Protein AF-A0A6G7XM22-F1 (afdb_monomer)

Foldseek 3Di:
DVVVVVVVVVVVVVPPPDPPPLQPQLLVLLLVLLQVLLVVQLVVQLVLLVVLCCVVPNVPDDDSLLSSLVSLVLSLLLLQWWKQFAQVSQAIARFHLVLSVVVSLVSSLQSLLVSLLVRAADDVVSLVSSLVSSLVSNLVNNLVSQVSNDDNGIHIDSVSSNVSSCVRNSVSNSNSNCNNNVVPVVVVLVDDLLVQLLQQLLVQLLVQLLVQLLVLLVVLCVVLVVVLVVLVVVVVADPSSVVVLVVSCSSLSSLSSLLSSLQLLFQHWDQFPPFGQHLAFGDDDDHPSRSSCSSGDDHTGHDPCSVVSNLVSLQSLLVSLLVSCVVAPDLDLVSLLCSLLSNQLSNLVVSLVSQVSNWAQRTPDRSRTTTGPSVSSSVSSNVRNNNSSNVSSNVNSVVCVVVVPDGRDSDPPPPCPDDPPPPPDDDPDDDDDDDDDDDDDDDDDDDDDDDDDDDDDD

Radius of gyration: 32.51 Å; Cα contacts (8 Å, |Δi|>4): 761; chains: 1; bounding box: 99×71×88 Å

Structure (mmCIF, N/CA/C/O backbone):
data_AF-A0A6G7XM22-F1
#
_entry.id   AF-A0A6G7XM22-F1
#
loop_
_atom_site.group_PDB
_atom_site.id
_atom_site.type_symbol
_atom_site.label_atom_id
_atom_site.label_alt_id
_atom_site.label_comp_id
_atom_site.label_asym_id
_atom_site.label_entity_id
_atom_site.label_seq_id
_atom_site.pdbx_PDB_ins_code
_atom_site.Cartn_x
_atom_site.Cartn_y
_atom_site.Cartn_z
_atom_site.occupancy
_atom_site.B_iso_or_equiv
_atom_site.auth_seq_id
_atom_site.auth_comp_id
_atom_site.auth_asym_id
_atom_site.auth_atom_id
_atom_site.pdbx_PDB_model_num
ATOM 1 N N . MET A 1 1 ? 64.920 -11.878 -32.692 1.00 52.38 1 MET A N 1
ATOM 2 C CA . MET A 1 1 ? 64.016 -10.834 -32.136 1.00 52.38 1 MET A CA 1
ATOM 3 C C . MET A 1 1 ? 62.537 -11.233 -32.187 1.00 52.38 1 MET A C 1
ATOM 5 O O . MET A 1 1 ? 61.751 -10.699 -31.420 1.00 52.38 1 MET A O 1
ATOM 9 N N . THR A 1 2 ? 62.161 -12.196 -33.032 1.00 56.53 2 THR A N 1
ATOM 10 C CA . THR A 1 2 ? 60.814 -12.783 -33.148 1.00 56.53 2 THR A CA 1
ATOM 11 C C . THR A 1 2 ? 60.444 -13.718 -31.989 1.00 56.53 2 THR A C 1
ATOM 13 O O . THR A 1 2 ? 59.321 -13.649 -31.500 1.00 56.53 2 THR A O 1
ATOM 16 N N . ASP A 1 3 ? 61.393 -14.498 -31.460 1.00 59.34 3 ASP A N 1
ATOM 17 C CA . ASP A 1 3 ? 61.111 -15.451 -30.366 1.00 59.34 3 ASP A CA 1
ATOM 18 C C . ASP A 1 3 ? 60.851 -14.783 -29.012 1.00 59.34 3 ASP A C 1
ATOM 20 O O . ASP A 1 3 ? 60.061 -15.269 -28.205 1.00 59.34 3 ASP A O 1
ATOM 24 N N . VAL A 1 4 ? 61.456 -13.616 -28.775 1.00 60.53 4 VAL A N 1
ATOM 25 C CA . VAL A 1 4 ? 61.242 -12.843 -27.542 1.00 60.53 4 VAL A CA 1
ATOM 26 C C . VAL A 1 4 ? 59.842 -12.226 -27.532 1.00 60.53 4 VAL A C 1
ATOM 28 O O . VAL A 1 4 ? 59.184 -12.223 -26.496 1.00 60.53 4 VAL A O 1
ATOM 31 N N . LEU A 1 5 ? 59.346 -11.775 -28.690 1.00 55.03 5 LEU A N 1
ATOM 32 C CA . LEU A 1 5 ? 57.994 -11.229 -28.826 1.00 55.03 5 LEU A CA 1
ATOM 33 C C . LEU A 1 5 ? 56.923 -12.323 -28.743 1.00 55.03 5 LEU A C 1
ATOM 35 O O . LEU A 1 5 ? 55.895 -12.107 -28.106 1.00 55.03 5 LEU A O 1
ATOM 39 N N . ALA A 1 6 ? 57.182 -13.513 -29.294 1.00 61.03 6 ALA A N 1
ATOM 40 C CA . ALA A 1 6 ? 56.291 -14.665 -29.155 1.00 61.03 6 ALA A CA 1
ATOM 41 C C . ALA A 1 6 ? 56.210 -15.156 -27.697 1.00 61.03 6 ALA A C 1
ATOM 43 O O . ALA A 1 6 ? 55.119 -15.400 -27.182 1.00 61.03 6 ALA A O 1
ATOM 44 N N . ALA A 1 7 ? 57.344 -15.212 -26.990 1.00 59.72 7 ALA A N 1
ATOM 45 C CA . ALA A 1 7 ? 57.385 -15.566 -25.572 1.00 59.72 7 ALA A CA 1
ATOM 46 C C . ALA A 1 7 ? 56.734 -14.498 -24.673 1.00 59.72 7 ALA A C 1
ATOM 48 O O . ALA A 1 7 ? 56.135 -14.839 -23.652 1.00 59.72 7 ALA A O 1
ATOM 49 N N . HIS A 1 8 ? 56.815 -13.216 -25.045 1.00 57.09 8 HIS A N 1
ATOM 50 C CA . HIS A 1 8 ? 56.148 -12.126 -24.329 1.00 57.09 8 HIS A CA 1
ATOM 51 C C . HIS A 1 8 ? 54.630 -12.129 -24.579 1.00 57.09 8 HIS A C 1
ATOM 53 O O . HIS A 1 8 ? 53.858 -11.984 -23.637 1.00 57.09 8 HIS A O 1
ATOM 59 N N . ALA A 1 9 ? 54.188 -12.406 -25.811 1.00 54.84 9 ALA A N 1
ATOM 60 C CA . ALA A 1 9 ? 52.774 -12.575 -26.151 1.00 54.84 9 ALA A CA 1
ATOM 61 C C . ALA A 1 9 ? 52.151 -13.810 -25.472 1.00 54.84 9 ALA A C 1
ATOM 63 O O . ALA A 1 9 ? 51.021 -13.742 -24.988 1.00 54.84 9 ALA A O 1
ATOM 64 N N . ALA A 1 10 ? 52.898 -14.913 -25.359 1.00 54.78 10 ALA A N 1
ATOM 65 C CA . ALA A 1 10 ? 52.464 -16.110 -24.637 1.00 54.78 10 ALA A CA 1
ATOM 66 C C . ALA A 1 10 ? 52.359 -15.870 -23.119 1.00 54.78 10 ALA A C 1
ATOM 68 O O . ALA A 1 10 ? 51.399 -16.316 -22.494 1.00 54.78 10 ALA A O 1
ATOM 69 N N . ARG A 1 11 ? 53.289 -15.105 -22.524 1.00 54.09 11 ARG A N 1
ATOM 70 C CA . ARG A 1 11 ? 53.216 -14.706 -21.105 1.00 54.09 11 ARG A CA 1
ATOM 71 C C . ARG A 1 11 ? 52.078 -13.724 -20.828 1.00 54.09 11 ARG A C 1
ATOM 73 O O . ARG A 1 11 ? 51.411 -13.882 -19.815 1.00 54.09 11 ARG A O 1
ATOM 80 N N . LEU A 1 12 ? 51.807 -12.783 -21.735 1.00 50.47 12 LEU A N 1
ATOM 81 C CA . LEU A 1 12 ? 50.663 -11.867 -21.629 1.00 50.47 12 LEU A CA 1
ATOM 82 C C . LEU A 1 12 ? 49.320 -12.595 -21.787 1.00 50.47 12 LEU A C 1
ATOM 84 O O . LEU A 1 12 ? 48.347 -12.238 -21.127 1.00 50.47 12 LEU A O 1
ATOM 88 N N . SER A 1 13 ? 49.284 -13.653 -22.603 1.00 48.41 13 SER A N 1
ATOM 89 C CA . SER A 1 13 ? 48.110 -14.524 -22.752 1.00 48.41 13 SER A CA 1
ATOM 90 C C . SER A 1 13 ? 47.877 -15.403 -21.517 1.00 48.41 13 SER A C 1
ATOM 92 O O . SER A 1 13 ? 46.732 -15.670 -21.170 1.00 48.41 13 SER A O 1
ATOM 94 N N . ALA A 1 14 ? 48.943 -15.807 -20.816 1.00 50.56 14 ALA A N 1
ATOM 95 C CA . ALA A 1 14 ? 48.865 -16.582 -19.574 1.00 50.56 14 ALA A CA 1
ATOM 96 C C . ALA A 1 14 ? 48.494 -15.740 -18.335 1.00 50.56 14 ALA A C 1
ATOM 98 O O . ALA A 1 14 ? 48.126 -16.299 -17.305 1.00 50.56 14 A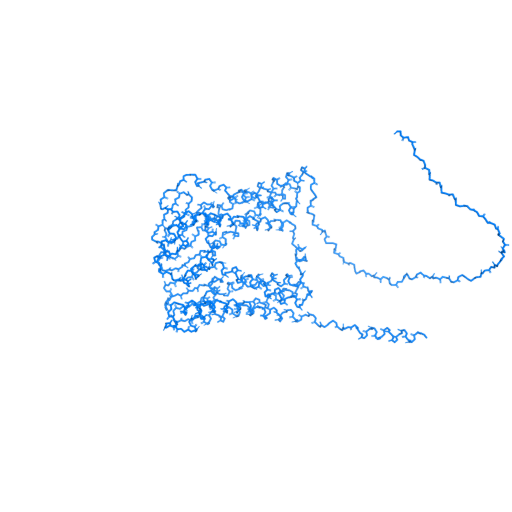LA A O 1
ATOM 99 N N . THR A 1 15 ? 48.573 -14.407 -18.422 1.00 46.31 15 THR A N 1
ATOM 100 C CA . THR A 1 15 ? 48.170 -13.474 -17.353 1.00 46.31 15 THR A CA 1
ATOM 101 C C . THR A 1 15 ? 46.772 -12.893 -17.530 1.00 46.31 15 THR A C 1
ATOM 103 O O . THR A 1 15 ? 46.369 -12.056 -16.726 1.00 46.31 15 THR A O 1
ATOM 106 N N . VAL A 1 16 ? 46.015 -13.309 -18.550 1.00 50.19 16 VAL A N 1
ATOM 107 C CA . VAL A 1 16 ? 44.572 -13.058 -18.559 1.00 50.19 16 VAL A CA 1
ATOM 108 C C . VAL A 1 16 ? 43.982 -14.046 -17.555 1.00 50.19 16 VAL A C 1
ATOM 110 O O . VAL A 1 16 ? 44.027 -15.247 -17.825 1.00 50.19 16 VAL A O 1
ATOM 113 N N . PRO A 1 17 ? 43.478 -13.599 -16.389 1.00 43.16 17 PRO A N 1
ATOM 114 C CA . PRO A 1 17 ? 42.762 -14.514 -15.521 1.00 43.16 17 PRO A CA 1
ATOM 115 C C . PRO A 1 17 ? 41.638 -15.122 -16.357 1.00 43.16 17 PRO A C 1
ATOM 117 O O . PRO A 1 17 ? 40.894 -14.382 -17.009 1.00 43.16 17 PRO A O 1
ATOM 120 N N . GLU A 1 18 ? 41.533 -16.456 -16.378 1.00 44.00 18 GLU A N 1
ATOM 121 C CA . GLU A 1 18 ? 40.308 -17.104 -16.848 1.00 44.00 18 GLU A CA 1
ATOM 122 C C . GLU A 1 18 ? 39.137 -16.338 -16.217 1.00 44.00 18 GLU A C 1
ATOM 124 O O . GLU A 1 18 ? 39.210 -16.048 -15.017 1.00 44.00 18 GLU A O 1
ATOM 129 N N . PRO A 1 19 ? 38.092 -15.951 -16.973 1.00 51.62 19 PRO A N 1
ATOM 130 C CA . PRO A 1 19 ? 36.918 -15.344 -16.376 1.00 51.62 19 PRO A CA 1
ATOM 131 C C . PRO A 1 19 ? 36.322 -16.356 -15.399 1.00 51.62 19 PRO A C 1
ATOM 133 O O . PRO A 1 19 ? 35.597 -17.279 -15.770 1.00 51.62 19 PRO A O 1
ATOM 136 N N . ASP A 1 20 ? 36.702 -16.174 -14.142 1.00 49.97 20 ASP A N 1
ATOM 137 C CA . ASP A 1 20 ? 36.324 -16.926 -12.965 1.00 49.97 20 ASP A CA 1
ATOM 138 C C . ASP A 1 20 ? 34.807 -17.123 -13.010 1.00 49.97 20 ASP A C 1
ATOM 140 O O . ASP A 1 20 ? 34.074 -16.137 -12.954 1.00 49.97 20 ASP A O 1
ATOM 144 N N . ARG A 1 21 ? 34.347 -18.367 -13.240 1.00 49.59 21 ARG A N 1
ATOM 145 C CA . ARG A 1 21 ? 32.964 -18.743 -13.618 1.00 49.59 21 ARG A CA 1
ATOM 146 C C . ARG A 1 21 ? 31.908 -17.781 -13.027 1.00 49.59 21 ARG A C 1
ATOM 148 O O . ARG A 1 21 ? 31.443 -18.011 -11.905 1.00 49.59 21 ARG A O 1
ATOM 155 N N . PRO A 1 22 ? 31.449 -16.756 -13.778 1.00 51.22 22 PRO A N 1
ATOM 156 C CA . PRO A 1 22 ? 30.624 -15.677 -13.219 1.00 51.22 22 PRO A CA 1
ATOM 157 C C . PRO A 1 22 ? 29.182 -16.084 -12.874 1.00 51.22 22 PRO A C 1
ATOM 159 O O . PRO A 1 22 ? 28.402 -15.267 -12.398 1.00 51.22 22 PRO A O 1
ATOM 162 N N . SER A 1 23 ? 28.781 -17.336 -13.116 1.00 59.69 23 SER A N 1
ATOM 163 C CA . SER A 1 23 ? 27.364 -17.719 -13.158 1.00 59.69 23 SER A CA 1
ATOM 164 C C . SER A 1 23 ? 26.773 -18.262 -11.852 1.00 59.69 23 SER A C 1
ATOM 166 O O . SER A 1 23 ? 25.552 -18.356 -11.748 1.00 59.69 23 SER A O 1
ATOM 168 N N . ARG A 1 24 ? 27.579 -18.620 -10.837 1.00 70.69 24 ARG A N 1
ATOM 169 C CA . ARG A 1 24 ? 27.055 -19.258 -9.601 1.00 70.69 24 ARG A CA 1
ATOM 170 C C . ARG A 1 24 ? 27.055 -18.387 -8.346 1.00 70.69 24 ARG A C 1
ATOM 172 O O . ARG A 1 24 ? 26.355 -18.726 -7.397 1.00 70.69 24 ARG A O 1
ATOM 179 N N . ARG A 1 25 ? 27.790 -17.271 -8.320 1.00 88.19 25 ARG A N 1
ATOM 180 C CA . ARG A 1 25 ? 27.926 -16.440 -7.107 1.00 88.19 25 ARG A CA 1
ATOM 181 C C . ARG A 1 25 ? 26.644 -15.673 -6.774 1.00 88.19 25 ARG A C 1
ATOM 183 O O . ARG A 1 25 ? 26.206 -15.688 -5.628 1.00 88.19 25 ARG A O 1
ATOM 190 N N . LEU A 1 26 ? 26.000 -15.071 -7.777 1.00 91.75 26 LEU A N 1
ATOM 191 C CA . LEU A 1 26 ? 24.810 -14.242 -7.569 1.00 91.75 26 LEU A CA 1
ATOM 192 C C . LEU A 1 26 ? 23.613 -15.021 -6.977 1.00 91.75 26 LEU A C 1
ATOM 194 O O . LEU A 1 26 ? 23.051 -14.537 -5.997 1.00 91.75 26 LEU A O 1
ATOM 198 N N . PRO A 1 27 ? 23.231 -16.222 -7.467 1.00 93.00 27 PRO A N 1
ATOM 199 C CA . PRO A 1 27 ? 22.148 -16.993 -6.849 1.00 93.00 27 PRO A CA 1
ATOM 200 C C . PRO A 1 27 ? 22.420 -17.396 -5.392 1.00 93.00 27 PRO A C 1
ATOM 202 O O . PRO A 1 27 ? 21.496 -17.391 -4.586 1.00 93.00 27 PRO A O 1
ATOM 205 N N . VAL A 1 28 ? 23.673 -17.700 -5.031 1.00 94.75 28 VAL A N 1
ATOM 206 C CA . VAL A 1 28 ? 24.050 -18.039 -3.645 1.00 94.75 28 VAL A CA 1
ATOM 207 C C . VAL A 1 28 ? 23.903 -16.826 -2.727 1.00 94.75 28 VAL A C 1
ATOM 209 O O . VAL A 1 28 ? 23.272 -16.917 -1.676 1.00 94.75 28 VAL A O 1
ATOM 212 N N . LEU A 1 29 ? 24.420 -15.668 -3.146 1.00 95.44 29 LEU A N 1
ATOM 213 C CA . LEU A 1 29 ? 24.258 -14.412 -2.408 1.00 95.44 29 LEU A CA 1
ATOM 214 C C . LEU A 1 29 ? 22.781 -14.016 -2.282 1.00 95.44 29 LEU A C 1
ATOM 216 O O . LEU A 1 29 ? 22.355 -13.528 -1.238 1.00 95.44 29 LEU A O 1
ATOM 220 N N . ALA A 1 30 ? 21.985 -14.272 -3.321 1.00 96.44 30 ALA A N 1
ATOM 221 C CA . ALA A 1 30 ? 20.552 -14.016 -3.320 1.00 96.44 30 ALA A CA 1
ATOM 222 C C . ALA A 1 30 ? 19.787 -14.957 -2.370 1.00 96.44 30 ALA A C 1
ATOM 224 O O . ALA A 1 30 ? 18.876 -14.498 -1.683 1.00 96.44 30 ALA A O 1
ATOM 225 N N . ALA A 1 31 ? 20.184 -16.232 -2.263 1.00 97.44 31 ALA A N 1
ATOM 226 C CA . ALA A 1 31 ? 19.649 -17.160 -1.264 1.00 97.44 31 ALA A CA 1
ATOM 227 C C . ALA A 1 31 ? 19.935 -16.668 0.162 1.00 97.44 31 ALA A C 1
ATOM 229 O O . ALA A 1 31 ? 19.018 -16.562 0.974 1.00 97.44 31 ALA A O 1
ATOM 230 N N . LEU A 1 32 ? 21.192 -16.299 0.446 1.00 97.75 32 LEU A N 1
ATOM 231 C CA . LEU A 1 32 ? 21.595 -15.753 1.745 1.00 97.75 32 LEU A CA 1
ATOM 232 C C . LEU A 1 32 ? 20.818 -14.479 2.078 1.00 97.75 32 LEU A C 1
ATOM 234 O O . LEU A 1 32 ? 20.299 -14.348 3.181 1.00 97.75 32 LEU A O 1
ATOM 238 N N . ALA A 1 33 ? 20.672 -13.565 1.119 1.00 97.62 33 ALA A N 1
ATOM 239 C CA . ALA A 1 33 ? 19.876 -12.358 1.300 1.00 97.62 33 ALA A CA 1
ATOM 240 C C . ALA A 1 33 ? 18.387 -12.667 1.544 1.00 97.62 33 ALA A C 1
ATOM 242 O O . ALA A 1 33 ? 17.760 -11.992 2.360 1.00 97.62 33 ALA A O 1
ATOM 243 N N . GLY A 1 34 ? 17.834 -13.692 0.884 1.00 97.75 34 GLY A N 1
ATOM 244 C CA . GLY A 1 34 ? 16.467 -14.172 1.101 1.00 97.75 34 GLY A CA 1
ATOM 245 C C . GLY A 1 34 ? 16.227 -14.688 2.522 1.00 97.75 34 GLY A C 1
ATOM 246 O O . GLY A 1 34 ? 15.159 -14.443 3.069 1.00 97.75 34 GLY A O 1
ATOM 247 N N . VAL A 1 35 ? 17.235 -15.310 3.144 1.00 98.50 35 VAL A N 1
ATOM 248 C CA . VAL A 1 35 ? 17.191 -15.750 4.551 1.00 98.50 35 VAL A CA 1
ATOM 249 C C . VAL A 1 35 ? 17.449 -14.590 5.518 1.00 98.50 35 VAL A C 1
ATOM 251 O O . VAL A 1 35 ? 16.733 -14.425 6.499 1.00 98.50 35 VAL A O 1
ATOM 254 N N . LEU A 1 36 ? 18.460 -13.759 5.256 1.00 98.25 36 LEU A N 1
ATOM 255 C CA . LEU A 1 36 ? 18.863 -12.685 6.170 1.00 98.25 36 LEU A CA 1
ATOM 256 C C . LEU A 1 36 ? 17.819 -11.568 6.270 1.00 98.25 36 LEU A C 1
ATOM 258 O O . LEU A 1 36 ? 17.612 -11.028 7.353 1.00 98.25 36 LEU A O 1
ATOM 262 N N . SER A 1 37 ? 17.146 -11.227 5.168 1.00 97.94 37 SER A N 1
ATOM 263 C CA . SER A 1 37 ? 16.162 -10.133 5.132 1.00 97.94 37 SER A CA 1
ATOM 264 C C . SER A 1 37 ? 15.037 -10.278 6.174 1.00 97.94 37 SER A C 1
ATOM 266 O O . SER A 1 37 ? 14.852 -9.343 6.955 1.00 97.94 37 SER A O 1
ATOM 268 N N . PRO A 1 38 ? 14.297 -11.404 6.243 1.00 98.31 38 PRO A N 1
ATOM 269 C CA . PRO A 1 38 ? 13.275 -11.603 7.270 1.00 98.31 38 PRO A CA 1
ATOM 270 C C . PRO A 1 38 ? 13.869 -11.711 8.680 1.00 98.31 38 PRO A C 1
ATOM 272 O O . PRO A 1 38 ? 13.337 -11.105 9.608 1.00 98.31 38 PRO A O 1
ATOM 275 N N . LEU A 1 39 ? 14.997 -12.415 8.847 1.00 98.38 39 LEU A N 1
ATOM 276 C CA . LEU A 1 39 ? 15.604 -12.637 10.164 1.00 98.38 39 LEU A CA 1
ATOM 277 C C . LEU A 1 39 ? 16.088 -11.343 10.822 1.00 98.38 39 LEU A C 1
ATOM 279 O O . LEU A 1 39 ? 15.933 -11.193 12.028 1.00 98.38 39 LEU A O 1
ATOM 283 N N . VAL A 1 40 ? 16.622 -10.391 10.050 1.00 98.44 40 VAL A N 1
ATOM 284 C CA . VAL A 1 40 ? 17.016 -9.075 10.578 1.00 98.44 40 VAL A CA 1
ATOM 285 C C . VAL A 1 40 ? 15.808 -8.327 11.139 1.00 98.44 40 VAL A C 1
ATOM 287 O O . VAL A 1 40 ? 15.894 -7.764 12.227 1.00 98.44 40 VAL A O 1
ATOM 290 N N . VAL A 1 41 ? 14.673 -8.335 10.434 1.00 98.31 41 VAL A N 1
ATOM 291 C CA . VAL A 1 41 ? 13.462 -7.647 10.910 1.00 98.31 41 VAL A CA 1
ATOM 292 C C . VAL A 1 41 ? 12.899 -8.338 12.148 1.00 98.31 41 VAL A C 1
ATOM 294 O O . VAL A 1 41 ? 12.613 -7.665 13.134 1.00 98.31 41 VAL A O 1
ATOM 297 N N . VAL A 1 42 ? 12.790 -9.670 12.133 1.00 98.50 42 VAL A N 1
ATOM 298 C CA . VAL A 1 42 ? 12.314 -10.440 13.294 1.00 98.50 42 VAL A CA 1
ATOM 299 C C . VAL A 1 42 ? 13.223 -10.237 14.502 1.00 98.50 42 VAL A C 1
ATOM 301 O O . VAL A 1 42 ? 12.717 -10.065 15.603 1.00 98.50 42 VAL A O 1
ATOM 304 N N . LEU A 1 43 ? 14.544 -10.189 14.314 1.00 98.38 43 LEU A N 1
ATOM 305 C CA . LEU A 1 43 ? 15.490 -9.914 15.395 1.00 98.38 43 LEU A CA 1
ATOM 306 C C . LEU A 1 43 ? 15.249 -8.534 16.019 1.00 98.38 43 LEU A C 1
ATOM 308 O O . LEU A 1 43 ? 15.205 -8.420 17.240 1.00 98.38 43 LEU A O 1
ATOM 312 N N . VAL A 1 44 ? 15.050 -7.495 15.202 1.00 98.00 44 VAL A N 1
ATOM 313 C CA . VAL A 1 44 ? 14.735 -6.145 15.700 1.00 98.00 44 VAL A CA 1
ATOM 314 C C . VAL A 1 44 ? 13.403 -6.134 16.450 1.00 98.00 44 VAL A C 1
ATOM 316 O O . VAL A 1 44 ? 13.339 -5.606 17.557 1.00 98.00 44 VAL A O 1
ATOM 319 N N . LEU A 1 45 ? 12.355 -6.750 15.893 1.00 97.69 45 LEU A N 1
ATOM 320 C CA . LEU A 1 45 ? 11.054 -6.868 16.560 1.00 97.69 45 LEU A CA 1
ATOM 321 C C . LEU A 1 45 ? 11.155 -7.642 17.877 1.00 97.69 45 LEU A C 1
ATOM 323 O O . LEU A 1 45 ? 10.514 -7.268 18.853 1.00 97.69 45 LEU A O 1
ATOM 327 N N . TRP A 1 46 ? 11.978 -8.689 17.921 1.00 97.75 46 TRP A N 1
ATOM 328 C CA . TRP A 1 46 ? 12.204 -9.473 19.127 1.00 97.75 46 TRP A CA 1
ATOM 329 C C . TRP A 1 46 ? 12.916 -8.650 20.204 1.00 97.75 46 TRP A C 1
ATOM 331 O O . TRP A 1 46 ? 12.463 -8.643 21.342 1.00 97.75 46 TRP A O 1
ATOM 341 N N . ILE A 1 47 ? 13.957 -7.887 19.849 1.00 97.06 47 ILE A N 1
ATOM 342 C CA . ILE A 1 47 ? 14.657 -6.984 20.780 1.00 97.06 47 ILE A CA 1
ATOM 343 C C . ILE A 1 47 ? 13.707 -5.909 21.324 1.00 97.06 47 ILE A C 1
ATOM 345 O O . ILE A 1 47 ? 13.663 -5.686 22.533 1.00 97.06 47 ILE A O 1
ATOM 349 N N . LEU A 1 48 ? 12.919 -5.270 20.452 1.00 95.19 48 LEU A N 1
ATOM 350 C CA . LEU A 1 48 ? 11.925 -4.276 20.867 1.00 95.19 48 LEU A CA 1
ATOM 351 C C . LEU A 1 48 ? 10.858 -4.895 21.776 1.00 95.19 48 LEU A C 1
ATOM 353 O O . LEU A 1 48 ? 10.524 -4.319 22.808 1.00 95.19 48 LEU A O 1
ATOM 357 N N . GLY A 1 49 ? 10.367 -6.083 21.423 1.00 94.19 49 GLY A N 1
ATOM 358 C CA . GLY A 1 49 ? 9.398 -6.825 22.219 1.00 94.19 49 GLY A CA 1
ATOM 359 C C . GLY A 1 49 ? 9.945 -7.237 23.584 1.00 94.19 49 GLY A C 1
ATOM 360 O O . GLY A 1 49 ? 9.208 -7.189 24.560 1.00 94.19 49 GLY A O 1
ATOM 361 N N . LEU A 1 50 ? 11.230 -7.599 23.681 1.00 94.94 50 LEU A N 1
ATOM 362 C CA . LEU A 1 50 ? 11.871 -7.923 24.959 1.00 94.94 50 LEU A CA 1
ATOM 363 C C . LEU A 1 50 ? 11.942 -6.683 25.853 1.00 94.94 50 LEU A C 1
ATOM 365 O O . LEU A 1 50 ? 11.651 -6.782 27.040 1.00 94.94 50 LEU A O 1
ATOM 369 N N . GLY A 1 51 ? 12.264 -5.521 25.275 1.00 92.56 51 GLY A N 1
ATOM 370 C CA . GLY A 1 51 ? 12.219 -4.241 25.980 1.00 92.56 51 GLY A CA 1
ATOM 371 C C . GLY A 1 51 ? 10.812 -3.895 26.473 1.00 92.56 51 GLY A C 1
ATOM 372 O O . GLY A 1 51 ? 10.655 -3.536 27.634 1.00 92.56 51 GLY A O 1
ATOM 373 N N . ALA A 1 52 ? 9.792 -4.060 25.622 1.00 90.38 52 ALA A N 1
ATOM 374 C CA . ALA A 1 52 ? 8.393 -3.809 25.978 1.00 90.38 52 ALA A CA 1
ATOM 375 C C . ALA A 1 52 ? 7.908 -4.727 27.099 1.00 90.38 52 ALA A C 1
ATOM 377 O O . ALA A 1 52 ? 7.333 -4.271 28.081 1.00 90.38 52 ALA A O 1
ATOM 378 N N . TRP A 1 53 ? 8.170 -6.023 26.952 1.00 92.12 53 TRP A N 1
ATOM 379 C CA . TRP A 1 53 ? 7.779 -7.041 27.914 1.00 92.12 53 TRP A CA 1
ATOM 380 C C . TRP A 1 53 ? 8.424 -6.801 29.280 1.00 92.12 53 TRP A C 1
ATOM 382 O O . TRP A 1 53 ? 7.737 -6.795 30.295 1.00 92.12 53 TRP A O 1
ATOM 392 N N . PHE A 1 54 ? 9.730 -6.525 29.303 1.00 91.56 54 PHE A N 1
ATOM 393 C CA . PHE A 1 54 ? 10.439 -6.259 30.549 1.00 91.56 54 PHE A CA 1
ATOM 394 C C . PHE A 1 54 ? 10.009 -4.939 31.201 1.00 91.56 54 PHE A C 1
ATOM 396 O O . PHE A 1 54 ? 9.913 -4.872 32.422 1.00 91.56 54 PHE A O 1
ATOM 403 N N . ALA A 1 55 ? 9.723 -3.901 30.409 1.00 89.38 55 ALA A N 1
ATOM 404 C CA . ALA A 1 55 ? 9.215 -2.633 30.928 1.00 89.38 55 ALA A CA 1
ATOM 405 C C . ALA A 1 55 ? 7.811 -2.769 31.540 1.00 89.38 55 ALA A C 1
ATOM 407 O O . ALA A 1 55 ? 7.532 -2.128 32.546 1.00 89.38 55 ALA A O 1
ATOM 408 N N . ALA A 1 56 ? 6.954 -3.618 30.964 1.00 86.94 56 ALA A N 1
ATOM 409 C CA . ALA A 1 56 ? 5.568 -3.765 31.400 1.00 86.94 56 ALA A CA 1
ATOM 410 C C . ALA A 1 56 ? 5.424 -4.418 32.786 1.00 86.94 56 ALA A C 1
ATOM 412 O O . ALA A 1 56 ? 4.610 -3.967 33.587 1.00 86.94 56 ALA A O 1
ATOM 413 N N . ASP A 1 57 ? 6.174 -5.488 33.078 1.00 86.88 57 ASP A N 1
ATOM 414 C CA . ASP A 1 57 ? 6.004 -6.236 34.336 1.00 86.88 57 ASP A CA 1
ATOM 415 C C . ASP A 1 57 ? 7.295 -6.864 34.895 1.00 86.88 57 ASP A C 1
ATOM 417 O O . ASP A 1 57 ? 7.241 -7.786 35.717 1.00 86.88 57 ASP A O 1
ATOM 421 N N . GLY A 1 58 ? 8.464 -6.409 34.432 1.00 86.62 58 GLY A N 1
ATOM 422 C CA . GLY A 1 58 ? 9.764 -6.973 34.811 1.00 86.62 58 GLY A CA 1
ATOM 423 C C . GLY A 1 58 ? 10.033 -8.368 34.238 1.00 86.62 58 GLY A C 1
ATOM 424 O O . GLY A 1 58 ? 10.962 -9.041 34.685 1.00 86.62 58 GLY A O 1
ATOM 425 N N . GLY A 1 59 ? 9.227 -8.826 33.275 1.00 87.06 59 GLY A N 1
ATOM 426 C CA . GLY A 1 59 ? 9.302 -10.176 32.725 1.00 87.06 59 GLY A CA 1
ATOM 427 C C . GLY A 1 59 ? 8.666 -11.233 33.628 1.00 87.06 59 GLY A C 1
ATOM 428 O O . GLY A 1 59 ? 9.048 -12.404 33.570 1.00 87.06 59 GLY A O 1
ATOM 429 N N . SER A 1 60 ? 7.725 -10.830 34.486 1.00 89.44 60 SER A N 1
ATOM 430 C CA . SER A 1 60 ? 7.077 -11.732 35.443 1.00 89.44 60 SER A CA 1
ATOM 431 C C . SER A 1 60 ? 6.073 -12.680 34.781 1.00 89.44 60 SER A C 1
ATOM 433 O O . SER A 1 60 ? 5.924 -13.814 35.244 1.00 89.44 60 SER A O 1
ATOM 435 N N . HIS A 1 61 ? 5.453 -12.285 33.661 1.00 87.94 61 HIS A N 1
ATOM 436 C CA . HIS A 1 61 ? 4.513 -13.133 32.924 1.00 87.94 61 HIS A CA 1
ATOM 437 C C . HIS A 1 61 ? 4.964 -13.396 31.489 1.00 87.94 61 HIS A C 1
ATOM 439 O O . HIS A 1 61 ? 4.938 -12.516 30.636 1.00 87.94 61 HIS A O 1
ATOM 445 N N . GLY A 1 62 ? 5.298 -14.649 31.183 1.00 88.62 62 GLY A N 1
ATOM 446 C CA . GLY A 1 62 ? 5.677 -15.081 29.837 1.00 88.62 62 GLY A CA 1
ATOM 447 C C . GLY A 1 62 ? 7.126 -15.549 29.754 1.00 88.62 62 GLY A C 1
ATOM 448 O O . GLY A 1 62 ? 7.768 -15.842 30.757 1.00 88.62 62 GLY A O 1
ATOM 449 N N . THR A 1 63 ? 7.633 -15.698 28.532 1.00 93.44 63 THR A N 1
ATOM 450 C CA . THR A 1 63 ? 8.995 -16.180 28.268 1.00 93.44 63 THR A CA 1
ATOM 451 C C . THR A 1 63 ? 9.623 -15.414 27.109 1.00 93.44 63 THR A C 1
ATOM 453 O O . THR A 1 63 ? 8.933 -14.878 26.244 1.00 93.44 63 THR A O 1
ATOM 456 N N . THR A 1 64 ? 10.948 -15.445 26.991 1.00 94.81 64 THR A N 1
ATOM 457 C CA . THR A 1 64 ? 11.640 -14.894 25.811 1.00 94.81 64 THR A CA 1
ATOM 458 C C . THR A 1 64 ? 11.157 -15.528 24.499 1.00 94.81 64 THR A C 1
ATOM 460 O O . THR A 1 64 ? 11.101 -14.853 23.468 1.00 94.81 64 THR A O 1
ATOM 463 N N . LEU A 1 65 ? 10.739 -16.801 24.542 1.00 95.19 65 LEU A N 1
ATOM 464 C CA . LEU A 1 65 ? 10.128 -17.506 23.418 1.00 95.19 65 LEU A CA 1
ATOM 465 C C . LEU A 1 65 ? 8.748 -16.943 23.053 1.00 95.19 65 LEU A C 1
ATOM 467 O O . LEU A 1 65 ? 8.455 -16.828 21.867 1.00 95.19 65 LEU A O 1
ATOM 471 N N . SER A 1 66 ? 7.899 -16.571 24.018 1.00 93.81 66 SER A N 1
ATOM 472 C CA . SER A 1 66 ? 6.609 -15.941 23.690 1.00 93.81 66 SER A CA 1
ATOM 473 C C . SER A 1 66 ? 6.801 -14.582 23.021 1.00 93.81 66 SER A C 1
ATOM 475 O O . SER A 1 66 ? 6.067 -14.259 22.092 1.00 93.81 66 SER A O 1
ATOM 477 N N . VAL A 1 67 ? 7.839 -13.835 23.406 1.00 95.50 67 VAL A N 1
ATOM 478 C CA . VAL A 1 67 ? 8.206 -12.583 22.727 1.00 95.50 67 VAL A CA 1
ATOM 479 C C . VAL A 1 67 ? 8.724 -12.846 21.307 1.00 95.50 67 VAL A C 1
ATOM 481 O O . VAL A 1 67 ? 8.367 -12.123 20.380 1.00 95.50 67 VAL A O 1
ATOM 484 N N . LEU A 1 68 ? 9.515 -13.906 21.097 1.00 97.19 68 LEU A N 1
ATOM 485 C CA . LEU A 1 68 ? 9.959 -14.302 19.752 1.00 97.19 68 LEU A CA 1
ATOM 486 C C . LEU A 1 68 ? 8.775 -14.696 18.861 1.00 97.19 68 LEU A C 1
ATOM 488 O O . LEU A 1 68 ? 8.740 -14.331 17.687 1.00 97.19 68 LEU A O 1
ATOM 492 N N . ARG A 1 69 ? 7.794 -15.417 19.418 1.00 96.56 69 ARG A N 1
ATOM 493 C CA . ARG A 1 69 ? 6.552 -15.762 18.716 1.00 96.56 69 ARG A CA 1
ATOM 494 C C . ARG A 1 69 ? 5.777 -14.520 18.312 1.00 96.56 69 ARG A C 1
ATOM 496 O O . ARG A 1 69 ? 5.432 -14.405 17.146 1.00 96.56 69 ARG A O 1
ATOM 503 N N . LEU A 1 70 ? 5.616 -13.561 19.222 1.00 95.00 70 LEU A N 1
ATOM 504 C CA . LEU A 1 70 ? 4.963 -12.288 18.923 1.00 95.00 70 LEU A CA 1
ATOM 505 C C . LEU A 1 70 ? 5.695 -11.502 17.820 1.00 95.00 70 LEU A C 1
ATOM 507 O O . LEU A 1 70 ? 5.057 -10.935 16.936 1.00 95.00 70 LEU A O 1
ATOM 511 N N . ALA A 1 71 ? 7.031 -11.500 17.828 1.00 97.38 71 ALA A N 1
ATOM 512 C CA . ALA A 1 71 ? 7.831 -10.886 16.769 1.00 97.38 71 ALA A CA 1
ATOM 513 C C . ALA A 1 71 ? 7.635 -11.585 15.410 1.00 97.38 71 ALA A C 1
ATOM 515 O O . ALA A 1 71 ? 7.509 -10.914 14.383 1.00 97.38 71 ALA A O 1
ATOM 516 N N . ALA A 1 72 ? 7.575 -12.922 15.400 1.00 98.06 72 ALA A N 1
ATOM 517 C CA . ALA A 1 72 ? 7.260 -13.699 14.205 1.00 98.06 72 ALA A CA 1
ATOM 518 C C . ALA A 1 72 ? 5.830 -13.417 13.715 1.00 98.06 72 ALA A C 1
ATOM 520 O O . ALA A 1 72 ? 5.646 -13.140 12.535 1.00 98.06 72 ALA A O 1
ATOM 521 N N . ASP A 1 73 ? 4.841 -13.400 14.608 1.00 96.81 73 ASP A N 1
ATOM 522 C CA . ASP A 1 73 ? 3.438 -13.098 14.310 1.00 96.81 73 ASP A CA 1
ATOM 523 C C . ASP A 1 73 ? 3.272 -11.689 13.724 1.00 96.81 73 ASP A C 1
ATOM 525 O O . ASP A 1 73 ? 2.615 -11.519 12.697 1.00 96.81 73 ASP A O 1
ATOM 529 N N . GLY A 1 74 ? 3.938 -10.684 14.300 1.00 96.44 74 GLY A N 1
ATOM 530 C CA . GLY A 1 74 ? 3.959 -9.320 13.765 1.00 96.44 74 GLY A CA 1
ATOM 531 C C . GLY A 1 74 ? 4.588 -9.242 12.371 1.00 96.44 74 GLY A C 1
ATOM 532 O O . GLY A 1 74 ? 4.054 -8.578 11.480 1.00 96.44 74 GLY A O 1
ATOM 533 N N . TRP A 1 75 ? 5.686 -9.968 12.141 1.00 98.19 75 TRP A N 1
ATOM 534 C CA . TRP A 1 75 ? 6.303 -10.069 10.816 1.00 98.19 75 TRP A CA 1
ATOM 535 C C . TRP A 1 75 ? 5.389 -10.780 9.805 1.00 98.19 75 TRP A C 1
ATOM 537 O O . TRP A 1 75 ? 5.283 -10.343 8.658 1.00 98.19 75 TRP A O 1
ATOM 547 N N . LEU A 1 76 ? 4.689 -11.838 10.218 1.00 98.00 76 LEU A N 1
ATOM 548 C CA . LEU A 1 76 ? 3.739 -12.576 9.383 1.00 98.00 76 LEU A CA 1
ATOM 549 C C . LEU A 1 76 ? 2.516 -11.719 9.031 1.00 98.00 76 LEU A C 1
ATOM 551 O O . LEU A 1 76 ? 2.121 -11.688 7.864 1.00 98.00 76 LEU A O 1
ATOM 555 N N . LEU A 1 77 ? 1.964 -10.969 9.990 1.00 96.56 77 LEU A N 1
ATOM 556 C CA . LEU A 1 77 ? 0.905 -9.983 9.744 1.00 96.56 77 LEU A CA 1
ATOM 557 C C . LEU A 1 77 ? 1.363 -8.897 8.777 1.00 96.56 77 LEU A C 1
ATOM 559 O O . LEU A 1 77 ? 0.615 -8.530 7.878 1.00 96.56 77 LEU A O 1
ATOM 563 N N . ALA A 1 78 ? 2.604 -8.418 8.891 1.00 97.12 78 ALA A N 1
ATOM 564 C CA . ALA A 1 78 ? 3.162 -7.463 7.934 1.00 97.12 78 ALA A CA 1
ATOM 565 C C . ALA A 1 78 ? 3.246 -8.025 6.503 1.00 97.12 78 ALA A C 1
ATOM 567 O O . ALA A 1 78 ? 3.345 -7.252 5.550 1.00 97.12 78 ALA A O 1
ATOM 568 N N . HIS A 1 79 ? 3.177 -9.349 6.338 1.00 96.94 79 HIS A N 1
ATOM 569 C CA . HIS A 1 79 ? 3.096 -10.015 5.042 1.00 96.94 79 HIS A CA 1
ATOM 570 C C . HIS A 1 79 ? 1.664 -10.357 4.609 1.00 96.94 79 HIS A C 1
ATOM 572 O O . HIS A 1 79 ? 1.487 -10.974 3.563 1.00 96.94 79 HIS A O 1
ATOM 578 N N . GLY A 1 80 ? 0.638 -9.960 5.367 1.00 95.88 80 GLY A N 1
ATOM 579 C CA . GLY A 1 80 ? -0.753 -10.330 5.092 1.00 95.88 80 GLY A CA 1
ATOM 580 C C . GLY A 1 80 ? -1.099 -11.761 5.497 1.00 95.88 80 GLY A C 1
ATOM 581 O O . GLY A 1 80 ? -2.060 -12.330 4.982 1.00 95.88 80 GLY A O 1
ATOM 582 N N . SER A 1 81 ? -0.323 -12.379 6.392 1.00 96.00 81 SER A N 1
ATOM 583 C CA . SER A 1 81 ? -0.703 -13.675 6.948 1.00 96.00 81 SER A CA 1
ATOM 584 C C . SER A 1 81 ? -1.916 -13.539 7.860 1.00 96.00 81 SER A C 1
ATOM 586 O O . SER A 1 81 ? -1.975 -12.633 8.684 1.00 96.00 81 SER A O 1
ATOM 588 N N . HIS A 1 82 ? -2.874 -14.454 7.738 1.00 94.62 82 HIS A N 1
ATOM 589 C CA . HIS A 1 82 ? -4.032 -14.489 8.619 1.00 94.62 82 HIS A CA 1
ATOM 590 C C . HIS A 1 82 ? -3.636 -15.175 9.925 1.00 94.62 82 HIS A C 1
ATOM 592 O O . HIS A 1 82 ? -3.183 -16.324 9.905 1.00 94.62 82 HIS A O 1
ATOM 598 N N . LEU A 1 83 ? -3.819 -14.496 11.054 1.00 94.56 83 LEU A N 1
ATOM 599 C CA . LEU 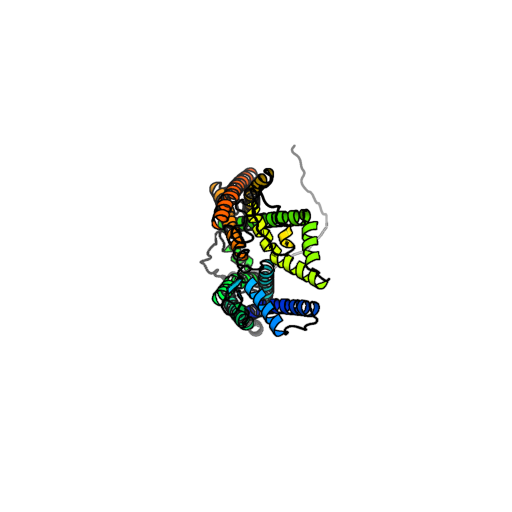A 1 83 ? -3.576 -15.074 12.372 1.00 94.56 83 LEU A CA 1
ATOM 600 C C . LEU A 1 83 ? -4.904 -15.451 13.016 1.00 94.56 83 LEU A C 1
ATOM 602 O O . LEU A 1 83 ? -5.711 -14.580 13.332 1.00 94.56 83 LEU A O 1
ATOM 606 N N . ALA A 1 84 ? -5.133 -16.746 13.218 1.00 93.12 84 ALA A N 1
ATOM 607 C CA . ALA A 1 84 ? -6.290 -17.229 13.958 1.00 93.12 84 ALA A CA 1
ATOM 608 C C . ALA A 1 84 ? -5.957 -17.317 15.456 1.00 93.12 84 ALA A C 1
ATOM 610 O O . ALA A 1 84 ? -4.987 -17.973 15.847 1.00 93.12 84 ALA A O 1
ATOM 611 N N . LEU A 1 85 ? -6.762 -16.641 16.275 1.00 90.25 85 LEU A N 1
ATOM 612 C CA . LEU A 1 85 ? -6.617 -16.501 17.721 1.00 90.25 85 LEU A CA 1
ATOM 613 C C . LEU A 1 85 ? -7.636 -17.378 18.469 1.00 90.25 85 LEU A C 1
ATOM 615 O O . LEU A 1 85 ? -8.802 -17.479 18.074 1.00 90.25 85 LEU A O 1
ATOM 619 N N . GLY A 1 86 ? -7.191 -17.962 19.586 1.00 79.44 86 GLY A N 1
ATOM 620 C CA . GLY A 1 86 ? -7.956 -18.900 20.415 1.00 79.44 86 GLY A CA 1
ATOM 621 C C . GLY A 1 86 ? -8.073 -20.270 19.742 1.00 79.44 86 GLY A C 1
ATOM 622 O O . GLY A 1 86 ? -8.344 -20.341 18.553 1.00 79.44 86 GLY A O 1
ATOM 623 N N . GLY A 1 87 ? -7.869 -21.374 20.471 1.00 63.66 87 GLY A N 1
ATOM 624 C CA . GLY A 1 87 ? -7.612 -22.721 19.917 1.00 63.66 87 GLY A CA 1
ATOM 625 C C . GLY A 1 87 ? -8.598 -23.310 18.883 1.00 63.66 87 GLY A C 1
ATOM 626 O O . GLY A 1 87 ? -8.272 -24.327 18.278 1.00 63.66 87 GLY A O 1
ATOM 627 N N . ALA A 1 88 ? -9.758 -22.684 18.643 1.00 58.81 88 ALA A N 1
ATOM 628 C CA . ALA A 1 88 ? -10.714 -23.027 17.580 1.00 58.81 88 ALA A CA 1
ATOM 629 C C . ALA A 1 88 ? -10.825 -21.977 16.442 1.00 58.81 88 ALA A C 1
ATOM 631 O O . ALA A 1 88 ? -11.686 -22.107 15.578 1.00 58.81 88 ALA A O 1
ATOM 632 N N . GLY A 1 89 ? -9.986 -20.934 16.424 1.00 60.44 89 GLY A N 1
ATOM 633 C CA . GLY A 1 89 ? -9.997 -19.875 15.407 1.00 60.44 89 GLY A CA 1
ATOM 634 C C . GLY A 1 89 ? -11.196 -18.929 15.491 1.00 60.44 89 GLY A C 1
ATOM 635 O O . GLY A 1 89 ? -11.658 -18.434 14.468 1.00 60.44 89 GLY A O 1
ATOM 636 N N . ALA A 1 90 ? -11.712 -18.681 16.699 1.00 71.38 90 ALA A N 1
ATOM 637 C CA . ALA A 1 90 ? -12.902 -17.853 16.920 1.00 71.38 90 ALA A CA 1
ATOM 638 C C . ALA A 1 90 ? -12.714 -16.382 16.498 1.00 71.38 90 ALA A C 1
ATOM 640 O O . ALA A 1 90 ? -13.691 -15.687 16.224 1.00 71.38 90 ALA A O 1
ATOM 641 N N . VAL A 1 91 ? -11.466 -15.907 16.441 1.00 86.38 91 VAL A N 1
ATOM 642 C CA . VAL A 1 91 ? -11.106 -14.562 15.979 1.00 86.38 91 VAL A CA 1
ATOM 643 C C . VAL A 1 91 ? -9.971 -14.680 14.976 1.00 86.38 91 VAL A C 1
ATOM 645 O O . VAL A 1 91 ? -9.001 -15.390 15.224 1.00 86.38 91 VAL A O 1
ATOM 648 N N . VAL A 1 92 ? -10.066 -13.972 13.854 1.00 90.50 92 VAL A N 1
ATOM 649 C CA . VAL A 1 92 ? -8.998 -13.915 12.851 1.00 90.50 92 VAL A CA 1
ATOM 650 C C . VAL A 1 92 ? -8.545 -12.471 12.710 1.00 90.50 92 VAL A C 1
ATOM 652 O O . VAL A 1 92 ? -9.375 -11.577 12.578 1.00 90.50 92 VAL A O 1
ATOM 655 N N . VAL A 1 93 ? -7.235 -12.251 12.727 1.00 93.25 93 VAL A N 1
ATOM 656 C CA . VAL A 1 93 ? -6.617 -10.960 12.423 1.00 93.25 93 VAL A CA 1
ATOM 657 C C . VAL A 1 93 ? -6.019 -11.037 11.024 1.00 93.25 93 VAL A C 1
ATOM 659 O O . VAL A 1 93 ? -5.196 -11.910 10.742 1.00 93.25 93 VAL A O 1
ATOM 662 N N . THR A 1 94 ? -6.458 -10.143 10.140 1.00 94.31 94 THR A N 1
ATOM 663 C CA . THR A 1 94 ? -6.009 -10.079 8.740 1.00 94.31 94 THR A CA 1
ATOM 664 C C . THR A 1 94 ? -5.476 -8.707 8.340 1.00 94.31 94 THR A C 1
ATOM 666 O O . THR A 1 94 ? -4.739 -8.614 7.358 1.00 94.31 94 THR A O 1
ATOM 669 N N . ALA A 1 95 ? -5.803 -7.648 9.087 1.00 92.00 95 ALA A N 1
ATOM 670 C CA . ALA A 1 95 ? -5.293 -6.314 8.794 1.00 92.00 95 ALA A CA 1
ATOM 671 C C . ALA A 1 95 ? -3.767 -6.271 8.977 1.00 92.00 95 ALA A C 1
ATOM 673 O O . ALA A 1 95 ? -3.239 -6.615 10.036 1.00 92.00 95 ALA A O 1
ATOM 674 N N . SER A 1 96 ? -3.050 -5.843 7.937 1.00 95.69 96 SER A N 1
ATOM 675 C CA . SER A 1 96 ? -1.585 -5.780 7.966 1.00 95.69 96 SER A CA 1
ATOM 676 C C . SER A 1 96 ? -1.107 -4.409 8.452 1.00 95.69 96 SER A C 1
ATOM 678 O O . SER A 1 96 ? -1.554 -3.402 7.900 1.00 95.69 96 SER A O 1
ATOM 680 N N . PRO A 1 97 ? -0.167 -4.316 9.409 1.00 96.12 97 PRO A N 1
ATOM 681 C CA . PRO A 1 97 ? 0.450 -3.045 9.785 1.00 96.12 97 PRO A CA 1
ATOM 682 C C . PRO A 1 97 ? 1.385 -2.573 8.664 1.00 96.12 97 PRO A C 1
ATOM 684 O O . PRO A 1 97 ? 2.549 -2.976 8.585 1.00 96.12 97 PRO A O 1
ATOM 687 N N . LEU A 1 98 ? 0.882 -1.723 7.768 1.00 97.25 98 LEU A N 1
ATOM 688 C CA . LEU A 1 98 ? 1.566 -1.391 6.519 1.00 97.25 98 LEU A CA 1
ATOM 689 C C . LEU A 1 98 ? 2.881 -0.635 6.737 1.00 97.25 98 LEU A C 1
ATOM 691 O O . LEU A 1 98 ? 3.783 -0.739 5.910 1.00 97.25 98 LEU A O 1
ATOM 695 N N . GLY A 1 99 ? 3.051 0.076 7.853 1.00 97.75 99 GLY A N 1
ATOM 696 C CA . GLY A 1 99 ? 4.343 0.653 8.231 1.00 97.75 99 GLY A CA 1
ATOM 697 C C . GLY A 1 99 ? 5.404 -0.421 8.457 1.00 97.75 99 GLY A C 1
ATOM 698 O O . GLY A 1 99 ? 6.522 -0.300 7.952 1.00 97.75 99 GLY A O 1
ATOM 699 N N . LEU A 1 100 ? 5.040 -1.525 9.113 1.00 97.75 100 LEU A N 1
ATOM 700 C CA . LEU A 1 100 ? 5.934 -2.671 9.269 1.00 97.75 100 LEU A CA 1
ATOM 701 C C . LEU A 1 100 ? 6.157 -3.397 7.932 1.00 97.75 100 LEU A C 1
ATOM 703 O O . LEU A 1 100 ? 7.287 -3.798 7.641 1.00 97.75 100 LEU A O 1
ATOM 707 N N . THR A 1 101 ? 5.136 -3.495 7.073 1.00 98.19 101 THR A N 1
ATOM 708 C CA . THR A 1 101 ? 5.284 -4.008 5.698 1.00 98.19 101 THR A CA 1
ATOM 709 C C . THR A 1 101 ? 6.310 -3.193 4.906 1.00 98.19 101 THR A C 1
ATOM 711 O O . THR A 1 101 ? 7.206 -3.760 4.277 1.00 98.19 101 THR A O 1
ATOM 714 N N . LEU A 1 102 ? 6.244 -1.859 4.978 1.00 98.00 102 LEU A N 1
ATOM 715 C CA . LEU A 1 102 ? 7.198 -0.962 4.320 1.00 98.00 102 LEU A CA 1
ATOM 716 C C . LEU A 1 102 ? 8.622 -1.144 4.859 1.00 98.00 102 LEU A C 1
ATOM 718 O O . LEU A 1 102 ? 9.569 -1.160 4.069 1.00 98.00 102 LEU A O 1
ATOM 722 N N . VAL A 1 103 ? 8.789 -1.340 6.172 1.00 98.38 103 VAL A N 1
ATOM 723 C CA . VAL A 1 103 ? 10.090 -1.680 6.773 1.00 98.38 103 VAL A CA 1
ATOM 724 C C . VAL A 1 103 ? 10.618 -3.005 6.215 1.00 98.38 103 VAL A C 1
ATOM 726 O O . VAL A 1 103 ? 11.768 -3.053 5.774 1.00 98.38 103 VAL A O 1
ATOM 729 N N . CYS A 1 104 ? 9.785 -4.049 6.144 1.00 98.38 104 CYS A N 1
ATOM 730 C CA . CYS A 1 104 ? 10.164 -5.350 5.583 1.00 98.38 104 CYS A CA 1
ATOM 731 C C . CYS A 1 104 ? 10.625 -5.233 4.123 1.00 98.38 104 CYS A C 1
ATOM 733 O O . CYS A 1 104 ? 11.686 -5.751 3.759 1.00 98.38 104 CYS A O 1
ATOM 735 N N . VAL A 1 105 ? 9.873 -4.501 3.296 1.00 98.44 105 VAL A N 1
ATOM 736 C CA . VAL A 1 105 ? 10.229 -4.232 1.894 1.00 98.44 105 VAL A CA 1
ATOM 737 C C . VAL A 1 105 ? 11.545 -3.460 1.810 1.00 98.44 105 VAL A C 1
ATOM 739 O O . VAL A 1 105 ? 12.436 -3.844 1.052 1.00 98.44 105 VAL A O 1
ATOM 742 N N . ALA A 1 106 ? 11.715 -2.404 2.608 1.00 98.50 106 ALA A N 1
ATOM 743 C CA . ALA A 1 106 ? 12.904 -1.563 2.559 1.00 98.50 106 ALA A CA 1
ATOM 744 C C . ALA A 1 106 ? 14.170 -2.309 3.010 1.00 98.50 106 ALA A C 1
ATOM 746 O O . ALA A 1 106 ? 15.224 -2.153 2.390 1.00 98.50 106 ALA A O 1
ATOM 747 N N . VAL A 1 107 ? 14.083 -3.129 4.061 1.00 98.62 107 VAL A N 1
ATOM 748 C CA . VAL A 1 107 ? 15.185 -4.002 4.497 1.00 98.62 107 VAL A CA 1
ATOM 749 C C . VAL A 1 107 ? 15.506 -5.019 3.408 1.00 98.62 107 VAL A C 1
ATOM 751 O O . VAL A 1 107 ? 16.665 -5.119 3.012 1.00 98.62 107 VAL A O 1
ATOM 754 N N . THR A 1 108 ? 14.495 -5.684 2.844 1.00 98.62 108 THR A N 1
ATOM 755 C CA . THR A 1 108 ? 14.690 -6.669 1.769 1.00 98.62 108 THR A CA 1
ATOM 756 C C . THR A 1 108 ? 15.383 -6.040 0.559 1.00 98.62 108 THR A C 1
ATOM 758 O O . THR A 1 108 ? 16.395 -6.561 0.096 1.00 98.62 108 THR A O 1
ATOM 761 N N . VAL A 1 109 ? 14.933 -4.872 0.085 1.00 98.69 109 VAL A N 1
ATOM 762 C CA . VAL A 1 109 ? 15.593 -4.142 -1.015 1.00 98.69 109 VAL A CA 1
ATOM 763 C C . VAL A 1 109 ? 17.045 -3.806 -0.662 1.00 98.69 109 VAL A C 1
ATOM 765 O O . VAL A 1 109 ? 17.929 -3.981 -1.498 1.00 98.69 109 VAL A O 1
ATOM 768 N N . ARG A 1 110 ? 17.327 -3.338 0.561 1.00 98.44 110 ARG A N 1
ATOM 769 C CA . ARG A 1 110 ? 18.687 -2.949 0.974 1.00 98.44 110 ARG A CA 1
ATOM 770 C C . ARG A 1 110 ? 19.636 -4.140 1.077 1.00 98.44 110 ARG A C 1
ATOM 772 O O . ARG A 1 110 ? 20.724 -4.073 0.507 1.00 98.44 110 ARG A O 1
ATOM 779 N N . VAL A 1 111 ? 19.229 -5.210 1.759 1.00 98.25 111 VAL A N 1
ATOM 780 C CA . VAL A 1 111 ? 20.042 -6.424 1.953 1.00 98.25 111 VAL A CA 1
ATOM 781 C C . VAL A 1 111 ? 20.339 -7.081 0.607 1.00 98.25 111 VAL A C 1
ATOM 783 O O . VAL A 1 111 ? 21.477 -7.441 0.320 1.00 98.25 111 VAL A O 1
ATOM 786 N N . THR A 1 112 ? 19.338 -7.175 -0.263 1.00 97.56 112 THR A N 1
ATOM 787 C CA . THR A 1 112 ? 19.480 -7.830 -1.571 1.00 97.56 112 THR A CA 1
ATOM 788 C C . THR A 1 112 ? 20.258 -6.970 -2.563 1.00 97.56 112 THR A C 1
ATOM 790 O O . THR A 1 112 ? 21.058 -7.502 -3.330 1.00 97.56 112 THR A O 1
ATOM 793 N N . ARG A 1 113 ? 20.125 -5.636 -2.494 1.00 97.62 113 ARG A N 1
ATOM 794 C CA . ARG A 1 113 ? 20.985 -4.696 -3.229 1.00 97.62 113 ARG A CA 1
ATOM 795 C C . ARG A 1 113 ? 22.440 -4.802 -2.797 1.00 97.62 113 ARG A C 1
ATOM 797 O O . ARG A 1 113 ? 23.316 -4.833 -3.655 1.00 97.62 113 ARG A O 1
ATOM 804 N N . TRP A 1 114 ? 22.695 -4.861 -1.491 1.00 96.81 114 TRP A N 1
ATOM 805 C CA . TRP A 1 114 ? 24.040 -5.064 -0.955 1.00 96.81 114 TRP A CA 1
ATOM 806 C C . TRP A 1 114 ? 24.627 -6.396 -1.436 1.00 96.81 114 TRP A C 1
ATOM 808 O O . TRP A 1 114 ? 25.700 -6.401 -2.033 1.00 96.81 114 TRP A O 1
ATOM 818 N N . ALA A 1 115 ? 23.887 -7.498 -1.302 1.00 95.44 115 ALA A N 1
ATOM 819 C CA . ALA A 1 115 ? 24.326 -8.811 -1.767 1.00 95.44 115 ALA A CA 1
ATOM 820 C C . ALA A 1 115 ? 24.627 -8.827 -3.280 1.00 95.44 115 ALA A C 1
ATOM 822 O O . ALA A 1 115 ? 25.668 -9.323 -3.700 1.00 95.44 115 ALA A O 1
ATOM 823 N N . ALA A 1 116 ? 23.764 -8.223 -4.104 1.00 94.94 116 ALA A N 1
ATOM 824 C CA . ALA A 1 116 ? 23.986 -8.100 -5.546 1.00 94.94 116 ALA A CA 1
ATOM 825 C C . ALA A 1 116 ? 25.187 -7.215 -5.911 1.00 94.94 116 ALA A C 1
ATOM 827 O O . ALA A 1 116 ? 25.844 -7.478 -6.915 1.00 94.94 116 ALA A O 1
ATOM 828 N N . SER A 1 117 ? 25.502 -6.197 -5.105 1.00 94.19 117 SER A N 1
ATOM 829 C CA . SER A 1 117 ? 26.643 -5.305 -5.359 1.00 94.19 117 SER A CA 1
ATOM 830 C C . SER A 1 117 ? 28.006 -5.997 -5.240 1.00 94.19 117 SER A C 1
ATOM 832 O O . SER A 1 117 ? 28.979 -5.517 -5.811 1.00 94.19 117 SER A O 1
ATOM 834 N N . LEU A 1 118 ? 28.067 -7.153 -4.565 1.00 91.62 118 LEU A N 1
ATOM 835 C CA . LEU A 1 118 ? 29.264 -8.002 -4.476 1.00 91.62 118 LEU A CA 1
ATOM 836 C C . LEU A 1 118 ? 29.517 -8.814 -5.758 1.00 91.62 118 LEU A C 1
ATOM 838 O O . LEU A 1 118 ? 30.573 -9.421 -5.913 1.00 91.62 118 LEU A O 1
ATOM 842 N N . SER A 1 119 ? 28.545 -8.845 -6.671 1.00 88.81 119 SER A N 1
ATOM 843 C CA . SER A 1 119 ? 28.643 -9.495 -7.976 1.00 88.81 119 SER A CA 1
ATOM 844 C C . SER A 1 119 ? 28.111 -8.545 -9.058 1.00 88.81 119 SER A C 1
ATOM 846 O O . SER A 1 119 ? 27.062 -8.824 -9.646 1.00 88.81 119 SER A O 1
ATOM 848 N N . PRO A 1 120 ? 28.788 -7.403 -9.296 1.00 82.56 120 PRO A N 1
ATOM 849 C CA . PRO A 1 120 ? 28.342 -6.413 -10.265 1.00 82.56 120 PRO A CA 1
ATOM 850 C C . PRO A 1 120 ? 28.441 -6.958 -11.693 1.00 82.56 120 PRO A C 1
ATOM 852 O O . PRO A 1 120 ? 29.319 -7.758 -12.018 1.00 82.56 120 PRO A O 1
ATOM 855 N N . GLY A 1 121 ? 27.542 -6.500 -12.564 1.00 72.06 121 GLY A N 1
ATOM 856 C CA . GLY A 1 121 ? 27.391 -7.082 -13.894 1.00 72.06 121 GLY A CA 1
ATOM 857 C C . GLY A 1 121 ? 26.650 -8.425 -13.866 1.00 72.06 121 GLY A C 1
ATOM 858 O O . GLY A 1 121 ? 26.201 -8.899 -12.827 1.00 72.06 121 GLY A O 1
ATOM 859 N N . GLY A 1 122 ? 26.445 -9.014 -15.041 1.00 78.25 122 GLY A N 1
ATOM 860 C CA . GLY A 1 122 ? 25.619 -10.212 -15.211 1.00 78.25 1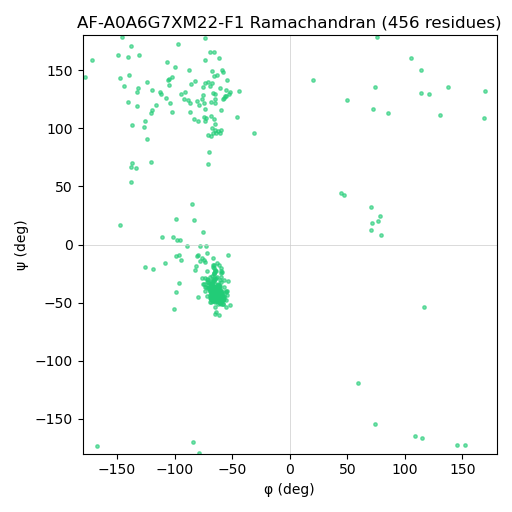22 GLY A CA 1
ATOM 861 C C . GLY A 1 122 ? 24.360 -9.935 -16.024 1.00 78.25 122 GLY A C 1
ATOM 862 O O . GLY A 1 122 ? 23.833 -8.818 -16.059 1.00 78.25 122 GLY A O 1
ATOM 863 N N . SER A 1 123 ? 23.899 -10.963 -16.729 1.00 88.56 123 SER A N 1
ATOM 864 C CA . SER A 1 123 ? 22.757 -10.852 -17.629 1.00 88.56 123 SER A CA 1
ATOM 865 C C . SER A 1 123 ? 21.442 -10.744 -16.849 1.00 88.56 123 SER A C 1
ATOM 867 O O . SER A 1 123 ? 21.326 -11.210 -15.715 1.00 88.56 123 SER A O 1
ATOM 869 N N . LEU A 1 124 ? 20.382 -10.220 -17.477 1.00 89.94 124 LEU A N 1
ATOM 870 C CA . LEU A 1 124 ? 19.039 -10.252 -16.873 1.00 89.94 124 LEU A CA 1
ATOM 871 C C . LEU A 1 124 ? 18.547 -11.674 -16.574 1.00 89.94 124 LEU A C 1
ATOM 873 O O . LEU A 1 124 ? 17.691 -11.865 -15.710 1.00 89.94 124 LEU A O 1
ATOM 877 N N . ARG A 1 125 ? 19.076 -12.681 -17.279 1.00 91.50 125 ARG A N 1
ATOM 878 C CA . ARG A 1 125 ? 18.777 -14.087 -17.001 1.00 91.50 125 ARG A CA 1
ATOM 879 C C . ARG A 1 125 ? 19.336 -14.504 -15.642 1.00 91.50 125 ARG A C 1
ATOM 881 O O . ARG A 1 125 ? 18.629 -15.191 -14.906 1.00 91.50 125 ARG A O 1
ATOM 888 N N . ASP A 1 126 ? 20.538 -14.044 -15.304 1.00 91.50 126 ASP A N 1
ATOM 889 C CA . ASP A 1 126 ? 21.182 -14.315 -14.018 1.00 91.50 126 ASP A CA 1
ATOM 890 C C . ASP A 1 126 ? 20.419 -13.618 -12.891 1.00 91.50 126 ASP A C 1
ATOM 892 O O . ASP A 1 126 ? 20.042 -14.273 -11.920 1.00 91.50 126 ASP A O 1
ATOM 896 N N . VAL A 1 127 ? 20.057 -12.341 -13.077 1.00 93.44 127 VAL A N 1
ATOM 897 C CA . VAL A 1 127 ? 19.214 -11.585 -12.130 1.00 93.44 127 VAL A CA 1
ATOM 898 C C . VAL A 1 127 ? 17.869 -12.278 -11.905 1.00 93.44 127 VAL A C 1
ATOM 900 O O . VAL A 1 127 ? 17.441 -12.434 -10.764 1.00 93.44 127 VAL A O 1
ATOM 903 N N . ARG A 1 128 ? 17.214 -12.755 -12.973 1.00 94.75 128 ARG A N 1
ATOM 904 C CA . ARG A 1 128 ? 15.956 -13.509 -12.866 1.00 94.75 128 ARG A CA 1
ATOM 905 C C . ARG A 1 128 ? 16.142 -14.807 -12.083 1.00 94.75 128 ARG A C 1
ATOM 907 O O . ARG A 1 128 ? 15.313 -15.123 -11.237 1.00 94.75 128 ARG A O 1
ATOM 914 N N . SER A 1 129 ? 17.206 -15.561 -12.358 1.00 94.25 129 SER A N 1
ATOM 915 C CA . SER A 1 129 ? 17.487 -16.810 -11.639 1.00 94.25 129 SER A CA 1
ATOM 916 C C . SER A 1 129 ? 17.756 -16.562 -10.152 1.00 94.25 129 SER A C 1
ATOM 918 O O . SER A 1 129 ? 17.207 -17.256 -9.301 1.00 94.25 129 SER A O 1
ATOM 920 N N . ALA A 1 130 ? 18.509 -15.507 -9.836 1.00 95.75 130 ALA A N 1
ATOM 921 C CA . ALA A 1 130 ? 18.800 -15.089 -8.476 1.00 95.75 130 ALA A CA 1
ATOM 922 C C . ALA A 1 130 ? 17.538 -14.613 -7.742 1.00 95.75 130 ALA A C 1
ATOM 924 O O . ALA A 1 130 ? 17.347 -14.961 -6.582 1.00 95.75 130 ALA A O 1
ATOM 925 N N . ALA A 1 131 ? 16.638 -13.897 -8.424 1.00 96.75 131 ALA A N 1
ATOM 926 C CA . ALA A 1 131 ? 15.353 -13.485 -7.863 1.00 96.75 131 ALA A CA 1
ATOM 927 C C . ALA A 1 131 ? 14.458 -14.686 -7.514 1.00 96.75 131 ALA A C 1
ATOM 929 O O . ALA A 1 131 ? 13.823 -14.681 -6.461 1.00 96.75 131 ALA A O 1
ATOM 930 N N . LEU A 1 132 ? 14.436 -15.735 -8.347 1.00 97.50 132 LEU A N 1
ATOM 931 C CA . LEU A 1 132 ? 13.694 -16.967 -8.048 1.00 97.50 132 LEU A CA 1
ATOM 932 C C . LEU A 1 132 ? 14.272 -17.699 -6.830 1.00 97.50 132 LEU A C 1
ATOM 934 O O . LEU A 1 132 ? 13.519 -18.089 -5.942 1.00 97.50 132 LEU A O 1
ATOM 938 N N . VAL A 1 133 ? 15.600 -17.838 -6.762 1.00 97.88 133 VAL A N 1
ATOM 939 C CA . VAL A 1 133 ? 16.287 -18.472 -5.624 1.00 97.88 133 VAL A CA 1
ATOM 940 C C . VAL A 1 133 ? 16.049 -17.696 -4.329 1.00 97.88 133 VAL A C 1
ATOM 942 O O . VAL A 1 133 ? 15.695 -18.288 -3.312 1.00 97.88 133 VAL A O 1
ATOM 945 N N . LEU A 1 134 ? 16.174 -16.370 -4.378 1.00 98.25 134 LEU A N 1
ATOM 946 C CA . LEU A 1 134 ? 15.867 -15.480 -3.263 1.00 98.25 134 LEU A CA 1
ATOM 947 C C . LEU A 1 134 ? 14.426 -15.634 -2.798 1.00 98.25 134 LEU A C 1
ATOM 949 O O . LEU A 1 134 ? 14.196 -15.773 -1.603 1.00 98.25 134 LEU A O 1
ATOM 953 N N . THR A 1 135 ? 13.466 -15.625 -3.727 1.00 98.50 135 THR A N 1
ATOM 954 C CA . THR A 1 135 ? 12.040 -15.757 -3.393 1.00 98.50 135 THR A CA 1
ATOM 955 C C . THR A 1 135 ? 11.779 -17.098 -2.713 1.00 98.50 135 THR A C 1
ATOM 957 O O . THR A 1 135 ? 11.099 -17.139 -1.694 1.00 98.50 135 THR A O 1
ATOM 960 N N . GLY A 1 136 ? 12.368 -18.187 -3.221 1.00 98.44 136 GLY A N 1
ATOM 961 C CA . GLY A 1 136 ? 12.276 -19.506 -2.596 1.00 98.44 136 GLY A CA 1
ATOM 962 C C . GLY A 1 136 ? 12.848 -19.525 -1.177 1.00 98.44 136 GLY A C 1
ATOM 963 O O . GLY A 1 136 ? 12.174 -19.979 -0.257 1.00 98.44 136 GLY A O 1
ATOM 964 N N . ALA A 1 137 ? 14.051 -18.977 -0.980 1.00 98.62 137 ALA A N 1
ATOM 965 C CA . ALA A 1 137 ? 14.673 -18.879 0.341 1.00 98.62 137 ALA A CA 1
ATOM 966 C C . ALA A 1 137 ? 13.834 -18.034 1.317 1.00 98.62 137 ALA A C 1
ATOM 968 O O . ALA A 1 137 ? 13.601 -18.455 2.446 1.00 98.62 137 ALA A O 1
ATOM 969 N N . TYR A 1 138 ? 13.311 -16.894 0.856 1.00 98.62 138 TYR A N 1
ATOM 970 C CA . TYR A 1 138 ? 12.447 -16.005 1.634 1.00 98.62 138 TYR A CA 1
ATOM 971 C C . TYR A 1 138 ? 11.151 -16.697 2.070 1.00 98.62 138 TYR A C 1
ATOM 973 O O . TYR A 1 138 ? 10.767 -16.616 3.234 1.00 98.62 138 TYR A O 1
ATOM 981 N N . VAL A 1 139 ? 10.493 -17.419 1.153 1.00 98.62 139 VAL A N 1
ATOM 982 C CA . VAL A 1 139 ? 9.281 -18.200 1.446 1.00 98.62 139 VAL A CA 1
ATOM 983 C C . VAL A 1 139 ? 9.576 -19.293 2.466 1.00 98.62 139 VAL A C 1
ATOM 985 O O . VAL A 1 139 ? 8.819 -19.440 3.421 1.00 98.62 139 VAL A O 1
ATOM 988 N N . VAL A 1 140 ? 10.678 -20.034 2.310 1.00 98.69 140 VAL A N 1
ATOM 989 C CA . VAL A 1 140 ? 11.075 -21.063 3.283 1.00 98.69 140 VAL A CA 1
ATOM 990 C C . VAL A 1 140 ? 11.275 -20.442 4.664 1.00 98.69 140 VAL A C 1
ATOM 992 O O . VAL A 1 140 ? 10.719 -20.948 5.635 1.00 98.69 140 VAL A O 1
ATOM 995 N N . THR A 1 141 ? 11.991 -19.320 4.768 1.00 98.56 141 THR A N 1
ATOM 996 C CA . THR A 1 141 ? 12.166 -18.630 6.052 1.00 98.56 141 THR A CA 1
ATOM 997 C C . THR A 1 141 ? 10.839 -18.136 6.628 1.00 98.56 141 THR A C 1
ATOM 999 O O . THR A 1 141 ? 10.596 -18.334 7.815 1.00 98.56 141 THR A O 1
ATOM 1002 N N . GLY A 1 142 ? 9.945 -17.574 5.811 1.00 98.31 142 GLY A N 1
ATOM 1003 C CA . GLY A 1 142 ? 8.611 -17.154 6.251 1.00 98.31 142 GLY A CA 1
ATOM 1004 C C . GLY A 1 142 ? 7.751 -18.312 6.769 1.00 98.31 142 GLY A C 1
ATOM 1005 O O . GLY A 1 142 ? 7.105 -18.187 7.806 1.00 98.31 142 GLY A O 1
ATOM 1006 N N . LEU A 1 143 ? 7.789 -19.472 6.109 1.00 98.44 143 LEU A N 1
ATOM 1007 C CA . LEU A 1 143 ? 7.088 -20.674 6.571 1.00 98.44 143 LEU A CA 1
ATOM 1008 C C . LEU A 1 143 ? 7.686 -21.226 7.873 1.00 98.44 143 LEU A C 1
ATOM 1010 O O . LEU A 1 143 ? 6.937 -21.641 8.753 1.00 98.44 143 LEU A O 1
ATOM 1014 N N . LEU A 1 144 ? 9.011 -21.186 8.036 1.00 98.44 144 LEU A N 1
ATOM 1015 C CA . LEU A 1 144 ? 9.656 -21.536 9.306 1.00 98.44 144 LEU A CA 1
ATOM 1016 C C . LEU A 1 144 ? 9.247 -20.572 10.428 1.00 98.44 144 LEU A C 1
ATOM 1018 O O . LEU A 1 144 ? 8.955 -21.022 11.532 1.00 98.44 144 LEU A O 1
ATOM 1022 N N . LEU A 1 145 ? 9.151 -19.268 10.150 1.00 98.19 145 LEU A N 1
ATOM 1023 C CA . LEU A 1 145 ? 8.640 -18.284 11.110 1.00 98.19 145 LEU A CA 1
ATOM 1024 C C . LEU A 1 145 ? 7.174 -18.550 11.479 1.00 98.19 145 LEU A C 1
ATOM 1026 O O . LEU A 1 145 ? 6.828 -18.458 12.653 1.00 98.19 145 LEU A O 1
ATOM 1030 N N . ALA A 1 146 ? 6.335 -18.962 10.524 1.00 97.38 146 ALA A N 1
ATOM 1031 C CA . ALA A 1 146 ? 4.963 -19.395 10.804 1.00 97.38 146 ALA A CA 1
ATOM 1032 C C . ALA A 1 146 ? 4.904 -20.629 11.719 1.00 97.38 146 ALA A C 1
ATOM 1034 O O . ALA A 1 146 ? 4.021 -20.723 12.572 1.00 97.38 146 ALA A O 1
ATOM 1035 N N . LEU A 1 147 ? 5.857 -21.559 11.593 1.00 96.31 147 LEU A N 1
ATOM 1036 C CA . LEU A 1 147 ? 5.979 -22.690 12.516 1.00 96.31 147 LEU A CA 1
ATOM 1037 C C . LEU A 1 147 ? 6.444 -22.253 13.910 1.00 96.31 147 LEU A C 1
ATOM 1039 O O . LEU A 1 147 ? 5.937 -22.778 14.898 1.00 96.31 147 LEU A O 1
ATOM 1043 N N . VAL A 1 148 ? 7.367 -21.290 14.000 1.00 95.88 148 VAL A N 1
ATOM 1044 C CA . VAL A 1 148 ? 7.823 -20.730 15.283 1.00 95.88 148 VAL A CA 1
ATOM 1045 C C . VAL A 1 148 ? 6.676 -20.018 16.004 1.00 95.88 148 VAL A C 1
ATOM 1047 O O . VAL A 1 148 ? 6.455 -20.297 17.184 1.00 95.88 148 VAL A O 1
ATOM 1050 N N . GLY A 1 149 ? 5.945 -19.142 15.300 1.00 93.00 149 GLY A N 1
ATOM 1051 C CA . GLY A 1 149 ? 4.823 -18.356 15.836 1.00 93.00 149 GLY A CA 1
ATOM 1052 C C . GLY A 1 149 ? 3.647 -19.210 16.314 1.00 93.00 149 GLY A C 1
ATOM 1053 O O . GLY A 1 149 ? 2.957 -18.860 17.271 1.00 93.00 149 GLY A O 1
ATOM 1054 N N . ARG A 1 150 ? 3.466 -20.399 15.723 1.00 94.19 150 ARG A N 1
ATOM 1055 C CA . ARG A 1 150 ? 2.388 -21.317 16.098 1.00 94.19 150 ARG A CA 1
ATOM 1056 C C . ARG A 1 150 ? 2.438 -21.682 17.586 1.00 94.19 150 ARG A C 1
ATOM 1058 O O . ARG A 1 150 ? 3.430 -22.191 18.113 1.00 94.19 150 ARG A O 1
ATOM 1065 N N . SER A 1 151 ? 1.312 -21.476 18.256 1.00 91.81 151 SER A N 1
ATOM 1066 C CA . SER A 1 151 ? 1.103 -21.775 19.671 1.00 91.81 151 SER A CA 1
ATOM 1067 C C . SER A 1 151 ? -0.337 -22.238 19.920 1.00 91.81 151 SER A C 1
ATOM 1069 O O . SER A 1 151 ? -1.147 -22.292 18.998 1.00 91.81 151 SER A O 1
ATOM 1071 N N . GLY A 1 152 ? -0.677 -22.583 21.167 1.00 86.94 152 GLY A N 1
ATOM 1072 C CA . GLY A 1 152 ? -2.070 -22.882 21.531 1.00 86.94 152 GLY A CA 1
ATOM 1073 C C . GLY A 1 152 ? -3.004 -21.667 21.429 1.00 86.94 152 GLY A C 1
ATOM 1074 O O . GLY A 1 152 ? -4.215 -21.836 21.315 1.00 86.94 152 GLY A O 1
ATOM 1075 N N . ALA A 1 153 ? -2.447 -20.451 21.449 1.00 87.88 153 ALA A N 1
ATOM 1076 C CA . ALA A 1 153 ? -3.202 -19.203 21.391 1.00 87.88 153 ALA A CA 1
ATOM 1077 C C . ALA A 1 153 ? -3.302 -18.622 19.973 1.00 87.88 153 ALA A C 1
ATOM 1079 O O . ALA A 1 153 ? -4.316 -18.007 19.653 1.00 87.88 153 ALA A O 1
ATOM 1080 N N . VAL A 1 154 ? -2.273 -18.812 19.139 1.00 92.62 154 VAL A N 1
ATOM 1081 C CA . VAL A 1 154 ? -2.158 -18.201 17.806 1.00 92.62 154 VAL A CA 1
ATOM 1082 C C . VAL A 1 154 ? -1.766 -19.251 16.775 1.00 92.62 154 VAL A C 1
ATOM 1084 O O . VAL A 1 154 ? -0.808 -20.007 16.958 1.00 92.62 154 VAL A O 1
ATOM 1087 N N . THR A 1 155 ? -2.490 -19.281 15.660 1.00 94.75 155 THR A N 1
ATOM 1088 C CA . THR A 1 155 ? -2.225 -20.177 14.533 1.00 94.75 155 THR A CA 1
ATOM 1089 C C . THR A 1 155 ? -2.090 -19.378 13.232 1.00 94.75 155 THR A C 1
ATOM 1091 O O . THR A 1 155 ? -3.088 -18.891 12.699 1.00 94.75 155 THR A O 1
ATOM 1094 N N . PRO A 1 156 ? -0.860 -19.226 12.705 1.00 95.19 156 PRO A N 1
ATOM 1095 C CA . PRO A 1 156 ? -0.643 -18.543 11.434 1.00 95.19 156 PRO A CA 1
ATOM 1096 C C . PRO A 1 156 ? -1.136 -19.355 10.227 1.00 95.19 156 PRO A C 1
ATOM 1098 O O . PRO A 1 156 ? -0.910 -20.566 10.130 1.00 95.19 156 PRO A O 1
ATOM 1101 N N . GLY A 1 157 ? -1.756 -18.678 9.261 1.00 94.88 157 GLY A N 1
ATOM 1102 C CA . GLY A 1 157 ? -2.178 -19.261 7.990 1.00 94.88 157 GLY A CA 1
ATOM 1103 C C . GLY A 1 157 ? -0.995 -19.517 7.052 1.00 94.88 157 GLY A C 1
ATOM 1104 O O . GLY A 1 157 ? -0.329 -18.587 6.593 1.00 94.88 157 GLY A O 1
ATOM 1105 N N . LEU A 1 158 ? -0.735 -20.781 6.710 1.00 95.94 158 LEU A N 1
ATOM 1106 C CA . LEU A 1 158 ? 0.404 -21.144 5.852 1.00 95.94 158 LEU A CA 1
ATOM 1107 C C . LEU A 1 158 ? 0.247 -20.636 4.412 1.00 95.94 158 LEU A C 1
ATOM 1109 O O . LEU A 1 158 ? 1.207 -20.133 3.831 1.00 95.94 158 LEU A O 1
ATOM 1113 N N . LEU A 1 159 ? -0.962 -20.724 3.845 1.00 96.81 159 LEU A N 1
ATOM 1114 C CA . LEU A 1 159 ? -1.225 -20.269 2.477 1.00 96.81 159 LEU A CA 1
ATOM 1115 C C . LEU A 1 159 ? -1.097 -18.745 2.355 1.00 96.81 159 LEU A C 1
ATOM 1117 O O . LEU A 1 159 ? -0.413 -18.266 1.456 1.00 96.81 159 LEU A O 1
ATOM 1121 N N . SER A 1 160 ? -1.693 -17.990 3.283 1.00 95.88 160 SER A N 1
ATOM 1122 C CA . SER A 1 160 ? -1.561 -16.528 3.329 1.00 95.88 160 SER A CA 1
ATOM 1123 C C . SER A 1 160 ? -0.107 -16.102 3.544 1.00 95.88 160 SER A C 1
ATOM 1125 O O . SER A 1 160 ? 0.362 -15.188 2.874 1.00 95.88 160 SER A O 1
ATOM 1127 N N . THR A 1 161 ? 0.643 -16.822 4.390 1.00 97.31 161 THR A N 1
ATOM 1128 C CA . THR A 1 161 ? 2.086 -16.592 4.580 1.00 97.31 161 THR A CA 1
ATOM 1129 C C . THR A 1 161 ? 2.858 -16.782 3.277 1.00 97.31 161 THR A C 1
ATOM 1131 O O . THR A 1 161 ? 3.651 -15.920 2.899 1.00 97.31 161 THR A O 1
ATOM 1134 N N . LEU A 1 162 ? 2.621 -17.891 2.569 1.00 98.12 162 LEU A N 1
ATOM 1135 C CA . LEU A 1 162 ? 3.277 -18.185 1.296 1.00 98.12 162 LEU A CA 1
ATOM 1136 C C . LEU A 1 162 ? 2.980 -17.097 0.262 1.00 98.12 162 LEU A C 1
ATOM 1138 O O . LEU A 1 162 ? 3.906 -16.570 -0.353 1.00 98.12 162 LEU A O 1
ATOM 1142 N N . VAL A 1 163 ? 1.703 -16.741 0.094 1.00 97.62 163 VAL A N 1
ATOM 1143 C CA . VAL A 1 163 ? 1.270 -15.712 -0.859 1.00 97.62 163 VAL A CA 1
ATOM 1144 C C . VAL A 1 163 ? 1.903 -14.364 -0.513 1.00 97.62 163 VAL A C 1
ATOM 1146 O O . VAL A 1 163 ? 2.511 -13.742 -1.381 1.00 97.62 163 VAL A O 1
ATOM 1149 N N . GLY A 1 164 ? 1.854 -13.955 0.755 1.00 96.50 164 GLY A N 1
ATOM 1150 C CA . GLY A 1 164 ? 2.473 -12.728 1.251 1.00 96.50 164 GLY A CA 1
ATOM 1151 C C . GLY A 1 164 ? 3.976 -12.650 0.989 1.00 96.50 164 GLY A C 1
ATOM 1152 O O . GLY A 1 164 ? 4.478 -11.660 0.455 1.00 96.50 164 GLY A O 1
ATOM 1153 N N . CYS A 1 165 ? 4.700 -13.731 1.288 1.00 98.00 165 CYS A N 1
ATOM 1154 C CA . CYS A 1 165 ? 6.140 -13.833 1.049 1.00 98.00 165 CYS A CA 1
ATOM 1155 C C . CYS A 1 165 ? 6.494 -13.738 -0.442 1.00 98.00 165 CYS A C 1
ATOM 1157 O O . CYS A 1 165 ? 7.473 -13.083 -0.801 1.00 98.00 165 CYS A O 1
ATOM 1159 N N . VAL A 1 166 ? 5.698 -14.354 -1.323 1.00 98.12 166 VAL A N 1
ATOM 11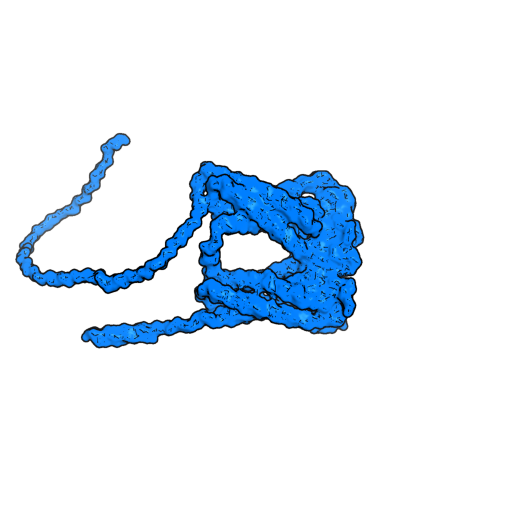60 C CA . VAL A 1 166 ? 5.902 -14.264 -2.777 1.00 98.12 166 VAL A CA 1
ATOM 1161 C C . VAL A 1 166 ? 5.604 -12.853 -3.284 1.00 98.12 166 VAL A C 1
ATOM 1163 O O . VAL A 1 166 ? 6.405 -12.303 -4.040 1.00 98.12 166 VAL A O 1
ATOM 1166 N N . LEU A 1 167 ? 4.482 -12.259 -2.867 1.00 96.62 167 LEU A N 1
ATOM 1167 C CA . LEU A 1 167 ? 4.024 -10.954 -3.350 1.00 96.62 167 LEU A CA 1
ATOM 1168 C C . LEU A 1 167 ? 4.876 -9.785 -2.844 1.00 96.62 167 LEU A C 1
ATOM 1170 O O . LEU A 1 167 ? 5.014 -8.796 -3.559 1.00 96.62 167 LEU A O 1
ATOM 1174 N N . LEU A 1 168 ? 5.468 -9.889 -1.652 1.00 96.50 168 LEU A N 1
ATOM 1175 C CA . LEU A 1 168 ? 6.313 -8.834 -1.086 1.00 96.50 168 LEU A CA 1
ATOM 1176 C C . LEU A 1 168 ? 7.801 -9.133 -1.261 1.00 96.50 168 LEU A C 1
ATOM 1178 O O . LEU A 1 168 ? 8.528 -8.328 -1.848 1.00 96.50 168 LEU A O 1
ATOM 1182 N N . GLY A 1 169 ? 8.256 -10.296 -0.790 1.00 96.88 169 GLY A N 1
ATOM 1183 C CA . GLY A 1 169 ? 9.669 -10.677 -0.790 1.00 96.88 169 GLY A CA 1
ATOM 1184 C C . GLY A 1 169 ? 10.242 -10.811 -2.199 1.00 96.88 169 GLY A C 1
ATOM 1185 O O . GLY A 1 169 ? 11.338 -10.316 -2.467 1.00 96.88 169 GLY A O 1
ATOM 1186 N N . GLY A 1 170 ? 9.480 -11.402 -3.126 1.00 96.94 170 GLY A N 1
ATOM 1187 C CA . GLY A 1 170 ? 9.896 -11.580 -4.518 1.00 96.94 170 GLY A CA 1
ATOM 1188 C C . GLY A 1 170 ? 10.153 -10.253 -5.243 1.00 96.94 170 GLY A C 1
ATOM 1189 O O . GLY A 1 170 ? 11.288 -10.006 -5.660 1.00 96.94 170 GLY A O 1
ATOM 1190 N N . PRO A 1 171 ? 9.153 -9.360 -5.379 1.00 97.88 171 PRO A N 1
ATOM 1191 C CA . PRO A 1 171 ? 9.335 -8.054 -6.011 1.00 97.88 171 PRO A CA 1
ATOM 1192 C C . PRO A 1 171 ? 10.344 -7.150 -5.295 1.00 97.88 171 PRO A C 1
ATOM 1194 O O . PRO A 1 171 ? 11.164 -6.520 -5.968 1.00 97.88 171 PRO A O 1
ATOM 1197 N N . ALA A 1 172 ? 10.339 -7.103 -3.956 1.00 98.25 172 ALA A N 1
ATOM 1198 C CA . ALA A 1 172 ? 11.300 -6.309 -3.187 1.00 98.25 172 ALA A CA 1
ATOM 1199 C C . ALA A 1 172 ? 12.740 -6.801 -3.403 1.00 98.25 172 ALA A C 1
ATOM 1201 O O . ALA A 1 172 ? 13.643 -6.008 -3.682 1.00 98.25 172 ALA A O 1
ATOM 1202 N N . GLY A 1 173 ? 12.951 -8.117 -3.342 1.00 97.69 173 GLY A N 1
ATOM 1203 C CA . GLY A 1 173 ? 14.247 -8.730 -3.603 1.00 97.69 173 GLY A CA 1
ATOM 1204 C C . GLY A 1 17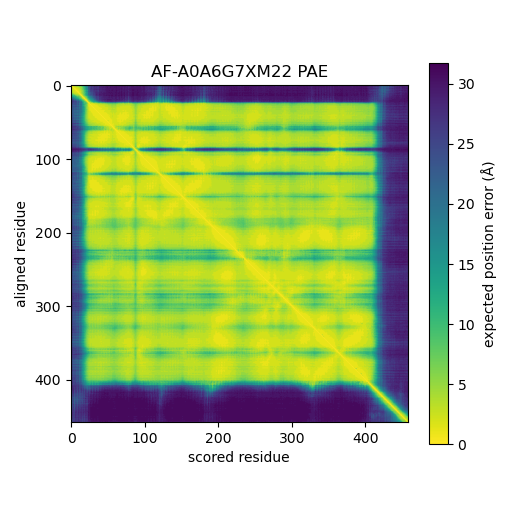3 ? 14.702 -8.551 -5.048 1.00 97.69 173 GLY A C 1
ATOM 1205 O O . GLY A 1 173 ? 15.839 -8.157 -5.288 1.00 97.69 173 GLY A O 1
ATOM 1206 N N . ALA A 1 174 ? 13.813 -8.753 -6.025 1.00 97.31 174 ALA A N 1
ATOM 1207 C CA . ALA A 1 174 ? 14.115 -8.528 -7.438 1.00 97.31 174 ALA A CA 1
ATOM 1208 C C . ALA A 1 174 ? 14.513 -7.070 -7.715 1.00 97.31 174 ALA A C 1
ATOM 1210 O O . ALA A 1 174 ? 15.475 -6.826 -8.445 1.00 97.31 174 ALA A O 1
ATOM 1211 N N . LEU A 1 175 ? 13.822 -6.103 -7.101 1.00 97.56 175 LEU A N 1
ATOM 1212 C CA . LEU A 1 175 ? 14.182 -4.690 -7.186 1.00 97.56 175 LEU A CA 1
ATOM 1213 C C . LEU A 1 175 ? 15.587 -4.443 -6.625 1.00 97.56 175 LEU A C 1
ATOM 1215 O O . LEU A 1 175 ? 16.407 -3.820 -7.300 1.00 97.56 175 LEU A O 1
ATOM 1219 N N . GLY A 1 176 ? 15.890 -4.956 -5.430 1.00 97.50 176 GLY A N 1
ATOM 1220 C CA . GLY A 1 176 ? 17.222 -4.828 -4.841 1.00 97.50 176 GLY A CA 1
ATOM 1221 C C . GLY A 1 176 ? 18.312 -5.464 -5.707 1.00 97.50 176 GLY A C 1
ATOM 1222 O O . GLY A 1 176 ? 19.324 -4.818 -5.974 1.00 97.50 176 GLY A O 1
ATOM 1223 N N . LEU A 1 177 ? 18.077 -6.660 -6.255 1.00 97.06 177 LEU A N 1
ATOM 1224 C CA . LEU A 1 177 ? 19.004 -7.339 -7.169 1.00 97.06 177 LEU A CA 1
ATOM 1225 C C . LEU A 1 177 ? 19.262 -6.535 -8.458 1.00 97.06 177 LEU A C 1
ATOM 1227 O O . LEU A 1 177 ? 20.411 -6.381 -8.879 1.00 97.06 177 LEU A O 1
ATOM 1231 N N . VAL A 1 178 ? 18.216 -5.988 -9.087 1.00 96.69 178 VAL A N 1
ATOM 1232 C CA . VAL A 1 178 ? 18.348 -5.154 -10.299 1.00 96.69 178 VAL A CA 1
ATOM 1233 C C . VAL A 1 178 ? 19.148 -3.882 -10.008 1.00 96.69 178 VAL A C 1
ATOM 1235 O O . VAL A 1 178 ? 19.986 -3.484 -10.820 1.00 96.69 178 VAL A O 1
ATOM 1238 N N . LEU A 1 179 ? 18.907 -3.252 -8.855 1.00 96.06 179 LEU A N 1
ATOM 1239 C CA . LEU A 1 179 ? 19.639 -2.061 -8.428 1.00 96.06 179 LEU A CA 1
ATOM 1240 C C . LEU A 1 179 ? 21.102 -2.380 -8.092 1.00 96.06 179 LEU A C 1
ATOM 1242 O O . LEU A 1 179 ? 21.983 -1.615 -8.468 1.00 96.06 179 LEU A O 1
ATOM 1246 N N . GLY A 1 180 ? 21.365 -3.497 -7.410 1.00 95.19 180 GLY A N 1
ATOM 1247 C CA . GLY A 1 180 ? 22.706 -3.873 -6.953 1.00 95.19 180 GLY A CA 1
ATOM 1248 C C . GLY A 1 180 ? 23.615 -4.368 -8.075 1.00 95.19 180 GLY A C 1
ATOM 1249 O O . GLY A 1 180 ? 24.802 -4.070 -8.069 1.00 95.19 180 GLY A O 1
ATOM 1250 N N . THR A 1 181 ? 23.055 -5.049 -9.081 1.00 94.62 181 THR A N 1
ATOM 1251 C CA . THR A 1 181 ? 23.813 -5.500 -10.265 1.00 94.62 181 THR A CA 1
ATOM 1252 C C . THR A 1 181 ? 24.049 -4.399 -11.304 1.00 94.62 181 THR A C 1
ATOM 1254 O O . THR A 1 181 ? 24.784 -4.620 -12.264 1.00 94.62 181 THR A O 1
ATOM 1257 N N . GLY A 1 182 ? 23.417 -3.226 -11.159 1.00 93.19 182 GLY A N 1
ATOM 1258 C CA . GLY A 1 182 ? 23.491 -2.130 -12.135 1.00 93.19 182 GLY A CA 1
ATOM 1259 C C . GLY A 1 182 ? 22.586 -2.301 -13.366 1.00 93.19 182 GLY A C 1
ATOM 1260 O O . GLY A 1 182 ? 22.631 -1.494 -14.293 1.00 93.19 182 GLY A O 1
ATOM 1261 N N . ASN A 1 183 ? 21.709 -3.309 -13.382 1.00 91.88 183 ASN A N 1
ATOM 1262 C CA . ASN A 1 183 ? 20.852 -3.639 -14.527 1.00 91.88 183 ASN A CA 1
ATOM 1263 C C . ASN A 1 183 ? 19.616 -2.731 -14.689 1.00 91.88 183 ASN A C 1
ATOM 1265 O O . ASN A 1 183 ? 18.847 -2.893 -15.639 1.00 91.88 183 ASN A O 1
ATOM 1269 N N . ALA A 1 184 ? 19.406 -1.757 -13.797 1.00 92.31 184 ALA A N 1
ATOM 1270 C CA . ALA A 1 184 ? 18.226 -0.888 -13.810 1.00 92.31 184 ALA A CA 1
ATOM 1271 C C . ALA A 1 184 ? 18.057 -0.107 -15.127 1.00 92.31 184 ALA A C 1
ATOM 1273 O O . ALA A 1 184 ? 16.945 -0.004 -15.647 1.00 92.31 184 ALA A O 1
ATOM 1274 N N . GLY A 1 185 ? 19.153 0.409 -15.696 1.00 89.44 185 GLY A N 1
ATOM 1275 C CA . GLY A 1 185 ? 19.125 1.133 -16.972 1.00 89.44 185 GLY A CA 1
ATOM 1276 C C . GLY A 1 185 ? 18.731 0.235 -18.148 1.00 89.44 185 GLY A C 1
ATOM 1277 O O . GLY A 1 185 ? 17.892 0.616 -18.966 1.00 89.44 185 GLY A O 1
ATOM 1278 N N . HIS A 1 186 ? 19.274 -0.985 -18.186 1.00 90.00 186 HIS A N 1
ATOM 1279 C CA . HIS A 1 186 ? 18.950 -1.972 -19.211 1.00 90.00 186 HIS A CA 1
ATOM 1280 C C . HIS A 1 186 ? 17.500 -2.459 -19.090 1.00 90.00 186 HIS A C 1
ATOM 1282 O O . HIS A 1 186 ? 16.774 -2.466 -20.076 1.00 90.00 186 HIS A O 1
ATOM 1288 N N . LEU A 1 187 ? 17.015 -2.764 -17.881 1.00 89.50 187 LEU A N 1
ATOM 1289 C CA . LEU A 1 187 ? 15.608 -3.125 -17.672 1.00 89.50 187 LEU A CA 1
ATOM 1290 C C . LEU A 1 187 ? 14.666 -1.991 -18.106 1.00 89.50 187 LEU A C 1
ATOM 1292 O O . LEU A 1 187 ? 13.662 -2.227 -18.778 1.00 89.50 187 LEU A O 1
ATOM 1296 N N . ARG A 1 188 ? 15.021 -0.743 -17.783 1.00 90.00 188 ARG A N 1
ATOM 1297 C CA . ARG A 1 188 ? 14.260 0.451 -18.173 1.00 90.00 188 ARG A CA 1
ATOM 1298 C C . ARG A 1 188 ? 14.214 0.658 -19.689 1.00 90.00 188 ARG A C 1
ATOM 1300 O O . ARG A 1 188 ? 13.224 1.208 -20.161 1.00 90.00 188 ARG A O 1
ATOM 1307 N N . SER A 1 189 ? 15.226 0.220 -20.443 1.00 89.50 189 SER A N 1
ATOM 1308 C CA . SER A 1 189 ? 15.221 0.264 -21.915 1.00 89.50 189 SER A CA 1
ATOM 1309 C C . SER A 1 189 ? 14.444 -0.892 -22.563 1.00 89.50 189 SER A C 1
ATOM 1311 O O . SER A 1 189 ? 14.177 -0.863 -23.766 1.00 89.50 189 SER A O 1
ATOM 1313 N N . LEU A 1 190 ? 14.035 -1.904 -21.785 1.00 90.31 190 LEU A N 1
ATOM 1314 C CA . LEU A 1 190 ? 13.101 -2.936 -22.242 1.00 90.31 190 LEU A CA 1
ATOM 1315 C C . LEU A 1 190 ? 11.634 -2.501 -22.161 1.00 90.31 190 LEU A C 1
ATOM 1317 O O . LEU A 1 190 ? 10.797 -3.083 -22.847 1.00 90.31 190 LEU A O 1
ATOM 1321 N N . VAL A 1 191 ? 11.312 -1.513 -21.324 1.00 90.69 191 VAL A N 1
ATOM 1322 C CA . VAL A 1 191 ? 9.932 -1.076 -21.097 1.00 90.69 191 VAL A CA 1
ATOM 1323 C C . VAL A 1 191 ? 9.536 -0.027 -22.142 1.00 90.69 191 VAL A C 1
ATOM 1325 O O . VAL A 1 191 ? 10.155 1.040 -22.175 1.00 90.69 191 VAL A O 1
ATOM 1328 N N . PRO A 1 192 ? 8.473 -0.266 -22.937 1.00 93.56 192 PRO A N 1
ATOM 1329 C CA . PRO A 1 192 ? 7.985 0.707 -23.904 1.00 93.56 192 PRO A CA 1
ATOM 1330 C C . PRO A 1 192 ? 7.690 2.066 -23.273 1.00 93.56 192 PRO A C 1
ATOM 1332 O O . PRO A 1 192 ? 7.123 2.154 -22.174 1.00 93.56 192 PRO A O 1
ATOM 1335 N N . VAL A 1 193 ? 8.006 3.137 -24.002 1.00 91.75 193 VAL A N 1
ATOM 1336 C CA . VAL A 1 193 ? 7.909 4.528 -23.518 1.00 91.75 193 VAL A CA 1
ATOM 1337 C C . VAL A 1 193 ? 6.506 4.854 -22.990 1.00 91.75 193 VAL A C 1
ATOM 1339 O O . VAL A 1 193 ? 6.360 5.489 -21.944 1.00 91.75 193 VAL A O 1
ATOM 1342 N N . ALA A 1 194 ? 5.463 4.371 -23.674 1.00 91.06 194 ALA A N 1
ATOM 1343 C CA . ALA A 1 194 ? 4.075 4.569 -23.261 1.00 91.06 194 ALA A CA 1
ATOM 1344 C C . ALA A 1 194 ? 3.763 3.918 -21.901 1.00 91.06 194 ALA A C 1
ATOM 1346 O O . ALA A 1 194 ? 3.175 4.569 -21.040 1.00 91.06 194 ALA A O 1
ATOM 1347 N N . ARG A 1 195 ? 4.212 2.675 -21.675 1.00 95.06 195 ARG A N 1
ATOM 1348 C CA . ARG A 1 195 ? 3.998 1.955 -20.405 1.00 95.06 195 ARG A CA 1
ATOM 1349 C C . ARG A 1 195 ? 4.746 2.617 -19.259 1.00 95.06 195 ARG A C 1
ATOM 1351 O O . ARG A 1 195 ? 4.204 2.756 -18.170 1.00 95.06 195 ARG A O 1
ATOM 1358 N N . ARG A 1 196 ? 5.969 3.084 -19.516 1.00 93.75 196 ARG A N 1
ATOM 1359 C CA . ARG A 1 196 ? 6.747 3.840 -18.533 1.00 93.75 196 ARG A CA 1
ATOM 1360 C C . ARG A 1 196 ? 6.062 5.153 -18.153 1.00 93.75 196 ARG A C 1
ATOM 1362 O O . ARG A 1 196 ? 6.049 5.491 -16.978 1.00 93.75 196 ARG A O 1
ATOM 1369 N N . SER A 1 197 ? 5.489 5.875 -19.115 1.00 94.75 197 SER A N 1
ATOM 1370 C CA . SER A 1 197 ? 4.724 7.095 -18.831 1.00 94.75 197 SER A CA 1
ATOM 1371 C C . SER A 1 197 ? 3.483 6.806 -17.982 1.00 94.75 197 SER A C 1
ATOM 1373 O O . SER A 1 197 ? 3.268 7.512 -17.003 1.00 94.75 197 SER A O 1
ATOM 1375 N N . VAL A 1 198 ? 2.726 5.752 -18.310 1.00 97.88 198 VAL A N 1
ATOM 1376 C CA . VAL A 1 198 ? 1.571 5.298 -17.514 1.00 97.88 198 VAL A CA 1
ATOM 1377 C C . VAL A 1 198 ? 1.993 4.934 -16.090 1.00 97.88 198 VAL A C 1
ATOM 1379 O O . VAL A 1 198 ? 1.390 5.420 -15.142 1.00 97.88 198 VAL A O 1
ATOM 1382 N N . LEU A 1 199 ? 3.061 4.148 -15.927 1.00 97.12 199 LEU A N 1
ATOM 1383 C CA . LEU A 1 199 ? 3.562 3.746 -14.612 1.00 97.12 199 LEU A CA 1
ATOM 1384 C C . LEU A 1 199 ? 4.042 4.946 -13.785 1.00 97.12 199 LEU A C 1
ATOM 1386 O O . LEU A 1 199 ? 3.737 5.030 -12.603 1.00 97.12 199 LEU A O 1
ATOM 1390 N N . LEU A 1 200 ? 4.768 5.887 -14.398 1.00 96.94 200 LEU A N 1
ATOM 1391 C CA . LEU A 1 200 ? 5.199 7.111 -13.716 1.00 96.94 200 LEU A CA 1
ATOM 1392 C C . LEU A 1 200 ? 4.004 7.960 -13.276 1.00 96.94 200 LEU A C 1
ATOM 1394 O O . LEU A 1 200 ? 4.013 8.457 -12.155 1.00 96.94 200 LEU A O 1
ATOM 1398 N N . GLY A 1 201 ? 2.986 8.102 -14.132 1.00 97.88 201 GLY A N 1
ATOM 1399 C CA . GLY A 1 201 ? 1.755 8.820 -13.795 1.00 97.88 201 GLY A CA 1
ATOM 1400 C C . GLY A 1 201 ? 1.014 8.150 -12.649 1.00 97.88 201 GLY A C 1
ATOM 1401 O O . GLY A 1 201 ? 0.662 8.817 -11.684 1.00 97.88 201 GLY A O 1
ATOM 1402 N N . ALA A 1 202 ? 0.879 6.825 -12.710 1.00 98.62 202 ALA A N 1
ATOM 1403 C CA . ALA A 1 202 ? 0.224 6.049 -11.672 1.00 98.62 202 ALA A CA 1
ATOM 1404 C C . ALA A 1 202 ? 0.923 6.193 -10.316 1.00 98.62 202 ALA A C 1
ATOM 1406 O O . ALA A 1 202 ? 0.286 6.551 -9.334 1.00 98.62 202 ALA A O 1
ATOM 1407 N N . LEU A 1 203 ? 2.246 5.995 -10.274 1.00 98.25 203 LEU A N 1
ATOM 1408 C CA . LEU A 1 203 ? 3.032 6.126 -9.045 1.00 98.25 203 LEU A CA 1
ATOM 1409 C C . LEU A 1 203 ? 2.993 7.553 -8.487 1.00 98.25 203 LEU A C 1
ATOM 1411 O O . LEU A 1 203 ? 2.822 7.726 -7.284 1.00 98.25 203 LEU A O 1
ATOM 1415 N N . ALA A 1 204 ? 3.120 8.572 -9.345 1.00 98.38 204 ALA A N 1
ATOM 1416 C CA . ALA A 1 204 ? 3.040 9.968 -8.923 1.00 98.38 204 ALA A CA 1
ATOM 1417 C C . ALA A 1 204 ? 1.667 10.298 -8.320 1.00 98.38 204 ALA A C 1
ATOM 1419 O O . ALA A 1 204 ? 1.601 10.851 -7.225 1.00 98.38 204 ALA A O 1
ATOM 1420 N N . THR A 1 205 ? 0.578 9.921 -8.996 1.00 98.69 205 THR A N 1
ATOM 1421 C CA . THR A 1 205 ? -0.786 10.129 -8.497 1.00 98.69 205 THR A CA 1
ATOM 1422 C C . THR A 1 205 ? -1.035 9.355 -7.204 1.00 98.69 205 THR A C 1
ATOM 1424 O O . THR A 1 205 ? -1.544 9.941 -6.255 1.00 98.69 205 THR A O 1
ATOM 1427 N N . SER A 1 206 ? -0.635 8.082 -7.112 1.00 98.62 206 SER A N 1
ATOM 1428 C CA . SER A 1 206 ? -0.794 7.294 -5.883 1.00 98.62 206 SER A CA 1
ATOM 1429 C C . SER A 1 206 ? -0.051 7.918 -4.699 1.00 98.62 206 SER A C 1
ATOM 1431 O O . SER A 1 206 ? -0.638 8.059 -3.632 1.00 98.62 206 SER A O 1
ATOM 1433 N N . VAL A 1 207 ? 1.202 8.354 -4.884 1.00 98.44 207 VAL A N 1
ATOM 1434 C CA . VAL A 1 207 ? 1.974 9.032 -3.826 1.00 98.44 207 VAL A CA 1
ATOM 1435 C C . VAL A 1 207 ? 1.302 10.335 -3.398 1.00 98.44 207 VAL A C 1
ATOM 1437 O O . VAL A 1 207 ? 1.184 10.586 -2.203 1.00 98.44 207 VAL A O 1
ATOM 1440 N N . LEU A 1 208 ? 0.830 11.144 -4.350 1.00 98.62 208 LEU A N 1
ATOM 1441 C CA . LEU A 1 208 ? 0.129 12.395 -4.056 1.00 98.62 208 LEU A CA 1
ATOM 1442 C C . LEU A 1 208 ? -1.162 12.168 -3.261 1.00 98.62 208 LEU A C 1
ATOM 1444 O O . LEU A 1 208 ? -1.422 12.889 -2.302 1.00 98.62 208 LEU A O 1
ATOM 1448 N N . VAL A 1 209 ? -1.958 11.168 -3.641 1.00 98.62 209 VAL A N 1
ATOM 1449 C CA . VAL A 1 209 ? -3.224 10.841 -2.969 1.00 98.62 209 VAL A CA 1
ATOM 1450 C C . VAL A 1 209 ? -2.980 10.293 -1.563 1.00 98.62 209 VAL A C 1
ATOM 1452 O O . VAL A 1 209 ? -3.642 10.728 -0.623 1.00 98.62 209 VAL A O 1
ATOM 1455 N N . VAL A 1 210 ? -1.999 9.402 -1.388 1.00 98.50 210 VAL A N 1
ATOM 1456 C CA . VAL A 1 210 ? -1.607 8.917 -0.054 1.00 98.50 210 VAL A CA 1
ATOM 1457 C C . VAL A 1 210 ? -1.087 10.069 0.802 1.00 98.50 210 VAL A C 1
ATOM 1459 O O . VAL A 1 210 ? -1.487 10.177 1.954 1.00 98.50 210 VAL A O 1
ATOM 1462 N N . ALA A 1 211 ? -0.270 10.969 0.246 1.00 98.44 211 ALA A N 1
ATOM 1463 C CA . ALA A 1 211 ? 0.215 12.145 0.965 1.00 98.44 211 ALA A CA 1
ATOM 1464 C C . ALA A 1 211 ? -0.933 13.072 1.395 1.00 98.44 211 ALA A C 1
ATOM 1466 O O . ALA A 1 211 ? -0.936 13.545 2.528 1.00 98.44 211 ALA A O 1
ATOM 1467 N N . ALA A 1 212 ? -1.933 13.291 0.537 1.00 98.50 212 ALA A N 1
ATOM 1468 C CA . ALA A 1 212 ? -3.131 14.043 0.899 1.00 98.50 212 ALA A CA 1
ATOM 1469 C C . ALA A 1 212 ? -3.928 13.359 2.022 1.00 98.50 212 ALA A C 1
ATOM 1471 O O . ALA A 1 212 ? -4.338 14.027 2.969 1.00 98.50 212 ALA A O 1
ATOM 1472 N N . GLY A 1 213 ? -4.083 12.032 1.964 1.00 98.00 213 GLY A N 1
ATOM 1473 C CA . GLY A 1 213 ? -4.678 11.244 3.046 1.00 98.00 213 GLY A CA 1
ATOM 1474 C C . GLY A 1 213 ? -3.887 11.353 4.354 1.00 98.00 213 GLY A C 1
ATOM 1475 O O . GLY A 1 213 ? -4.477 11.558 5.411 1.00 98.00 213 GLY A O 1
ATOM 1476 N N . SER A 1 214 ? -2.553 11.306 4.294 1.00 97.56 214 SER A N 1
ATOM 1477 C CA . SER A 1 214 ? -1.678 11.524 5.453 1.00 97.56 214 SER A CA 1
ATOM 1478 C C . SER A 1 214 ? -1.845 12.920 6.051 1.00 97.56 214 SER A C 1
ATOM 1480 O O . SER A 1 214 ? -1.951 13.041 7.268 1.00 97.56 214 SER A O 1
ATOM 1482 N N . VAL A 1 215 ? -1.890 13.967 5.219 1.00 98.06 215 VAL A N 1
ATOM 1483 C CA . VAL A 1 215 ? -2.106 15.352 5.669 1.00 98.06 215 VAL A CA 1
ATOM 1484 C C . VAL A 1 215 ? -3.477 15.502 6.322 1.00 98.06 215 VAL A C 1
ATOM 1486 O O . VAL A 1 215 ? -3.574 16.139 7.367 1.00 98.06 215 VAL A O 1
ATOM 1489 N N . LEU A 1 216 ? -4.517 14.882 5.756 1.00 96.56 216 LEU A N 1
ATOM 1490 C CA . LEU A 1 216 ? -5.858 14.893 6.338 1.00 96.56 216 LEU A CA 1
ATOM 1491 C C . LEU A 1 216 ? -5.871 14.240 7.726 1.00 96.56 216 LEU A C 1
ATOM 1493 O O . LEU A 1 216 ? -6.370 14.838 8.675 1.00 96.56 216 LEU A O 1
ATOM 1497 N N . VAL A 1 217 ? -5.295 13.042 7.857 1.00 96.00 217 VAL A N 1
ATOM 1498 C CA . VAL A 1 217 ? -5.230 12.322 9.139 1.00 96.00 217 VAL A CA 1
ATOM 1499 C C . VAL A 1 217 ? -4.410 13.097 10.164 1.00 96.00 217 VAL A C 1
ATOM 1501 O O . VAL A 1 217 ? -4.855 13.254 11.295 1.00 96.00 217 VAL A O 1
ATOM 1504 N N . ALA A 1 218 ? -3.244 13.619 9.778 1.00 94.88 218 ALA A N 1
ATOM 1505 C CA . ALA A 1 218 ? -2.402 14.410 10.670 1.00 94.88 218 ALA A CA 1
ATOM 1506 C C . ALA A 1 218 ? -3.098 15.704 11.118 1.00 94.88 218 ALA A C 1
ATOM 1508 O O . ALA A 1 218 ? -3.056 16.042 12.297 1.00 94.88 218 ALA A O 1
ATOM 1509 N N . GLY A 1 219 ? -3.776 16.399 10.198 1.00 95.31 219 GLY A N 1
ATOM 1510 C CA . GLY A 1 219 ? -4.569 17.587 10.508 1.00 95.31 219 GLY A CA 1
ATOM 1511 C C . GLY A 1 219 ? -5.733 17.276 11.448 1.00 95.31 219 GLY A C 1
ATOM 1512 O O . GLY A 1 219 ? -5.948 18.009 12.409 1.00 95.31 219 GLY A O 1
ATOM 1513 N N . SER A 1 220 ? -6.431 16.158 11.226 1.00 93.69 220 SER A N 1
ATOM 1514 C CA . SER A 1 220 ? -7.504 15.715 12.118 1.00 93.69 220 SER A CA 1
ATOM 1515 C C . SER A 1 220 ? -6.976 15.334 13.499 1.00 93.69 220 SER A C 1
ATOM 1517 O O . SER A 1 220 ? -7.542 15.749 14.503 1.00 93.69 220 SER A O 1
ATOM 1519 N N . LEU A 1 221 ? -5.859 14.608 13.579 1.00 91.19 221 LEU A N 1
ATOM 1520 C CA . LEU A 1 221 ? -5.256 14.236 14.858 1.00 91.19 221 LEU A CA 1
ATOM 1521 C C . LEU A 1 221 ? -4.760 15.466 15.631 1.00 91.19 221 LEU A C 1
ATOM 1523 O O . LEU A 1 221 ? -4.923 15.525 16.842 1.00 91.19 221 LEU A O 1
ATOM 1527 N N . ALA A 1 222 ? -4.206 16.466 14.938 1.00 92.50 222 ALA A N 1
ATOM 1528 C CA . ALA A 1 222 ? -3.826 17.736 15.550 1.00 92.50 222 ALA A CA 1
ATOM 1529 C C . ALA A 1 222 ? -5.048 18.502 16.081 1.00 92.50 222 ALA A C 1
ATOM 1531 O O . ALA A 1 222 ? -4.992 19.070 17.169 1.00 92.50 222 ALA A O 1
ATOM 1532 N N . TRP A 1 223 ? -6.161 18.482 15.341 1.00 92.75 223 TRP A N 1
ATOM 1533 C CA . TRP A 1 223 ? -7.418 19.102 15.762 1.00 92.75 223 TRP A CA 1
ATOM 1534 C C . TRP A 1 223 ? -8.036 18.407 16.984 1.00 92.75 223 TRP A C 1
ATOM 1536 O O . TRP A 1 223 ? -8.522 19.071 17.895 1.00 92.75 223 TRP A O 1
ATOM 1546 N N . HIS A 1 224 ? -7.967 17.075 17.034 1.00 87.75 224 HIS A N 1
ATOM 1547 C CA . HIS A 1 224 ? -8.511 16.240 18.110 1.00 87.75 224 HIS A CA 1
ATOM 1548 C C . HIS A 1 224 ? -7.443 15.815 19.135 1.00 87.75 224 HIS A C 1
ATOM 1550 O O . HIS A 1 224 ? -7.618 14.830 19.853 1.00 87.75 224 HIS A O 1
ATOM 1556 N N . GLY A 1 225 ? -6.332 16.553 19.224 1.00 82.44 225 GLY A N 1
ATOM 1557 C CA . GLY A 1 225 ? -5.181 16.175 20.048 1.00 82.44 225 GLY A CA 1
ATOM 1558 C C . GLY A 1 225 ? -5.508 16.026 21.536 1.00 82.44 225 GLY A C 1
ATOM 1559 O O . GLY A 1 225 ? -4.946 15.154 22.189 1.00 82.44 225 GLY A O 1
ATOM 1560 N N . GLY A 1 226 ? -6.460 16.813 22.054 1.00 84.56 226 GLY A N 1
ATOM 1561 C CA . GLY A 1 226 ? -6.947 16.685 23.433 1.00 84.56 226 GLY A CA 1
ATOM 1562 C C . GLY A 1 226 ? -7.608 15.331 23.702 1.00 84.56 226 GLY A C 1
ATOM 1563 O O . GLY A 1 226 ? -7.221 14.643 24.636 1.00 84.56 226 GLY A O 1
ATOM 1564 N N . ALA A 1 227 ? -8.510 14.887 22.822 1.00 83.38 227 ALA A N 1
ATOM 1565 C CA . ALA A 1 227 ? -9.144 13.572 22.937 1.00 83.38 227 ALA A CA 1
ATOM 1566 C C . ALA A 1 227 ? -8.127 12.426 22.785 1.00 83.38 227 ALA A C 1
ATOM 1568 O O . ALA A 1 227 ? -8.216 11.410 23.469 1.00 83.38 227 ALA A O 1
ATOM 1569 N N . ALA A 1 228 ? -7.126 12.590 21.912 1.00 80.75 228 ALA A N 1
ATOM 1570 C CA . ALA A 1 228 ? -6.041 11.620 21.782 1.00 80.75 228 ALA A CA 1
ATOM 1571 C C . ALA A 1 228 ? -5.201 11.515 23.069 1.00 80.75 228 ALA A C 1
ATOM 1573 O O . ALA A 1 228 ? -4.806 10.410 23.444 1.00 80.75 228 ALA A O 1
ATOM 1574 N N . ALA A 1 229 ? -4.949 12.647 23.737 1.00 82.25 229 ALA A N 1
ATOM 1575 C CA . ALA A 1 229 ? -4.254 12.699 25.019 1.00 82.25 229 ALA A CA 1
ATOM 1576 C C . ALA A 1 229 ? -5.091 12.071 26.141 1.00 82.25 229 ALA A C 1
ATOM 1578 O O . ALA A 1 229 ? -4.571 11.232 26.858 1.00 82.25 229 ALA A O 1
ATOM 1579 N N . GLU A 1 230 ? -6.392 12.359 26.222 1.00 85.94 230 GLU A N 1
ATOM 1580 C CA . GLU A 1 230 ? -7.298 11.739 27.204 1.00 85.94 230 GLU A CA 1
ATOM 1581 C C . GLU A 1 230 ? -7.353 10.209 27.066 1.00 85.94 230 GLU A C 1
ATOM 1583 O O . GLU A 1 230 ? -7.339 9.489 28.062 1.00 85.94 230 GLU A O 1
ATOM 1588 N N . VAL A 1 231 ? -7.368 9.691 25.830 1.00 84.75 231 VAL A N 1
ATOM 1589 C CA . VAL A 1 231 ? -7.288 8.242 25.580 1.00 84.75 231 VAL A CA 1
ATOM 1590 C C . VAL A 1 231 ? -5.939 7.677 26.027 1.00 84.75 231 VAL A C 1
ATOM 1592 O O . VAL A 1 231 ? -5.900 6.570 26.557 1.00 84.75 231 VAL A O 1
ATOM 1595 N N . ALA A 1 232 ? -4.840 8.401 25.804 1.00 82.44 232 ALA A N 1
ATOM 1596 C CA . ALA A 1 232 ? -3.511 7.973 26.234 1.00 82.44 232 ALA A CA 1
ATOM 1597 C C . ALA A 1 232 ? -3.353 8.009 27.764 1.00 82.44 232 ALA A C 1
ATOM 1599 O O . ALA A 1 232 ? -2.796 7.070 28.329 1.00 82.44 232 ALA A O 1
ATOM 1600 N N . ASP A 1 233 ? -3.891 9.036 28.423 1.00 84.88 233 ASP A N 1
ATOM 1601 C CA . ASP A 1 233 ? -3.906 9.175 29.880 1.00 84.88 233 ASP A CA 1
ATOM 1602 C C . ASP A 1 233 ? -4.764 8.079 30.520 1.00 84.88 233 ASP A C 1
ATOM 1604 O O . ASP A 1 233 ? -4.347 7.457 31.489 1.00 84.88 233 ASP A O 1
ATOM 1608 N N . GLY A 1 234 ? -5.919 7.748 29.931 1.00 85.38 234 GLY A N 1
ATOM 1609 C CA . GLY A 1 234 ? -6.775 6.656 30.406 1.00 85.38 234 GLY A CA 1
ATOM 1610 C C . GLY A 1 234 ? -6.175 5.251 30.253 1.00 85.38 234 GLY A C 1
ATOM 1611 O O . GLY A 1 234 ? -6.730 4.293 30.790 1.00 85.38 234 GLY A O 1
ATOM 1612 N N . LEU A 1 235 ? -5.069 5.108 29.516 1.00 83.25 235 LEU A N 1
ATOM 1613 C CA . LEU A 1 235 ? -4.293 3.868 29.428 1.00 83.25 235 LEU A CA 1
ATOM 1614 C C . LEU A 1 235 ? -3.196 3.779 30.505 1.00 83.25 235 LEU A C 1
ATOM 1616 O O . LEU A 1 235 ? -2.480 2.778 30.520 1.00 83.25 235 LEU A O 1
ATOM 1620 N N . ASP A 1 236 ? -3.050 4.801 31.361 1.00 83.31 236 ASP A N 1
ATOM 1621 C CA . ASP A 1 236 ? -2.011 4.913 32.395 1.00 83.31 236 ASP A CA 1
ATOM 1622 C C . ASP A 1 236 ? -0.607 4.578 31.849 1.00 83.31 236 ASP A C 1
ATOM 1624 O O . ASP A 1 236 ? 0.180 3.854 32.466 1.00 83.31 236 ASP A O 1
ATOM 1628 N N . LEU A 1 237 ? -0.296 5.069 30.640 1.00 83.06 237 LEU A N 1
ATOM 1629 C CA . LEU A 1 237 ? 0.965 4.757 29.967 1.00 83.06 237 LEU A CA 1
ATOM 1630 C C . LEU A 1 237 ? 2.147 5.389 30.706 1.00 83.06 237 LEU A C 1
ATOM 1632 O O . LEU A 1 237 ? 2.253 6.609 30.833 1.00 83.06 237 LEU A O 1
ATOM 1636 N N . ASP A 1 238 ? 3.099 4.554 31.106 1.00 85.75 238 ASP A N 1
ATOM 1637 C CA . ASP A 1 238 ? 4.414 5.001 31.537 1.00 85.75 238 ASP A CA 1
ATOM 1638 C C . ASP A 1 238 ? 5.266 5.463 30.334 1.00 85.75 238 ASP A C 1
ATOM 1640 O O . ASP A 1 238 ? 4.864 5.383 29.168 1.00 85.75 238 ASP A O 1
ATOM 1644 N N . ALA A 1 239 ? 6.483 5.953 30.591 1.00 86.62 239 ALA A N 1
ATOM 1645 C CA . ALA A 1 239 ? 7.357 6.450 29.525 1.00 86.62 239 ALA A CA 1
ATOM 1646 C C . ALA A 1 239 ? 7.636 5.390 28.438 1.00 86.62 239 ALA A C 1
ATOM 1648 O O . ALA A 1 239 ? 7.712 5.724 27.252 1.00 86.62 239 ALA A O 1
ATOM 1649 N N . ALA A 1 240 ? 7.764 4.114 28.823 1.00 86.38 240 ALA A N 1
ATOM 1650 C CA . ALA A 1 240 ? 7.932 3.016 27.879 1.00 86.38 240 ALA A CA 1
ATOM 1651 C C . ALA A 1 240 ? 6.651 2.784 27.060 1.00 86.38 240 ALA A C 1
ATOM 1653 O O . ALA A 1 240 ? 6.716 2.711 25.829 1.00 86.38 240 ALA A O 1
ATOM 1654 N N . GLY A 1 241 ? 5.489 2.741 27.713 1.00 86.06 241 GLY A N 1
ATOM 1655 C CA . GLY A 1 241 ? 4.175 2.615 27.087 1.00 86.06 241 GLY A CA 1
ATOM 1656 C C . GLY A 1 241 ? 3.902 3.706 26.053 1.00 86.06 241 GLY A C 1
ATOM 1657 O O . GLY A 1 241 ? 3.441 3.401 24.950 1.00 86.06 241 GLY A O 1
ATOM 1658 N N . VAL A 1 242 ? 4.281 4.956 26.338 1.00 87.94 242 VAL A N 1
ATOM 1659 C CA . VAL A 1 242 ? 4.194 6.067 25.375 1.00 87.94 242 VAL A CA 1
ATOM 1660 C C . VAL A 1 242 ? 5.045 5.791 24.132 1.00 87.94 242 VAL A C 1
ATOM 1662 O O . VAL A 1 242 ? 4.556 5.926 23.009 1.00 87.94 242 VAL A O 1
ATOM 1665 N N . VAL A 1 243 ? 6.297 5.349 24.298 1.00 90.00 243 VAL A N 1
ATOM 1666 C CA . VAL A 1 243 ? 7.182 5.019 23.165 1.00 90.00 243 VAL A CA 1
ATOM 1667 C C . VAL A 1 243 ? 6.596 3.889 22.314 1.00 90.00 243 VAL A C 1
ATOM 1669 O O . VAL A 1 243 ? 6.559 4.008 21.087 1.00 90.00 243 VAL A O 1
ATOM 1672 N N . PHE A 1 244 ? 6.093 2.814 22.925 1.00 88.75 244 PHE A N 1
ATOM 1673 C CA . PHE A 1 244 ? 5.492 1.702 22.178 1.00 88.75 244 PHE A CA 1
ATOM 1674 C C . PHE A 1 244 ? 4.174 2.085 21.499 1.00 88.75 244 PHE A C 1
ATOM 1676 O O . PHE A 1 244 ? 3.930 1.654 20.370 1.00 88.75 244 PHE A O 1
ATOM 1683 N N . SER A 1 245 ? 3.369 2.949 22.121 1.00 88.06 245 SER A N 1
ATOM 1684 C CA . SER A 1 245 ? 2.162 3.518 21.512 1.00 88.06 245 SER A CA 1
ATOM 1685 C C . SER A 1 245 ? 2.498 4.350 20.269 1.00 88.06 245 SER A C 1
ATOM 1687 O O . SER A 1 245 ? 1.884 4.175 19.214 1.00 88.06 245 SER A O 1
ATOM 1689 N N . LEU A 1 246 ? 3.552 5.174 20.329 1.00 89.94 246 LEU A N 1
ATOM 1690 C CA . LEU A 1 246 ? 4.047 5.927 19.171 1.00 89.94 246 LEU A CA 1
ATOM 1691 C C . LEU A 1 246 ? 4.586 5.012 18.064 1.00 89.94 246 LEU A C 1
ATOM 1693 O O . LEU A 1 246 ? 4.324 5.260 16.886 1.00 89.94 246 LEU A O 1
ATOM 1697 N N . LEU A 1 247 ? 5.303 3.939 18.413 1.00 92.62 247 LEU A N 1
ATOM 1698 C CA . LEU A 1 247 ? 5.769 2.944 17.440 1.00 92.62 247 LEU A CA 1
ATOM 1699 C C . LEU A 1 247 ? 4.600 2.224 16.759 1.00 92.62 247 LEU A C 1
ATOM 1701 O O . LEU A 1 247 ? 4.633 2.023 15.543 1.00 92.62 247 LEU A O 1
ATOM 1705 N N . LEU A 1 248 ? 3.551 1.879 17.510 1.00 91.38 248 LEU A N 1
ATOM 1706 C CA . LEU A 1 248 ? 2.331 1.290 16.964 1.00 91.38 248 LEU A CA 1
ATOM 1707 C C . LEU A 1 248 ? 1.607 2.274 16.035 1.00 91.38 248 LEU A C 1
ATOM 1709 O O . LEU A 1 248 ? 1.240 1.907 14.918 1.00 91.38 248 LEU A O 1
ATOM 1713 N N . ALA A 1 249 ? 1.461 3.535 16.449 1.00 92.69 249 ALA A N 1
ATOM 1714 C CA . ALA A 1 249 ? 0.881 4.582 15.614 1.00 92.69 249 ALA A CA 1
ATOM 1715 C C . ALA A 1 249 ? 1.686 4.777 14.319 1.00 92.69 249 ALA A C 1
ATOM 1717 O O . ALA A 1 249 ? 1.101 4.856 13.241 1.00 92.69 249 ALA A O 1
ATOM 1718 N N . ALA A 1 250 ? 3.021 4.765 14.389 1.00 93.88 250 ALA A N 1
ATOM 1719 C CA . ALA A 1 250 ? 3.888 4.832 13.214 1.00 93.88 250 ALA A CA 1
ATOM 1720 C C . ALA A 1 250 ? 3.731 3.603 12.299 1.00 93.88 250 ALA A C 1
ATOM 1722 O O . ALA A 1 250 ? 3.715 3.742 11.073 1.00 93.88 250 ALA A O 1
ATOM 1723 N N . ALA A 1 251 ? 3.565 2.406 12.871 1.00 95.50 251 ALA A N 1
ATOM 1724 C CA . ALA A 1 251 ? 3.316 1.180 12.116 1.00 95.50 251 ALA A CA 1
ATOM 1725 C C . ALA A 1 251 ? 1.950 1.187 11.403 1.00 95.50 251 ALA A C 1
ATOM 1727 O O . ALA A 1 251 ? 1.826 0.597 10.328 1.00 95.50 251 ALA A O 1
ATOM 1728 N N . LEU A 1 252 ? 0.951 1.873 11.965 1.00 95.81 252 LEU A N 1
ATOM 1729 C CA . LEU A 1 252 ? -0.402 2.001 11.410 1.00 95.81 252 LEU A CA 1
ATOM 1730 C C . LEU A 1 252 ? -0.623 3.288 10.600 1.00 95.81 252 LEU A C 1
ATOM 1732 O O . LEU A 1 252 ? -1.638 3.413 9.915 1.00 95.81 252 LEU A O 1
ATOM 1736 N N . ALA A 1 253 ? 0.315 4.237 10.619 1.00 96.00 253 ALA A N 1
ATOM 1737 C CA . ALA A 1 253 ? 0.184 5.506 9.908 1.00 96.00 253 ALA A CA 1
ATOM 1738 C C . ALA A 1 253 ? -0.090 5.335 8.399 1.00 96.00 253 ALA A C 1
ATOM 1740 O O . ALA A 1 253 ? -0.950 6.050 7.877 1.00 96.00 253 ALA A O 1
ATOM 1741 N N . PRO A 1 254 ? 0.536 4.379 7.674 1.00 97.56 254 PRO A N 1
ATOM 1742 C CA . PRO A 1 254 ? 0.198 4.158 6.269 1.00 97.56 254 PRO A CA 1
ATOM 1743 C C . PRO A 1 254 ? -1.205 3.570 6.073 1.00 97.56 254 PRO A C 1
ATOM 1745 O O . PRO A 1 254 ? -1.858 3.900 5.085 1.00 97.56 254 PRO A O 1
ATOM 1748 N N . ASN A 1 255 ? -1.701 2.751 7.012 1.00 97.62 255 ASN A N 1
ATOM 1749 C CA . ASN A 1 255 ? -3.089 2.284 6.994 1.00 97.62 255 ASN A CA 1
ATOM 1750 C C . ASN A 1 255 ? -4.039 3.476 7.122 1.00 97.62 255 ASN A C 1
ATOM 1752 O O . ASN A 1 255 ? -4.910 3.660 6.275 1.00 97.62 255 ASN A O 1
ATOM 1756 N N . ALA A 1 256 ? -3.819 4.328 8.127 1.00 97.12 256 ALA A N 1
ATOM 1757 C CA . ALA A 1 256 ? -4.633 5.517 8.346 1.00 97.12 256 ALA A CA 1
ATOM 1758 C C . ALA A 1 256 ? -4.597 6.463 7.137 1.00 97.12 256 ALA A C 1
ATOM 1760 O O . ALA A 1 256 ? -5.640 6.955 6.723 1.00 97.12 256 ALA A O 1
ATOM 1761 N N . ALA A 1 257 ? -3.435 6.660 6.506 1.00 98.00 257 ALA A N 1
ATOM 1762 C CA . ALA A 1 257 ? -3.315 7.471 5.295 1.00 98.00 257 ALA A CA 1
ATOM 1763 C C . ALA A 1 257 ? -4.148 6.925 4.123 1.00 98.00 257 ALA A C 1
ATOM 1765 O O . ALA A 1 257 ? -4.780 7.698 3.403 1.00 98.00 257 ALA A O 1
ATOM 1766 N N . LEU A 1 258 ? -4.183 5.601 3.938 1.00 98.31 258 LEU A N 1
ATOM 1767 C CA . LEU A 1 258 ? -5.005 4.961 2.907 1.00 98.31 258 LEU A CA 1
ATOM 1768 C C . LEU A 1 258 ? -6.503 5.062 3.222 1.00 98.31 258 LEU A C 1
ATOM 1770 O O . LEU A 1 258 ? -7.284 5.367 2.320 1.00 98.31 258 LEU A O 1
ATOM 1774 N N . LEU A 1 259 ? -6.906 4.908 4.485 1.00 97.62 259 LEU A N 1
ATOM 1775 C CA . LEU A 1 259 ? -8.291 5.153 4.911 1.00 97.62 259 LEU A CA 1
ATOM 1776 C C . LEU A 1 259 ? -8.683 6.630 4.732 1.00 97.62 259 LEU A C 1
ATOM 1778 O O . LEU A 1 259 ? -9.741 6.928 4.182 1.00 97.62 259 LEU A O 1
ATOM 1782 N N . GLY A 1 260 ? -7.788 7.561 5.067 1.00 97.56 260 GLY A N 1
ATOM 1783 C CA . GLY A 1 260 ? -7.947 8.989 4.786 1.00 97.56 260 GLY A CA 1
ATOM 1784 C C . GLY A 1 260 ? -8.058 9.281 3.287 1.00 97.56 260 GLY A C 1
ATOM 1785 O O . GLY A 1 260 ? -8.850 10.122 2.872 1.00 97.56 260 GLY A O 1
ATOM 1786 N N . SER A 1 261 ? -7.340 8.542 2.439 1.00 98.06 261 SER A N 1
ATOM 1787 C CA . SER A 1 261 ? -7.507 8.656 0.987 1.00 98.06 261 SER A CA 1
ATOM 1788 C C . SER A 1 261 ? -8.868 8.140 0.502 1.00 98.06 261 SER A C 1
ATOM 1790 O O . SER A 1 261 ? -9.444 8.726 -0.410 1.00 98.06 261 SER A O 1
ATOM 1792 N N . ALA A 1 262 ? -9.424 7.105 1.142 1.00 98.00 262 ALA A N 1
ATOM 1793 C CA . ALA A 1 262 ? -10.770 6.612 0.852 1.00 98.00 262 ALA A CA 1
ATOM 1794 C C . ALA A 1 262 ? -11.859 7.608 1.296 1.00 98.00 262 ALA A C 1
ATOM 1796 O O . ALA A 1 262 ? -12.854 7.785 0.592 1.00 98.00 262 ALA A O 1
ATOM 1797 N N . TYR A 1 263 ? -11.628 8.329 2.399 1.00 97.69 263 TYR A N 1
ATOM 1798 C CA . TYR A 1 263 ? -12.438 9.481 2.809 1.00 97.69 263 TYR A CA 1
ATOM 1799 C C . TYR A 1 263 ? -12.430 10.589 1.747 1.00 97.69 263 TYR A C 1
ATOM 1801 O O . TYR A 1 263 ? -13.492 11.046 1.330 1.00 97.69 263 TYR A O 1
ATOM 1809 N N . LEU A 1 264 ? -11.251 10.965 1.236 1.00 97.56 264 LEU A N 1
ATOM 1810 C CA . LEU A 1 264 ? -11.114 11.959 0.160 1.00 97.56 264 LEU A CA 1
ATOM 1811 C C . LEU A 1 264 ? -11.721 11.499 -1.175 1.00 97.56 264 LEU A C 1
ATOM 1813 O O . LEU A 1 264 ? -12.149 12.335 -1.968 1.00 97.56 264 LEU A O 1
ATOM 1817 N N . ALA A 1 265 ? -11.750 10.191 -1.436 1.00 96.94 265 ALA A N 1
ATOM 1818 C CA . ALA A 1 265 ? -12.370 9.622 -2.629 1.00 96.94 265 ALA A CA 1
ATOM 1819 C C . ALA A 1 265 ? -13.907 9.677 -2.592 1.00 96.94 265 ALA A C 1
ATOM 1821 O O . ALA A 1 265 ? -14.530 9.648 -3.651 1.00 96.94 265 ALA A O 1
ATOM 1822 N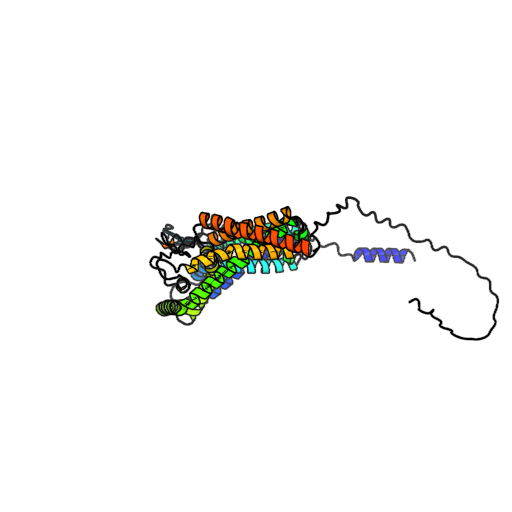 N . GLY A 1 266 ? -14.509 9.761 -1.399 1.00 95.06 266 GLY A N 1
ATOM 1823 C CA . GLY A 1 266 ? -15.957 9.842 -1.193 1.00 95.06 266 GLY A CA 1
ATOM 1824 C C . GLY A 1 266 ? -16.557 8.666 -0.427 1.00 95.06 266 GLY A C 1
ATOM 1825 O O . GLY A 1 266 ? -17.191 8.916 0.598 1.00 95.06 266 GLY A O 1
ATOM 1826 N N . PRO A 1 267 ? -16.336 7.404 -0.845 1.00 95.88 267 PRO A N 1
ATOM 1827 C CA . PRO A 1 267 ? -16.929 6.238 -0.183 1.00 95.88 267 PRO A CA 1
ATOM 1828 C C . PRO A 1 267 ? -16.550 6.082 1.291 1.00 95.88 267 PRO A C 1
ATOM 1830 O O . PRO A 1 267 ? -17.283 5.447 2.045 1.00 95.88 267 PRO A O 1
ATOM 1833 N N . GLY A 1 268 ? -15.425 6.664 1.715 1.00 96.69 268 GLY A N 1
ATOM 1834 C CA . GLY A 1 268 ? -15.010 6.614 3.108 1.00 96.69 268 GLY A CA 1
ATOM 1835 C C . GLY A 1 268 ? -14.476 5.251 3.524 1.00 96.69 268 GLY A C 1
ATOM 1836 O O . GLY A 1 268 ? -13.942 4.487 2.715 1.00 96.69 268 GLY A O 1
ATOM 1837 N N . PHE A 1 269 ? -14.582 4.970 4.816 1.00 97.38 269 PHE A N 1
ATOM 1838 C CA . PHE A 1 269 ? -14.166 3.707 5.412 1.00 97.38 269 PHE A CA 1
ATOM 1839 C C . PHE A 1 269 ? -15.018 3.348 6.631 1.00 97.38 269 PHE A C 1
ATOM 1841 O O . PHE A 1 269 ? -15.697 4.196 7.200 1.00 97.38 269 PHE A O 1
ATOM 1848 N N . ALA A 1 270 ? -14.964 2.085 7.032 1.00 96.12 270 ALA A N 1
ATOM 1849 C CA . ALA A 1 270 ? -15.594 1.530 8.215 1.00 96.12 270 ALA A CA 1
ATOM 1850 C C . ALA A 1 270 ? -14.545 1.251 9.301 1.00 96.12 270 ALA A C 1
ATOM 1852 O O . ALA A 1 270 ? -13.433 0.785 9.022 1.00 96.12 270 ALA A O 1
ATOM 1853 N N . VAL A 1 271 ? -14.932 1.514 10.548 1.00 94.50 271 VAL A N 1
ATOM 1854 C CA . VAL A 1 271 ? -14.217 1.131 11.771 1.00 94.50 271 VAL A CA 1
ATOM 1855 C C . VAL A 1 271 ? -15.145 0.248 12.599 1.00 94.50 271 VAL A C 1
ATOM 1857 O O . VAL A 1 271 ? -15.708 0.624 13.630 1.00 94.50 271 VAL A O 1
ATOM 1860 N N . GLY A 1 272 ? -15.335 -0.952 12.068 1.00 93.62 272 GLY A N 1
ATOM 1861 C CA . GLY A 1 272 ? -16.227 -1.979 12.562 1.00 93.62 272 GLY A CA 1
ATOM 1862 C C . GLY A 1 272 ? -17.497 -2.135 11.725 1.00 93.62 272 GLY A C 1
ATOM 1863 O O . GLY A 1 272 ? -17.913 -1.229 11.001 1.00 93.62 272 GLY A O 1
ATOM 1864 N N . THR A 1 273 ? -18.146 -3.289 11.862 1.00 92.25 273 THR A N 1
ATOM 1865 C CA . THR A 1 273 ? -19.349 -3.658 11.104 1.00 92.25 273 THR A CA 1
ATOM 1866 C C . THR A 1 273 ? -20.455 -2.616 11.263 1.00 92.25 273 THR A C 1
ATOM 1868 O O . THR A 1 273 ? -20.770 -2.213 12.393 1.00 92.25 273 THR A O 1
ATOM 1871 N N . GLY A 1 274 ? -21.070 -2.223 10.146 1.00 91.94 274 GLY A N 1
ATOM 1872 C CA . GLY A 1 274 ? -22.188 -1.275 10.119 1.00 91.94 274 GLY A CA 1
ATOM 1873 C C . GLY A 1 274 ? -21.807 0.175 10.436 1.00 91.94 274 GLY A C 1
ATOM 1874 O O . GLY A 1 274 ? -22.681 0.952 10.807 1.00 91.94 274 GLY A O 1
ATOM 1875 N N . THR A 1 275 ? -20.525 0.534 10.327 1.00 95.44 275 THR A N 1
ATOM 1876 C CA . THR A 1 275 ? -20.056 1.917 10.500 1.00 95.44 275 THR A CA 1
ATOM 1877 C C . THR A 1 275 ? -19.669 2.549 9.171 1.00 95.44 275 THR A C 1
ATOM 1879 O O . THR A 1 275 ? -19.336 1.856 8.209 1.00 95.44 275 THR A O 1
ATOM 1882 N N . VAL A 1 276 ? -19.687 3.878 9.124 1.00 96.19 276 VAL A N 1
ATOM 1883 C CA . VAL A 1 276 ? -19.209 4.653 7.979 1.00 96.19 276 VAL A CA 1
ATOM 1884 C C . VAL A 1 276 ? -18.532 5.930 8.460 1.00 96.19 276 VAL A C 1
ATOM 1886 O O . VAL A 1 276 ? -19.032 6.620 9.339 1.00 96.19 276 VAL A O 1
ATOM 1889 N N . VAL A 1 277 ? -17.391 6.256 7.868 1.00 97.19 277 VAL A N 1
ATOM 1890 C CA . VAL A 1 277 ? -16.661 7.508 8.065 1.00 97.19 277 VAL A CA 1
ATOM 1891 C C . VAL A 1 277 ? -16.418 8.104 6.684 1.00 97.19 277 VAL A C 1
ATOM 1893 O O . VAL A 1 277 ? -15.545 7.644 5.947 1.00 97.19 277 VAL A O 1
ATOM 1896 N N . SER A 1 278 ? -17.219 9.102 6.308 1.00 96.69 278 SER A N 1
ATOM 1897 C CA . SER A 1 278 ? -17.202 9.736 4.982 1.00 96.69 278 SER A CA 1
ATOM 1898 C C . SER A 1 278 ? -17.330 11.261 5.074 1.00 96.69 278 SER A C 1
ATOM 1900 O O . SER A 1 278 ? -17.618 11.812 6.137 1.00 96.69 278 SER A O 1
ATOM 1902 N N . THR A 1 279 ? -17.144 11.955 3.949 1.00 94.81 279 THR A N 1
ATOM 1903 C CA . THR A 1 279 ? -17.306 13.420 3.853 1.00 94.81 279 THR A CA 1
ATOM 1904 C C . THR A 1 279 ? -18.744 13.899 4.047 1.00 94.81 279 THR A C 1
ATOM 1906 O O . THR A 1 279 ? -18.947 15.080 4.314 1.00 94.81 279 THR A O 1
ATOM 1909 N N . ALA A 1 280 ? -19.735 13.011 3.916 1.00 93.94 280 ALA A N 1
ATOM 1910 C CA . ALA A 1 280 ? -21.153 13.339 4.063 1.00 93.94 280 ALA A CA 1
ATOM 1911 C C . ALA A 1 280 ? -21.702 12.972 5.451 1.00 93.94 280 ALA A C 1
ATOM 1913 O O . ALA A 1 280 ? -22.470 13.727 6.048 1.00 93.94 280 ALA A O 1
ATOM 1914 N N . GLN A 1 281 ? -21.301 11.814 5.971 1.00 94.75 281 GLN A N 1
ATOM 1915 C CA . GLN A 1 281 ? -21.795 11.275 7.233 1.00 94.75 281 GLN A CA 1
ATOM 1916 C C . GLN A 1 281 ? -20.705 10.476 7.945 1.00 94.75 281 GLN A C 1
ATOM 1918 O O . GLN A 1 281 ? -19.947 9.729 7.314 1.00 94.75 281 GLN A O 1
ATOM 1923 N N . VAL A 1 282 ? -20.696 10.596 9.269 1.00 96.88 282 VAL A N 1
ATOM 1924 C CA . VAL A 1 282 ? -20.025 9.671 10.177 1.00 96.88 282 VAL A CA 1
ATOM 1925 C C . VAL A 1 282 ? -21.103 8.939 10.979 1.00 96.88 282 VAL A C 1
ATOM 1927 O O . VAL A 1 282 ? -22.060 9.552 11.445 1.00 96.88 282 VAL A O 1
ATOM 1930 N N . SER A 1 283 ? -20.996 7.618 11.038 1.00 95.88 283 SER A N 1
ATOM 1931 C CA . SER A 1 283 ? -21.777 6.744 11.908 1.00 95.88 283 SER A CA 1
ATOM 1932 C C . SER A 1 283 ? -20.823 5.711 12.490 1.00 95.88 283 SER A C 1
ATOM 1934 O O . SER A 1 283 ? -20.411 4.782 11.791 1.00 95.88 283 SER A O 1
ATOM 1936 N N . VAL A 1 284 ? -20.423 5.890 13.745 1.00 92.75 284 VAL A N 1
ATOM 1937 C CA . VAL A 1 284 ? -19.499 4.989 14.445 1.00 92.75 284 VAL A CA 1
ATOM 1938 C C . VAL A 1 284 ? -20.111 4.472 15.742 1.00 92.75 284 VAL A C 1
ATOM 1940 O O . VAL A 1 284 ? -20.776 5.185 16.480 1.00 92.75 284 VAL A O 1
ATOM 1943 N N . GLY A 1 285 ? -19.885 3.190 16.028 1.00 87.25 285 GLY A N 1
ATOM 1944 C CA . GLY A 1 285 ? -20.163 2.633 17.354 1.00 87.25 285 GLY A CA 1
ATOM 1945 C C . GLY A 1 285 ? -19.003 2.884 18.326 1.00 87.25 285 GLY A C 1
ATOM 1946 O O . GLY A 1 285 ? -18.046 3.568 17.969 1.00 87.25 285 GLY A O 1
ATOM 1947 N N . PRO A 1 286 ? -19.018 2.256 19.518 1.00 86.56 286 PRO A N 1
ATOM 1948 C CA . PRO A 1 286 ? -17.897 2.322 20.453 1.00 86.56 286 PRO A CA 1
ATOM 1949 C C . PRO A 1 286 ? -16.581 1.940 19.771 1.00 86.56 286 PRO A C 1
ATOM 1951 O O . PRO A 1 286 ? -16.522 0.916 19.071 1.00 86.56 286 PRO A O 1
ATOM 1954 N N . LEU A 1 287 ? -15.563 2.777 19.968 1.00 87.62 287 LEU A N 1
ATOM 1955 C CA . LEU A 1 287 ? -14.228 2.625 19.399 1.00 87.62 287 LEU A CA 1
ATOM 1956 C C . LEU A 1 287 ? -13.256 2.086 20.461 1.00 87.62 287 LEU A C 1
ATOM 1958 O O . LEU A 1 287 ? -13.380 2.447 21.631 1.00 87.62 287 LEU A O 1
ATOM 1962 N N . PRO A 1 288 ? -12.287 1.235 20.078 1.00 86.00 288 PRO A N 1
ATOM 1963 C CA . PRO A 1 288 ? -11.197 0.846 20.966 1.00 86.00 288 PRO A CA 1
ATOM 1964 C C . PRO A 1 288 ? -10.387 2.057 21.444 1.00 86.00 288 PRO A C 1
ATOM 1966 O O . PRO A 1 288 ? -10.213 3.018 20.694 1.00 86.00 288 PRO A O 1
ATOM 1969 N N . SER A 1 289 ? -9.817 1.964 22.648 1.00 85.50 289 SER A N 1
ATOM 1970 C CA . SER A 1 289 ? -8.910 2.966 23.226 1.00 85.50 289 SER A CA 1
ATOM 1971 C C . SER A 1 289 ? -7.552 2.973 22.513 1.00 85.50 289 SER A C 1
ATOM 1973 O O . SER A 1 289 ? -6.539 2.533 23.048 1.00 85.50 289 SER A O 1
ATOM 1975 N N . VAL A 1 290 ? -7.537 3.426 21.261 1.00 85.38 290 VAL A N 1
ATOM 1976 C CA . VAL A 1 290 ? -6.339 3.578 20.431 1.00 85.38 290 VAL A CA 1
ATOM 1977 C C . VAL A 1 290 ? -6.231 5.055 20.056 1.00 85.38 290 VAL A C 1
ATOM 1979 O O . VAL A 1 290 ? -7.093 5.530 19.314 1.00 85.38 290 VAL A O 1
ATOM 1982 N N . PRO A 1 291 ? -5.183 5.785 20.488 1.00 85.69 291 PRO A N 1
ATOM 1983 C CA . PRO A 1 291 ? -5.078 7.231 20.260 1.00 85.69 291 PRO A CA 1
ATOM 1984 C C . PRO A 1 291 ? -5.221 7.653 18.791 1.00 85.69 291 PRO A C 1
ATOM 1986 O O . PRO A 1 291 ? -5.778 8.703 18.495 1.00 85.69 291 PRO A O 1
ATOM 1989 N N . LEU A 1 292 ? -4.789 6.809 17.847 1.00 88.44 292 LEU A N 1
ATOM 1990 C CA . LEU A 1 292 ? -4.931 7.065 16.409 1.00 88.44 292 LEU A CA 1
ATOM 1991 C C . LEU A 1 292 ? -6.398 7.214 15.958 1.00 88.44 292 LEU A C 1
ATOM 1993 O O . LEU A 1 292 ? -6.674 7.950 15.013 1.00 88.44 292 LEU A O 1
ATOM 1997 N N . LEU A 1 293 ? -7.340 6.540 16.627 1.00 90.19 293 LEU A N 1
ATOM 1998 C CA . LEU A 1 293 ? -8.768 6.610 16.304 1.00 90.19 293 LEU A CA 1
ATOM 1999 C C . LEU A 1 293 ? -9.418 7.924 16.755 1.00 90.19 293 LEU A C 1
ATOM 2001 O O . LEU A 1 293 ? -10.492 8.251 16.258 1.00 90.19 293 LEU A O 1
ATOM 2005 N N . ALA A 1 294 ? -8.755 8.719 17.601 1.00 89.31 294 ALA A N 1
ATOM 2006 C CA . ALA A 1 294 ? -9.217 10.063 17.953 1.00 89.31 294 ALA A CA 1
ATOM 2007 C C . ALA A 1 294 ? -9.248 11.016 16.743 1.00 89.31 294 ALA A C 1
ATOM 2009 O O . ALA A 1 294 ? -9.906 12.047 16.787 1.00 89.31 294 ALA A O 1
ATOM 2010 N N . ALA A 1 295 ? -8.574 10.668 15.639 1.00 91.44 295 ALA A N 1
ATOM 2011 C CA . ALA A 1 295 ? -8.651 11.413 14.386 1.00 91.44 295 ALA A CA 1
ATOM 2012 C C . ALA A 1 295 ? -9.998 11.254 13.646 1.00 91.44 295 ALA A C 1
ATOM 2014 O O . ALA A 1 295 ? -10.198 11.902 12.615 1.00 91.44 295 ALA A O 1
ATOM 2015 N N . ILE A 1 296 ? -10.898 10.376 14.099 1.00 92.44 296 ILE A N 1
ATOM 2016 C CA . ILE A 1 296 ? -12.217 10.196 13.484 1.00 92.44 296 ILE A CA 1
ATOM 2017 C C . ILE A 1 296 ? -13.115 11.383 13.876 1.00 92.44 296 ILE A C 1
ATOM 2019 O O . ILE A 1 296 ? -13.223 11.679 15.065 1.00 92.44 296 ILE A O 1
ATOM 2023 N N . PRO A 1 297 ? -13.765 12.064 12.910 1.00 91.25 297 PRO A N 1
ATOM 2024 C CA . PRO A 1 297 ? -14.668 13.170 13.216 1.00 91.25 297 PRO A CA 1
ATOM 2025 C C . PRO A 1 297 ? -15.859 12.740 14.081 1.00 91.25 297 PRO A C 1
ATOM 2027 O O . PRO A 1 297 ? -16.226 11.567 14.116 1.00 91.25 297 PRO A O 1
ATOM 2030 N N . GLY A 1 298 ? -16.498 13.714 14.732 1.00 88.75 298 GLY A N 1
ATOM 2031 C CA . GLY A 1 298 ? -17.700 13.480 15.532 1.00 88.75 298 GLY A CA 1
ATOM 2032 C C . GLY A 1 298 ? -18.848 12.848 14.735 1.00 88.75 298 GLY A C 1
ATOM 2033 O O . GLY A 1 298 ? -19.001 13.091 13.535 1.00 88.75 298 GLY A O 1
ATOM 2034 N N . ASP A 1 299 ? -19.650 12.044 15.432 1.00 92.19 299 ASP A N 1
ATOM 2035 C CA . ASP A 1 299 ? -20.741 11.262 14.852 1.00 92.19 299 ASP A CA 1
ATOM 2036 C C . ASP A 1 299 ? -21.873 12.147 14.297 1.00 92.19 299 ASP A C 1
ATOM 2038 O O . ASP A 1 299 ? -22.195 13.198 14.857 1.00 92.19 299 ASP A O 1
ATOM 2042 N N . GLY A 1 300 ? -22.497 11.715 13.199 1.00 93.94 300 GLY A N 1
ATOM 2043 C CA . GLY A 1 300 ? -23.605 12.410 12.543 1.00 93.94 300 GLY A CA 1
ATOM 2044 C C . GLY A 1 300 ? -23.265 13.064 11.197 1.00 93.94 300 GLY A C 1
ATOM 2045 O O . GLY A 1 300 ? -22.269 12.751 10.531 1.00 93.94 300 GLY A O 1
ATOM 2046 N N . ALA A 1 301 ? -24.160 13.955 10.759 1.00 93.62 301 ALA A N 1
ATOM 2047 C CA . ALA A 1 301 ? -24.040 14.663 9.486 1.00 93.62 301 ALA A CA 1
ATOM 2048 C C . ALA A 1 301 ? -22.837 15.612 9.499 1.00 93.62 301 ALA A C 1
ATOM 2050 O O . ALA A 1 301 ? -22.670 16.414 10.419 1.00 93.62 301 ALA A O 1
ATOM 2051 N N . GLN A 1 302 ? -22.012 15.529 8.459 1.00 94.25 302 GLN A N 1
ATOM 2052 C CA . GLN A 1 302 ? -20.788 16.313 8.377 1.00 94.25 302 GLN A CA 1
ATOM 2053 C C . GLN A 1 302 ? -21.046 17.691 7.742 1.00 94.25 302 GLN A C 1
ATOM 2055 O O . GLN A 1 302 ? -21.942 17.835 6.904 1.00 94.25 302 GLN A O 1
ATOM 2060 N N . PRO A 1 303 ? -20.265 18.726 8.107 1.00 92.50 303 PRO A N 1
ATOM 2061 C CA . PRO A 1 303 ? -20.362 20.042 7.484 1.00 92.50 303 PRO A CA 1
ATOM 2062 C C . PRO A 1 303 ? -20.261 19.985 5.953 1.00 92.50 303 PRO A C 1
ATOM 2064 O O . PRO A 1 303 ? -19.302 19.447 5.405 1.00 92.50 303 PRO A O 1
ATOM 2067 N N . GLY A 1 304 ? -21.205 20.615 5.245 1.00 91.12 304 GLY A N 1
ATOM 2068 C CA . GLY A 1 304 ? -21.306 20.511 3.780 1.00 91.12 30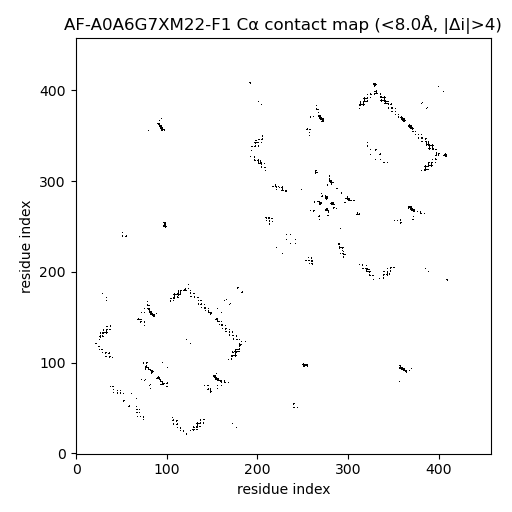4 GLY A CA 1
ATOM 2069 C C . GLY A 1 304 ? -20.075 20.987 2.995 1.00 91.12 304 GLY A C 1
ATOM 2070 O O . GLY A 1 304 ? -19.870 20.565 1.860 1.00 91.12 304 GLY A O 1
ATOM 2071 N N . TRP A 1 305 ? -19.210 21.816 3.591 1.00 91.56 305 TRP A N 1
ATOM 2072 C CA . TRP A 1 305 ? -17.957 22.241 2.959 1.00 91.56 305 TRP A CA 1
ATOM 2073 C C . TRP A 1 305 ? -16.959 21.085 2.766 1.00 91.56 305 TRP A C 1
ATOM 2075 O O . TRP A 1 305 ? -16.143 21.145 1.845 1.00 91.56 305 TRP A O 1
ATOM 2085 N N . LEU A 1 306 ? -17.051 20.011 3.563 1.00 92.31 306 LEU A N 1
ATOM 2086 C CA . LEU A 1 306 ? -16.201 18.821 3.431 1.00 92.31 306 LEU A CA 1
ATOM 2087 C C . LEU A 1 306 ? -16.440 18.073 2.114 1.00 92.31 306 LEU A C 1
ATOM 2089 O O . LEU A 1 306 ? -15.526 17.422 1.612 1.00 92.31 306 LEU A O 1
ATOM 2093 N N . VAL A 1 307 ? -17.610 18.241 1.487 1.00 91.56 307 VAL A N 1
ATOM 2094 C CA . VAL A 1 307 ? -17.888 17.727 0.134 1.00 91.56 307 VAL A CA 1
ATOM 2095 C C . VAL A 1 307 ? -16.920 18.323 -0.897 1.00 91.56 307 VAL A C 1
ATOM 2097 O O . VAL A 1 307 ? -16.563 17.661 -1.871 1.00 91.56 307 VAL A O 1
ATOM 2100 N N . GLY A 1 308 ? -16.408 19.539 -0.664 1.00 93.00 308 GLY A N 1
ATOM 2101 C CA . GLY A 1 308 ? -15.386 20.157 -1.512 1.00 93.00 308 GLY A CA 1
ATOM 2102 C C . GLY A 1 308 ? -14.083 19.351 -1.592 1.00 93.00 308 GLY A C 1
ATOM 2103 O O . GLY A 1 308 ? -13.382 19.424 -2.602 1.00 93.00 308 GLY A O 1
ATOM 2104 N N . LEU A 1 309 ? -13.781 18.519 -0.585 1.00 94.75 309 LEU A N 1
ATOM 2105 C CA . LEU A 1 309 ? -12.601 17.649 -0.584 1.00 94.75 309 LEU A CA 1
ATOM 2106 C C . LEU A 1 309 ? -12.649 16.577 -1.683 1.00 94.75 309 LEU A C 1
ATOM 2108 O O . LEU A 1 309 ? -11.594 16.120 -2.120 1.00 94.75 309 LEU A O 1
ATOM 2112 N N . LEU A 1 310 ? -13.835 16.237 -2.201 1.00 95.62 310 LEU A N 1
ATOM 2113 C CA . LEU A 1 310 ? -13.997 15.279 -3.304 1.00 95.62 310 LEU A CA 1
ATOM 2114 C C . LEU A 1 310 ? -13.388 15.775 -4.625 1.00 95.62 310 LEU A C 1
ATOM 2116 O O . LEU A 1 310 ? -13.124 14.982 -5.529 1.00 95.62 310 LEU A O 1
ATOM 2120 N N . ALA A 1 311 ? -13.119 17.079 -4.748 1.00 96.38 311 ALA A N 1
ATOM 2121 C CA . ALA A 1 311 ? -12.385 17.630 -5.883 1.00 96.38 311 ALA A CA 1
ATOM 2122 C C . ALA A 1 311 ? -10.877 17.316 -5.825 1.00 96.38 311 ALA A C 1
ATOM 2124 O O . ALA A 1 311 ? -10.179 17.451 -6.832 1.00 96.38 311 ALA A O 1
ATOM 2125 N N . LEU A 1 312 ? -10.347 16.890 -4.674 1.00 97.31 312 LEU A N 1
ATOM 2126 C CA . LEU A 1 312 ? -8.911 16.705 -4.491 1.00 97.31 312 LEU A CA 1
ATOM 2127 C C . LEU A 1 312 ? -8.352 15.517 -5.299 1.00 97.31 312 LEU A C 1
ATOM 2129 O O . LEU A 1 312 ? -7.394 15.741 -6.043 1.00 97.31 312 LEU A O 1
ATOM 2133 N N . PRO A 1 313 ? -8.926 14.294 -5.267 1.00 97.62 313 PRO A N 1
ATOM 2134 C CA . PRO A 1 313 ? -8.439 13.188 -6.094 1.00 97.62 313 PRO A CA 1
ATOM 2135 C C . PRO A 1 313 ? -8.303 13.519 -7.595 1.00 97.62 313 PRO A C 1
ATOM 2137 O O . PRO A 1 313 ? -7.204 13.329 -8.127 1.00 97.62 313 PRO A O 1
ATOM 2140 N N . PRO A 1 314 ? -9.317 14.062 -8.309 1.00 98.25 314 PRO A N 1
ATOM 2141 C CA . PRO A 1 314 ? -9.155 14.386 -9.727 1.00 98.25 314 PRO A CA 1
ATOM 2142 C C . PRO A 1 314 ? -8.072 15.445 -9.973 1.00 98.25 314 PRO A C 1
ATOM 2144 O O . PRO A 1 314 ? -7.303 15.312 -10.928 1.00 98.25 314 PRO A O 1
ATOM 2147 N N . VAL A 1 315 ? -7.932 16.447 -9.096 1.00 98.62 315 VAL A N 1
ATOM 2148 C CA . VAL A 1 315 ? -6.839 17.433 -9.182 1.00 98.62 315 VAL A CA 1
ATOM 2149 C C . VAL A 1 315 ? -5.475 16.751 -9.050 1.00 98.62 315 VAL A C 1
ATOM 2151 O O . VAL A 1 315 ? -4.584 16.995 -9.864 1.00 98.62 315 VAL A O 1
ATOM 2154 N N . LEU A 1 316 ? -5.300 15.840 -8.092 1.00 98.56 316 LEU A N 1
ATOM 2155 C CA . LEU A 1 316 ? -4.052 15.082 -7.937 1.00 98.56 316 LEU A CA 1
ATOM 2156 C C . LEU A 1 316 ? -3.794 14.132 -9.121 1.00 98.56 316 LEU A C 1
ATOM 2158 O O . LEU A 1 316 ? -2.639 13.925 -9.509 1.00 98.56 316 LEU A O 1
ATOM 2162 N N . GLY A 1 317 ? -4.852 13.618 -9.756 1.00 98.38 317 GLY A N 1
ATOM 2163 C CA . GLY A 1 317 ? -4.787 12.916 -11.041 1.00 98.38 317 GLY A CA 1
ATOM 2164 C C . GLY A 1 317 ? -4.205 13.791 -12.157 1.00 98.38 317 GLY A C 1
ATOM 2165 O O . GLY A 1 317 ? -3.287 13.361 -12.861 1.00 98.38 317 GLY A O 1
ATOM 2166 N N . VAL A 1 318 ? -4.664 15.045 -12.271 1.00 98.75 318 VAL A N 1
ATOM 2167 C CA . VAL A 1 318 ? -4.107 16.035 -13.212 1.00 98.75 318 VAL A CA 1
ATOM 2168 C C . VAL A 1 318 ? -2.625 16.274 -12.924 1.00 98.75 318 VAL A C 1
ATOM 2170 O O . VAL A 1 318 ? -1.803 16.175 -13.838 1.00 98.75 318 VAL A O 1
ATOM 2173 N N . VAL A 1 319 ? -2.262 16.555 -11.667 1.00 98.56 319 VAL A N 1
ATOM 2174 C CA . VAL A 1 319 ? -0.872 16.859 -11.281 1.00 98.56 319 VAL A CA 1
ATOM 2175 C C . VAL A 1 319 ? 0.058 15.682 -11.587 1.00 98.56 319 VAL A C 1
ATOM 2177 O O . VAL A 1 319 ? 1.095 15.877 -12.229 1.00 98.56 319 VAL A O 1
ATOM 2180 N N . GLY A 1 320 ? -0.323 14.459 -11.207 1.00 98.00 320 GLY A N 1
ATOM 2181 C CA . GLY A 1 320 ? 0.477 13.261 -11.468 1.00 98.00 320 GLY A CA 1
ATOM 2182 C C . GLY A 1 320 ? 0.659 12.977 -12.963 1.00 98.00 320 GLY A C 1
ATOM 2183 O O . GLY A 1 320 ? 1.778 12.698 -13.410 1.00 98.00 320 GLY A O 1
ATOM 2184 N N . ALA A 1 321 ? -0.395 13.143 -13.771 1.00 97.88 321 ALA A N 1
ATOM 2185 C CA . ALA A 1 321 ? -0.302 13.007 -15.224 1.00 97.88 321 ALA A CA 1
ATOM 2186 C C . ALA A 1 321 ? 0.606 14.077 -15.856 1.00 97.88 321 ALA A C 1
ATOM 2188 O O . ALA A 1 321 ? 1.419 13.754 -16.726 1.00 97.88 321 ALA A O 1
ATOM 2189 N N . VAL A 1 322 ? 0.532 15.330 -15.394 1.00 97.44 322 VAL A N 1
ATOM 2190 C CA . VAL A 1 322 ? 1.411 16.416 -15.859 1.00 97.44 322 VAL A CA 1
ATOM 2191 C C . VAL A 1 322 ? 2.872 16.131 -15.506 1.00 97.44 322 VAL A C 1
ATOM 2193 O O . VAL A 1 322 ? 3.746 16.299 -16.358 1.00 97.44 322 VAL A O 1
ATOM 2196 N N . TRP A 1 323 ? 3.166 15.664 -14.291 1.00 96.94 323 TRP A N 1
ATOM 2197 C CA . TRP A 1 323 ? 4.528 15.291 -13.891 1.00 96.94 323 TRP A CA 1
ATOM 2198 C C . TRP A 1 323 ? 5.093 14.156 -14.748 1.00 96.94 323 TRP A C 1
ATOM 2200 O O . TRP A 1 323 ? 6.214 14.259 -15.253 1.00 96.94 323 TRP A O 1
ATOM 2210 N N . ALA A 1 324 ? 4.302 13.111 -14.997 1.00 95.62 324 ALA A N 1
ATOM 2211 C CA . ALA A 1 324 ? 4.709 12.016 -15.872 1.00 95.62 324 ALA A CA 1
ATOM 2212 C C . ALA A 1 324 ? 4.926 12.472 -17.322 1.00 95.62 324 ALA A C 1
ATOM 2214 O O . ALA A 1 324 ? 5.890 12.051 -17.968 1.00 95.62 324 ALA A O 1
ATOM 2215 N N . ALA A 1 325 ? 4.074 13.367 -17.823 1.00 93.75 325 ALA A N 1
ATOM 2216 C CA . ALA A 1 325 ? 4.196 13.931 -19.161 1.00 93.75 325 ALA A CA 1
ATOM 2217 C C . ALA A 1 325 ? 5.408 14.867 -19.307 1.00 93.75 325 ALA A C 1
ATOM 2219 O O . ALA A 1 325 ? 5.978 14.938 -20.391 1.00 93.75 325 ALA A O 1
ATOM 2220 N N . ARG A 1 326 ? 5.866 15.531 -18.235 1.00 92.00 326 ARG A N 1
ATOM 2221 C CA . ARG A 1 326 ? 7.138 16.281 -18.247 1.00 92.00 326 ARG A CA 1
ATOM 2222 C C . ARG A 1 326 ? 8.349 15.359 -18.377 1.00 92.00 326 ARG A C 1
ATOM 2224 O O . ARG A 1 326 ? 9.295 15.699 -19.078 1.00 92.00 326 ARG A O 1
ATOM 2231 N N . ALA A 1 327 ? 8.314 14.192 -17.734 1.00 91.38 327 ALA A N 1
ATOM 2232 C CA . ALA A 1 327 ? 9.391 13.206 -17.823 1.00 91.38 327 ALA A CA 1
ATOM 2233 C C . ALA A 1 327 ? 9.391 12.429 -19.153 1.00 91.38 327 ALA A C 1
ATOM 2235 O O . ALA A 1 327 ? 10.436 11.942 -19.589 1.00 91.38 327 ALA A O 1
ATOM 2236 N N . VAL A 1 328 ? 8.218 12.261 -19.771 1.00 91.75 328 VAL A N 1
ATOM 2237 C CA . VAL A 1 328 ? 8.030 11.507 -21.019 1.00 91.75 328 VAL A CA 1
ATOM 2238 C C . VAL A 1 328 ? 7.082 12.268 -21.965 1.00 91.75 328 VAL A C 1
ATOM 2240 O O . VAL A 1 328 ? 5.944 11.833 -22.193 1.00 91.75 328 VAL A O 1
ATOM 2243 N N . PRO A 1 329 ? 7.529 13.406 -22.528 1.00 92.50 329 PRO A N 1
ATOM 2244 C CA . PRO A 1 329 ? 6.685 14.279 -23.339 1.00 92.50 329 PRO A CA 1
ATOM 2245 C C . PRO A 1 329 ? 6.184 13.600 -24.613 1.00 92.50 329 PRO A C 1
ATOM 2247 O O . PRO A 1 329 ? 6.859 12.781 -25.245 1.00 92.50 329 PRO A O 1
ATOM 2250 N N . THR A 1 330 ? 4.967 13.966 -25.011 1.00 93.25 330 THR A N 1
ATOM 2251 C CA . THR A 1 330 ? 4.368 13.590 -26.291 1.00 93.25 330 THR A CA 1
ATOM 2252 C C . THR A 1 330 ? 3.620 14.773 -26.879 1.00 93.25 330 THR A C 1
ATOM 2254 O O . THR A 1 330 ? 3.032 15.568 -26.155 1.00 93.25 330 THR A O 1
ATOM 2257 N N . ARG A 1 331 ? 3.637 14.878 -28.209 1.00 92.94 331 ARG A N 1
ATOM 2258 C CA . ARG A 1 331 ? 2.814 15.838 -28.951 1.00 92.94 331 ARG A CA 1
ATOM 2259 C C . ARG A 1 331 ? 1.546 15.189 -29.505 1.00 92.94 331 ARG A C 1
ATOM 2261 O O . ARG A 1 331 ? 0.672 15.889 -29.992 1.00 92.94 331 ARG A O 1
ATOM 2268 N N . SER A 1 332 ? 1.391 13.868 -29.460 1.00 94.94 332 SER A N 1
ATOM 2269 C CA . SER A 1 332 ? 0.170 13.223 -29.959 1.00 94.94 332 SER A CA 1
ATOM 2270 C C . SER A 1 332 ? -0.954 13.358 -28.934 1.00 94.94 332 SER A C 1
ATOM 2272 O O . SER A 1 332 ? -0.821 12.851 -27.823 1.00 94.94 332 SER A O 1
ATOM 2274 N N . TRP A 1 333 ? -2.068 13.993 -29.314 1.00 96.12 333 TRP A N 1
ATOM 2275 C CA . TRP A 1 333 ? -3.252 14.129 -28.457 1.00 96.12 333 TRP A CA 1
ATOM 2276 C C . TRP A 1 333 ? -3.782 12.775 -27.994 1.00 96.12 333 TRP A C 1
ATOM 2278 O O . TRP A 1 333 ? -4.008 12.578 -26.804 1.00 96.12 333 TRP A O 1
ATOM 2288 N N . ARG A 1 334 ? -3.881 11.806 -28.914 1.00 96.94 334 ARG A N 1
ATOM 2289 C CA . ARG A 1 334 ? -4.284 10.430 -28.597 1.00 96.94 334 ARG A CA 1
ATOM 2290 C C . ARG A 1 334 ? -3.331 9.783 -27.592 1.00 96.94 334 ARG A C 1
ATOM 2292 O O . ARG A 1 334 ? -3.781 9.174 -26.628 1.00 96.94 334 ARG A O 1
ATOM 2299 N N . SER A 1 335 ? -2.019 9.923 -27.791 1.00 95.44 335 SER A N 1
ATOM 2300 C CA . SER A 1 335 ? -1.030 9.337 -26.878 1.00 95.44 335 SER A CA 1
ATOM 2301 C C . SER A 1 335 ? -1.044 10.009 -25.507 1.00 95.44 335 SER A C 1
ATOM 2303 O O . SER A 1 335 ? -0.930 9.314 -24.504 1.00 95.44 335 SER A O 1
ATOM 2305 N N . GLY A 1 336 ? -1.191 11.335 -25.449 1.00 96.19 336 GLY A N 1
ATOM 2306 C CA . GLY A 1 336 ? -1.310 12.088 -24.202 1.00 96.19 336 GLY A CA 1
ATOM 2307 C C . GLY A 1 336 ? -2.548 11.694 -23.406 1.00 96.19 336 GLY A C 1
ATOM 2308 O O . GLY A 1 336 ? -2.433 11.370 -22.226 1.00 96.19 336 GLY A O 1
ATOM 2309 N N . ALA A 1 337 ? -3.700 11.623 -24.079 1.00 97.75 337 ALA A N 1
ATOM 2310 C CA . ALA A 1 337 ? -4.959 11.179 -23.492 1.00 97.75 337 ALA A CA 1
ATOM 2311 C C . ALA A 1 337 ? -4.859 9.757 -22.921 1.00 97.75 337 ALA A C 1
ATOM 2313 O O . ALA A 1 337 ? -5.165 9.544 -21.753 1.00 97.75 337 ALA A O 1
ATOM 2314 N N . LEU A 1 338 ? -4.366 8.794 -23.711 1.00 97.88 338 LEU A N 1
ATOM 2315 C CA . LEU A 1 338 ? -4.251 7.394 -23.284 1.00 97.88 338 LEU A CA 1
ATOM 2316 C C . LEU A 1 338 ? -3.228 7.194 -22.158 1.00 97.88 338 LEU A C 1
ATOM 2318 O O . LEU A 1 338 ? -3.464 6.388 -21.262 1.00 97.88 338 LEU A O 1
ATOM 2322 N N . ARG A 1 339 ? -2.099 7.916 -22.178 1.00 97.25 339 ARG A N 1
ATOM 2323 C CA . ARG A 1 339 ? -1.094 7.850 -21.101 1.00 97.25 339 ARG A CA 1
ATOM 2324 C C . ARG A 1 339 ? -1.633 8.438 -19.800 1.00 97.25 339 ARG A C 1
ATOM 2326 O O . ARG A 1 339 ? -1.423 7.843 -18.748 1.00 97.25 339 ARG A O 1
ATOM 2333 N N . GLY A 1 340 ? -2.325 9.574 -19.883 1.00 98.00 340 GLY A N 1
ATOM 2334 C CA . GLY A 1 340 ? -2.946 10.235 -18.740 1.00 98.00 340 GLY A CA 1
ATOM 2335 C C . GLY A 1 340 ? -4.068 9.400 -18.127 1.00 98.00 340 GLY A C 1
ATOM 2336 O O . GLY A 1 340 ? -4.006 9.071 -16.945 1.00 98.00 340 GLY A O 1
ATOM 2337 N N . LEU A 1 341 ? -5.036 8.977 -18.948 1.00 98.50 341 LEU A N 1
ATOM 2338 C CA . LEU A 1 341 ? -6.138 8.105 -18.529 1.00 98.50 341 LEU A CA 1
ATOM 2339 C C . LEU A 1 341 ? -5.616 6.781 -17.961 1.00 98.50 341 LEU A C 1
ATOM 2341 O O . LEU A 1 341 ? -6.042 6.361 -16.892 1.00 98.50 341 LEU A O 1
ATOM 2345 N N . GLY A 1 342 ? -4.661 6.143 -18.647 1.00 98.38 342 GLY A N 1
ATOM 2346 C CA . GLY A 1 342 ? -4.053 4.896 -18.190 1.00 98.38 342 GLY A CA 1
ATOM 2347 C C . GLY A 1 342 ? -3.291 5.054 -16.873 1.00 98.38 342 GLY A C 1
ATOM 2348 O O . GLY A 1 342 ? -3.364 4.170 -16.026 1.00 98.38 342 GLY A O 1
ATOM 2349 N N . GLY A 1 343 ? -2.587 6.176 -16.678 1.00 98.50 343 GLY A N 1
ATOM 2350 C CA . GLY A 1 343 ? -1.903 6.490 -15.421 1.00 98.50 343 GLY A CA 1
ATOM 2351 C C . GLY A 1 343 ? -2.882 6.678 -14.263 1.00 98.50 343 GLY A C 1
ATOM 2352 O O . GLY A 1 343 ? -2.706 6.062 -13.215 1.00 98.50 343 GLY A O 1
ATOM 2353 N N . GLY A 1 344 ? -3.948 7.454 -14.476 1.00 98.62 344 GLY A N 1
ATOM 2354 C CA . GLY A 1 344 ? -5.012 7.652 -13.490 1.00 98.62 344 GLY A CA 1
ATOM 2355 C C . GLY A 1 344 ? -5.764 6.363 -13.148 1.00 98.62 344 GLY A C 1
ATOM 2356 O O . GLY A 1 344 ? -5.951 6.048 -11.976 1.00 98.62 344 GLY A O 1
ATOM 2357 N N . ALA A 1 345 ? -6.124 5.566 -14.158 1.00 98.62 345 ALA A N 1
ATOM 2358 C CA . ALA A 1 345 ? -6.804 4.287 -13.959 1.00 98.62 345 ALA A CA 1
ATOM 2359 C C . ALA A 1 345 ? -5.922 3.266 -13.223 1.00 98.62 345 ALA A C 1
ATOM 2361 O O . ALA A 1 345 ? -6.391 2.570 -12.325 1.00 98.62 345 ALA A O 1
ATOM 2362 N N . LEU A 1 346 ? -4.628 3.200 -13.552 1.00 98.75 346 LEU A N 1
ATOM 2363 C CA . LEU A 1 346 ? -3.696 2.341 -12.829 1.00 98.75 346 LEU A CA 1
ATOM 2364 C C . LEU A 1 346 ? -3.493 2.826 -11.384 1.00 98.75 346 LEU A C 1
ATOM 2366 O O . LEU A 1 346 ? -3.461 1.992 -10.486 1.00 98.75 346 LEU A O 1
ATOM 2370 N N . ALA A 1 347 ? -3.423 4.141 -11.133 1.00 98.75 347 ALA A N 1
ATOM 2371 C CA . ALA A 1 347 ? -3.383 4.680 -9.769 1.00 98.75 347 ALA A CA 1
ATOM 2372 C C . ALA A 1 347 ? -4.619 4.274 -8.957 1.00 98.75 347 ALA A C 1
ATOM 2374 O O . ALA A 1 347 ? -4.475 3.873 -7.806 1.00 98.75 347 ALA A O 1
ATOM 2375 N N . ALA A 1 348 ? -5.812 4.330 -9.561 1.00 98.69 348 ALA A N 1
ATOM 2376 C CA . ALA A 1 348 ? -7.060 3.913 -8.925 1.00 98.69 348 ALA A CA 1
ATOM 2377 C C . ALA A 1 348 ? -7.021 2.445 -8.482 1.00 98.69 348 ALA A C 1
ATOM 2379 O O . ALA A 1 348 ? -7.366 2.131 -7.342 1.00 98.69 348 ALA A O 1
ATOM 2380 N N . VAL A 1 349 ? -6.536 1.555 -9.353 1.00 98.69 349 VAL A N 1
ATOM 2381 C CA . VAL A 1 349 ? -6.358 0.133 -9.025 1.00 98.69 349 VAL A CA 1
ATOM 2382 C C . VAL A 1 349 ? -5.321 -0.043 -7.915 1.00 98.69 349 VAL A C 1
ATOM 2384 O O . VAL A 1 349 ? -5.598 -0.728 -6.935 1.00 98.69 349 VAL A O 1
ATOM 2387 N N . LEU A 1 350 ? -4.152 0.596 -8.030 1.00 98.38 350 LEU A N 1
ATOM 2388 C CA . LEU A 1 350 ? -3.078 0.482 -7.037 1.00 98.38 350 LEU A CA 1
ATOM 2389 C C . LEU A 1 350 ? -3.520 0.957 -5.649 1.00 98.38 350 LEU A C 1
ATOM 2391 O O . LEU A 1 350 ? -3.255 0.274 -4.665 1.00 98.38 350 LEU A O 1
ATOM 2395 N N . LEU A 1 351 ? -4.211 2.097 -5.572 1.00 98.44 351 LEU A N 1
ATOM 2396 C CA . LEU A 1 351 ? -4.725 2.642 -4.316 1.00 98.44 351 LEU A CA 1
ATOM 2397 C C . LEU A 1 351 ? -5.806 1.746 -3.720 1.00 98.44 351 LEU A C 1
ATOM 2399 O O . LEU A 1 351 ? -5.751 1.458 -2.534 1.00 98.44 351 LEU A O 1
ATOM 2403 N N . THR A 1 352 ? -6.739 1.244 -4.531 1.00 98.44 352 THR A N 1
ATOM 2404 C CA . THR A 1 352 ? -7.788 0.334 -4.042 1.00 98.44 352 THR A CA 1
ATOM 2405 C C . THR A 1 352 ? -7.185 -0.957 -3.488 1.00 98.44 352 THR A C 1
ATOM 2407 O O . THR A 1 352 ? -7.564 -1.395 -2.406 1.00 98.44 352 THR A O 1
ATOM 2410 N N . VAL A 1 353 ? -6.208 -1.546 -4.187 1.00 96.88 353 VAL A N 1
ATOM 2411 C CA . VAL A 1 353 ? -5.496 -2.746 -3.718 1.00 96.88 353 VAL A CA 1
ATOM 2412 C C . VAL A 1 353 ? -4.707 -2.455 -2.438 1.00 96.88 353 VAL A C 1
ATOM 2414 O O . VAL A 1 353 ? -4.738 -3.259 -1.510 1.00 96.88 353 VAL A O 1
ATOM 2417 N N . ALA A 1 354 ? -4.037 -1.303 -2.351 1.00 96.62 354 ALA A N 1
ATOM 2418 C CA . ALA A 1 354 ? -3.331 -0.900 -1.139 1.00 96.62 354 ALA A CA 1
ATOM 2419 C C . ALA A 1 354 ? -4.295 -0.707 0.045 1.00 96.62 354 ALA A C 1
ATOM 2421 O O . ALA A 1 354 ? -4.015 -1.190 1.139 1.00 96.62 354 ALA A O 1
ATOM 2422 N N . THR A 1 355 ? -5.450 -0.072 -0.170 1.00 97.31 355 THR A N 1
ATOM 2423 C CA . THR A 1 355 ? -6.485 0.107 0.860 1.00 97.31 355 THR A CA 1
ATOM 2424 C C . THR A 1 355 ? -7.113 -1.222 1.280 1.00 97.31 355 THR A C 1
ATOM 2426 O O . THR A 1 355 ? -7.386 -1.409 2.462 1.00 97.31 355 THR A O 1
ATOM 2429 N N . ALA A 1 356 ? -7.285 -2.173 0.357 1.00 95.19 356 ALA A N 1
ATOM 2430 C CA . ALA A 1 356 ? -7.720 -3.530 0.689 1.00 95.19 356 ALA A CA 1
ATOM 2431 C C . ALA A 1 356 ? -6.732 -4.232 1.630 1.00 95.19 356 ALA A C 1
ATOM 2433 O O . ALA A 1 356 ? -7.151 -4.899 2.566 1.00 95.19 356 ALA A O 1
ATOM 2434 N N . TRP A 1 357 ? -5.429 -4.035 1.411 1.00 92.38 357 TRP A N 1
ATOM 2435 C CA . TRP A 1 357 ? -4.377 -4.552 2.291 1.00 92.38 357 TRP A CA 1
ATOM 2436 C C . TRP A 1 357 ? -4.331 -3.810 3.640 1.00 92.38 357 TRP A C 1
ATOM 2438 O O . TRP A 1 357 ? -4.011 -4.393 4.674 1.00 92.38 357 TRP A O 1
ATOM 2448 N N . ALA A 1 358 ? -4.662 -2.517 3.646 1.00 93.88 358 ALA A N 1
ATOM 2449 C CA . ALA A 1 358 ? -4.711 -1.713 4.864 1.00 93.88 358 ALA A CA 1
ATOM 2450 C C . ALA A 1 358 ? -5.842 -2.127 5.821 1.00 93.88 358 ALA A C 1
ATOM 2452 O O . ALA A 1 358 ? -5.735 -1.880 7.024 1.00 93.88 358 ALA A O 1
ATOM 2453 N N . GLY A 1 359 ? -6.922 -2.690 5.278 1.00 91.81 359 GLY A N 1
ATOM 2454 C CA . GLY A 1 359 ? -8.094 -3.151 6.013 1.00 91.81 359 GLY A CA 1
ATOM 2455 C C . GLY A 1 359 ? -8.076 -4.651 6.315 1.00 91.81 359 GLY A C 1
ATOM 2456 O O . GLY A 1 359 ? -7.219 -5.400 5.854 1.00 91.81 359 GLY A O 1
ATOM 2457 N N . GLY A 1 360 ? -9.042 -5.096 7.107 1.00 93.06 360 GLY A N 1
ATOM 2458 C CA . GLY A 1 360 ? -9.240 -6.489 7.478 1.00 93.06 360 GLY A CA 1
ATOM 2459 C C . GLY A 1 360 ? -9.924 -6.637 8.832 1.00 93.06 360 GLY A C 1
ATOM 2460 O O . GLY A 1 360 ? -10.341 -5.661 9.455 1.00 93.06 360 GLY A O 1
ATOM 2461 N N . ALA A 1 361 ? -10.001 -7.874 9.304 1.00 93.00 361 ALA A N 1
ATOM 2462 C CA . ALA A 1 361 ? -10.405 -8.154 10.668 1.00 93.00 361 ALA A CA 1
ATOM 2463 C C . ALA A 1 361 ? -9.244 -7.829 11.619 1.00 93.00 361 ALA A C 1
ATOM 2465 O O . ALA A 1 361 ? -8.088 -8.167 11.345 1.00 93.00 361 ALA A O 1
ATOM 2466 N N . VAL A 1 362 ? -9.551 -7.157 12.727 1.00 90.38 362 VAL A N 1
ATOM 2467 C CA . VAL A 1 362 ? -8.587 -6.788 13.780 1.00 90.38 362 VAL A CA 1
ATOM 2468 C C . VAL A 1 362 ? -8.965 -7.427 15.118 1.00 90.38 362 VAL A C 1
ATOM 2470 O O . VAL A 1 362 ? -8.115 -7.598 15.987 1.00 90.38 362 VAL A O 1
ATOM 2473 N N . GLY A 1 363 ? -10.227 -7.826 15.288 1.00 88.00 363 GLY A N 1
ATOM 2474 C CA . GLY A 1 363 ? -10.710 -8.426 16.524 1.00 88.00 363 GLY A CA 1
ATOM 2475 C C . GLY A 1 363 ? -12.094 -9.069 16.391 1.00 88.00 363 GLY A C 1
ATOM 2476 O O . GLY A 1 363 ? -12.634 -9.173 15.288 1.00 88.00 363 GLY A O 1
ATOM 2477 N N . PRO A 1 364 ? -12.677 -9.525 17.514 1.00 86.38 364 PRO A N 1
ATOM 2478 C CA . PRO A 1 364 ? -13.981 -10.180 17.531 1.00 86.38 364 PRO A CA 1
ATOM 2479 C C . PRO A 1 364 ? -15.144 -9.229 17.214 1.00 86.38 364 PRO A C 1
ATOM 2481 O O . PRO A 1 364 ? -15.041 -8.002 17.312 1.00 86.38 364 PRO A O 1
ATOM 2484 N N . GLY A 1 365 ? -16.302 -9.827 16.916 1.00 86.88 365 GLY A N 1
ATOM 2485 C CA . GLY A 1 365 ? -17.582 -9.130 16.807 1.00 86.88 365 GLY A CA 1
ATOM 2486 C C . GLY A 1 365 ? -17.555 -8.037 15.744 1.00 86.88 365 GLY A C 1
ATOM 2487 O O . GLY A 1 365 ? -17.312 -8.307 14.569 1.00 86.88 365 GLY A O 1
ATOM 2488 N N . ARG A 1 366 ? -17.784 -6.788 16.166 1.00 86.25 366 ARG A N 1
ATOM 2489 C CA . ARG A 1 366 ? -17.808 -5.639 15.254 1.00 86.25 366 ARG A CA 1
ATOM 2490 C C . ARG A 1 366 ? -16.447 -5.342 14.624 1.00 86.25 366 ARG A C 1
ATOM 2492 O O . ARG A 1 366 ? -16.424 -4.777 13.545 1.00 86.25 366 ARG A O 1
ATOM 2499 N N . MET A 1 367 ? -15.323 -5.730 15.231 1.00 90.50 367 MET A N 1
ATOM 2500 C CA . MET A 1 367 ? -13.971 -5.434 14.713 1.00 90.50 367 MET A CA 1
ATOM 2501 C C . MET A 1 367 ? -13.495 -6.418 13.629 1.00 90.50 367 MET A C 1
ATOM 2503 O O . MET A 1 367 ? -12.297 -6.550 13.370 1.00 90.50 367 MET A O 1
ATOM 2507 N N . THR A 1 368 ? -14.439 -7.101 12.983 1.00 90.06 368 THR A N 1
ATOM 2508 C CA . THR A 1 368 ? -14.206 -7.964 11.820 1.00 90.06 368 THR A CA 1
ATOM 2509 C C . THR A 1 368 ? -14.116 -7.177 10.509 1.00 90.06 368 THR A C 1
ATOM 2511 O O . THR A 1 368 ? -13.530 -7.671 9.550 1.00 90.06 368 THR A O 1
ATOM 2514 N N . GLU A 1 369 ? -14.619 -5.937 10.479 1.00 90.25 369 GLU A N 1
ATOM 2515 C CA . GLU A 1 369 ? -14.620 -5.064 9.299 1.00 90.25 369 GLU A CA 1
ATOM 2516 C C . GLU A 1 369 ? -13.938 -3.718 9.593 1.00 90.25 369 GLU A C 1
ATOM 2518 O O . GLU A 1 369 ? -14.575 -2.753 10.014 1.00 90.25 369 GLU A O 1
ATOM 2523 N N . LEU A 1 370 ? -12.627 -3.636 9.361 1.00 94.25 370 LEU A N 1
ATOM 2524 C CA . LEU A 1 370 ? -11.894 -2.372 9.236 1.00 94.25 370 LEU A CA 1
ATOM 2525 C C . LEU A 1 370 ? -11.523 -2.177 7.761 1.00 94.25 370 LEU A C 1
ATOM 2527 O O . LEU A 1 370 ? -10.874 -3.048 7.188 1.00 94.25 370 LEU A O 1
ATOM 2531 N N . GLY A 1 3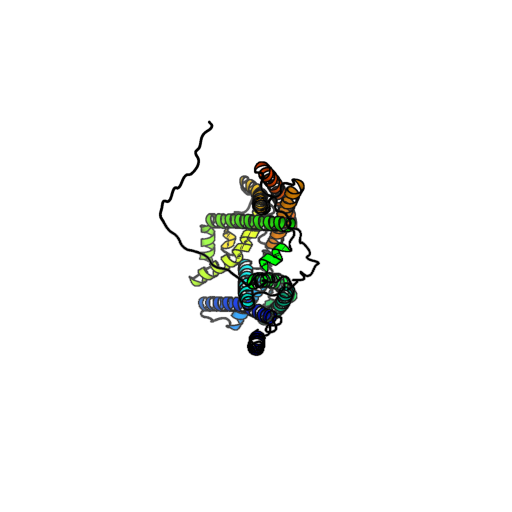71 ? -11.865 -1.054 7.133 1.00 95.12 371 GLY A N 1
ATOM 2532 C CA . GLY A 1 371 ? -11.450 -0.798 5.746 1.00 95.12 371 GLY A CA 1
ATOM 2533 C C . GLY A 1 371 ? -12.464 -0.028 4.915 1.00 95.12 371 GLY A C 1
ATOM 2534 O O . GLY A 1 371 ? -13.457 0.462 5.430 1.00 95.12 371 GLY A O 1
ATOM 2535 N N . ALA A 1 372 ? -12.212 0.097 3.614 1.00 96.69 372 ALA A N 1
ATOM 2536 C CA . ALA A 1 372 ? -13.100 0.806 2.691 1.00 96.69 372 ALA A CA 1
ATOM 2537 C C . ALA A 1 372 ? -13.998 -0.159 1.891 1.00 96.69 372 ALA A C 1
ATOM 2539 O O . ALA A 1 372 ? -13.566 -1.280 1.603 1.00 96.69 372 ALA A O 1
ATOM 2540 N N . PRO A 1 373 ? -15.196 0.272 1.449 1.00 96.12 373 PRO A N 1
ATOM 2541 C CA . PRO A 1 373 ? -16.002 -0.479 0.486 1.00 96.12 373 PRO A CA 1
ATOM 2542 C C . PRO A 1 373 ? -15.281 -0.516 -0.871 1.00 96.12 373 PRO A C 1
ATOM 2544 O O . PRO A 1 373 ? -15.339 0.424 -1.662 1.00 96.12 373 PRO A O 1
ATOM 2547 N N . LEU A 1 374 ? -14.538 -1.597 -1.129 1.00 96.88 374 LEU A N 1
ATOM 2548 C CA . LEU A 1 374 ? -13.522 -1.646 -2.192 1.00 96.88 374 LEU A CA 1
ATOM 2549 C C . LEU A 1 374 ? -14.078 -1.432 -3.601 1.00 96.88 374 LEU A C 1
ATOM 2551 O O . LEU A 1 374 ? -13.405 -0.828 -4.434 1.00 96.88 374 LEU A O 1
ATOM 2555 N N . PHE A 1 375 ? -15.288 -1.923 -3.873 1.00 97.38 375 PHE A N 1
ATOM 2556 C CA . PHE A 1 375 ? -15.923 -1.750 -5.178 1.00 97.38 375 PHE A CA 1
ATOM 2557 C C . PHE A 1 375 ? -16.264 -0.280 -5.444 1.00 97.38 375 PHE A C 1
ATOM 2559 O O . PHE A 1 375 ? -15.885 0.260 -6.485 1.00 97.38 375 PHE A O 1
ATOM 2566 N N . ASP A 1 376 ? -16.896 0.386 -4.476 1.00 97.56 376 ASP A N 1
ATOM 2567 C CA . ASP A 1 376 ? -17.215 1.808 -4.576 1.00 97.56 376 ASP A CA 1
ATOM 2568 C C . ASP A 1 376 ? -15.932 2.632 -4.639 1.00 97.56 376 ASP A C 1
ATOM 2570 O O . ASP A 1 376 ? -15.767 3.465 -5.529 1.00 97.56 376 ASP A O 1
ATOM 2574 N N . LEU A 1 377 ? -14.962 2.342 -3.770 1.00 98.06 377 LEU A N 1
ATOM 2575 C CA . LEU A 1 377 ? -13.662 3.007 -3.785 1.00 98.06 377 LEU A CA 1
ATOM 2576 C C . LEU A 1 377 ? -12.984 2.910 -5.158 1.00 98.06 377 LEU A C 1
ATOM 2578 O O . LEU A 1 377 ? -12.463 3.912 -5.652 1.00 98.06 377 LEU A O 1
ATOM 2582 N N . LEU A 1 378 ? -13.016 1.738 -5.798 1.00 98.44 378 LEU A N 1
ATOM 2583 C CA . LEU A 1 378 ? -12.476 1.555 -7.142 1.00 98.44 378 LEU A CA 1
ATOM 2584 C C . LEU A 1 378 ? -13.212 2.417 -8.167 1.00 98.44 378 LEU A C 1
ATOM 2586 O O . LEU A 1 378 ? -12.560 3.077 -8.974 1.00 98.44 378 LEU A O 1
ATOM 2590 N N . LEU A 1 379 ? -14.546 2.416 -8.145 1.00 98.25 379 LEU A N 1
ATOM 2591 C CA . LEU A 1 379 ? -15.365 3.159 -9.102 1.00 98.25 379 LEU A CA 1
ATOM 2592 C C . LEU A 1 379 ? -15.132 4.670 -8.985 1.00 98.25 379 LEU A C 1
ATOM 2594 O O . LEU A 1 379 ? -14.876 5.338 -9.990 1.00 98.25 379 LEU A O 1
ATOM 2598 N N . TRP A 1 380 ? -15.145 5.192 -7.759 1.00 98.06 380 TRP A N 1
ATOM 2599 C CA . TRP A 1 380 ? -14.899 6.604 -7.474 1.00 98.06 380 TRP A CA 1
ATOM 2600 C C . TRP A 1 380 ? -13.467 7.016 -7.824 1.00 98.06 380 TRP A C 1
ATOM 2602 O O . TRP A 1 380 ? -13.264 8.056 -8.455 1.00 98.06 380 TRP A O 1
ATOM 2612 N N . ASN A 1 381 ? -12.470 6.178 -7.522 1.00 98.25 381 ASN A N 1
ATOM 2613 C CA . ASN A 1 381 ? -11.092 6.440 -7.934 1.00 98.25 381 ASN A CA 1
ATOM 2614 C C . ASN A 1 381 ? -10.912 6.367 -9.457 1.00 98.25 381 ASN A C 1
ATOM 2616 O O . ASN A 1 381 ? -10.205 7.201 -10.017 1.00 98.25 381 ASN A O 1
ATOM 2620 N N . LEU A 1 382 ? -11.536 5.408 -10.150 1.00 98.31 382 LEU A N 1
ATOM 2621 C CA . LEU A 1 382 ? -11.481 5.316 -11.614 1.00 98.31 382 LEU A CA 1
ATOM 2622 C C . LEU A 1 382 ? -12.092 6.557 -12.263 1.00 98.31 382 LEU A C 1
ATOM 2624 O O . LEU A 1 382 ? -11.496 7.110 -13.187 1.00 98.31 382 LEU A O 1
ATOM 2628 N N . ALA A 1 383 ? -13.239 7.014 -11.759 1.00 97.69 383 ALA A N 1
ATOM 2629 C CA . ALA A 1 383 ? -13.878 8.234 -12.226 1.00 97.69 383 ALA A CA 1
ATOM 2630 C C . ALA A 1 383 ? -12.992 9.458 -11.945 1.00 97.69 383 ALA A C 1
ATOM 2632 O O . ALA A 1 383 ? -12.575 10.138 -12.879 1.00 97.69 383 ALA A O 1
ATOM 2633 N N . GLY A 1 384 ? -12.635 9.711 -10.684 1.00 97.62 384 GLY A N 1
ATOM 2634 C CA . GLY A 1 384 ? -11.866 10.891 -10.288 1.00 97.62 384 GLY A CA 1
ATOM 2635 C C . GLY A 1 384 ? -10.453 10.911 -10.876 1.00 97.62 384 GLY A C 1
ATOM 2636 O O . GLY A 1 384 ? -10.095 11.819 -11.628 1.00 97.62 384 GLY A O 1
ATOM 2637 N N . LEU A 1 385 ? -9.640 9.897 -10.573 1.00 98.69 385 LEU A N 1
ATOM 2638 C CA . LEU A 1 385 ? -8.238 9.841 -10.997 1.00 98.69 385 LEU A CA 1
ATOM 2639 C C . LEU A 1 385 ? -8.101 9.594 -12.500 1.00 98.69 385 LEU A C 1
ATOM 2641 O O . LEU A 1 385 ? -7.189 10.144 -13.116 1.00 98.69 385 LEU A O 1
ATOM 2645 N N . GLY A 1 386 ? -8.992 8.805 -13.107 1.00 98.06 386 GLY A N 1
ATOM 2646 C CA . GLY A 1 386 ? -9.000 8.563 -14.551 1.00 98.06 386 GLY A CA 1
ATOM 2647 C C . GLY A 1 386 ? -9.341 9.821 -15.350 1.00 98.06 386 GLY A C 1
ATOM 2648 O O . GLY A 1 386 ? -8.597 10.172 -16.271 1.00 98.06 386 GLY A O 1
ATOM 2649 N N . LEU A 1 387 ? -10.406 10.543 -14.972 1.00 98.00 387 LEU A N 1
ATOM 2650 C CA . LEU A 1 387 ? -10.762 11.823 -15.600 1.00 98.00 387 LEU A CA 1
ATOM 2651 C C . LEU A 1 387 ? -9.681 12.881 -15.359 1.00 98.00 387 LEU A C 1
ATOM 2653 O O . LEU A 1 387 ? -9.253 13.545 -16.303 1.00 98.00 387 LEU A O 1
ATOM 2657 N N . GLY A 1 388 ? -9.178 12.994 -14.127 1.00 98.38 388 GLY A N 1
ATOM 2658 C CA . GLY A 1 388 ? -8.068 13.888 -13.801 1.00 98.38 388 GLY A CA 1
ATOM 2659 C C . GLY A 1 388 ? -6.819 13.584 -14.630 1.00 98.38 388 GLY A C 1
ATOM 2660 O O . GLY A 1 388 ? -6.232 14.474 -15.247 1.00 98.38 388 GLY A O 1
ATOM 2661 N N . GLY A 1 389 ? -6.452 12.307 -14.731 1.00 98.50 389 GLY A N 1
ATOM 2662 C CA . GLY A 1 389 ? -5.327 11.851 -15.538 1.00 98.50 389 GLY A CA 1
ATOM 2663 C C . GLY A 1 389 ? -5.499 12.167 -17.024 1.00 98.50 389 GLY A C 1
ATOM 2664 O O . GLY A 1 389 ? -4.566 12.662 -17.659 1.00 98.50 389 GLY A O 1
ATOM 2665 N N . LEU A 1 390 ? -6.694 11.946 -17.583 1.00 98.56 390 LEU A N 1
ATOM 2666 C CA . LEU A 1 390 ? -7.033 12.302 -18.964 1.00 98.56 390 LEU A CA 1
ATOM 2667 C C . LEU A 1 390 ? -6.841 13.804 -19.221 1.00 98.56 390 LEU A C 1
ATOM 2669 O O . LEU A 1 390 ? -6.137 14.180 -20.164 1.00 98.56 390 LEU A O 1
ATOM 2673 N N . LEU A 1 391 ? -7.420 14.655 -18.369 1.00 98.50 391 LEU A N 1
ATOM 2674 C CA . LEU A 1 391 ? -7.314 16.112 -18.482 1.00 98.50 391 LEU A CA 1
ATOM 2675 C C . LEU A 1 391 ? -5.862 16.587 -18.337 1.00 98.50 391 LEU A C 1
ATOM 2677 O O . LEU A 1 391 ? -5.396 17.394 -19.143 1.00 98.50 391 LEU A O 1
ATOM 2681 N N . GLY A 1 392 ? -5.112 16.036 -17.378 1.00 98.06 392 GLY A N 1
ATOM 2682 C CA . GLY A 1 392 ? -3.691 16.337 -17.199 1.00 98.06 392 GLY A CA 1
ATOM 2683 C C . GLY A 1 392 ? -2.834 15.907 -18.391 1.00 98.06 392 GLY A C 1
ATOM 2684 O O . GLY A 1 392 ? -1.963 16.660 -18.829 1.00 98.06 392 GLY A O 1
ATOM 2685 N N . GLY A 1 393 ? -3.113 14.741 -18.978 1.00 97.56 393 GLY A N 1
ATOM 2686 C CA . GLY A 1 393 ? -2.434 14.252 -20.180 1.00 97.56 393 GLY A CA 1
ATOM 2687 C C . GLY A 1 393 ? -2.690 15.129 -21.410 1.00 97.56 393 GLY A C 1
ATOM 2688 O O . GLY A 1 393 ? -1.755 15.453 -22.151 1.00 97.56 393 GLY A O 1
ATOM 2689 N N . LEU A 1 394 ? -3.938 15.565 -21.611 1.00 98.06 394 LEU A N 1
ATOM 2690 C CA . LEU A 1 394 ? -4.309 16.509 -22.669 1.00 98.06 394 LEU A CA 1
ATOM 2691 C C . LEU A 1 394 ? -3.656 17.881 -22.447 1.00 98.06 394 LEU A C 1
ATOM 2693 O O . LEU A 1 394 ? -2.997 18.395 -23.352 1.00 98.06 394 LEU A O 1
ATOM 2697 N N . GLY A 1 395 ? -3.755 18.440 -21.239 1.00 97.19 395 GLY A N 1
ATOM 2698 C CA . GLY A 1 395 ? -3.155 19.731 -20.889 1.00 97.19 395 GLY A CA 1
ATOM 2699 C C . GLY A 1 395 ? -1.630 19.741 -21.039 1.00 97.19 395 GLY A C 1
ATOM 2700 O O . GLY A 1 395 ? -1.057 20.677 -21.601 1.00 97.19 395 GLY A O 1
ATOM 2701 N N . ALA A 1 396 ? -0.956 18.663 -20.634 1.00 96.19 396 ALA A N 1
ATOM 2702 C CA . ALA A 1 396 ? 0.483 18.529 -20.830 1.00 96.19 396 ALA A CA 1
ATOM 2703 C C . ALA A 1 396 ? 0.866 18.398 -22.314 1.00 96.19 396 ALA A C 1
ATOM 2705 O O . ALA A 1 396 ? 1.885 18.942 -22.736 1.00 96.19 396 ALA A O 1
ATOM 2706 N N . THR A 1 397 ? 0.042 17.725 -23.123 1.00 96.19 397 THR A N 1
ATOM 2707 C CA . THR A 1 397 ? 0.262 17.602 -24.575 1.00 96.19 397 THR A CA 1
ATOM 2708 C C . THR A 1 397 ? 0.092 18.940 -25.284 1.00 96.19 397 THR A C 1
ATOM 2710 O O . THR A 1 397 ? 0.909 19.301 -26.133 1.00 96.19 397 THR A O 1
ATOM 2713 N N . TRP A 1 398 ? -0.936 19.704 -24.911 1.00 96.69 398 TRP A N 1
ATOM 2714 C CA . TRP A 1 398 ? -1.134 21.077 -25.367 1.00 96.69 398 TRP A CA 1
ATOM 2715 C C . TRP A 1 398 ? 0.087 21.949 -25.064 1.00 96.69 398 TRP A C 1
ATOM 2717 O O . TRP A 1 398 ? 0.608 22.623 -25.953 1.00 96.69 398 TRP A O 1
ATOM 2727 N N . TRP A 1 399 ? 0.591 21.876 -23.828 1.00 94.88 399 TRP A N 1
ATOM 2728 C CA . TRP A 1 399 ? 1.780 22.613 -23.405 1.00 94.88 399 TRP A CA 1
ATOM 2729 C C . TRP A 1 399 ? 3.027 22.195 -24.190 1.00 94.88 399 TRP A C 1
ATOM 2731 O O . TRP A 1 399 ? 3.769 23.047 -24.674 1.00 94.88 399 TRP A O 1
ATOM 2741 N N . ALA A 1 400 ? 3.233 20.887 -24.374 1.00 93.38 400 ALA A N 1
ATOM 2742 C CA . ALA A 1 400 ? 4.363 20.348 -25.124 1.00 93.38 400 ALA A CA 1
ATOM 2743 C C . ALA A 1 400 ? 4.353 20.772 -26.599 1.00 93.38 400 ALA A C 1
ATOM 2745 O O . ALA A 1 400 ? 5.421 20.991 -27.168 1.00 93.38 400 ALA A O 1
ATOM 2746 N N . ARG A 1 401 ? 3.166 20.914 -27.206 1.00 93.94 401 ARG A N 1
ATOM 2747 C CA . ARG A 1 401 ? 3.001 21.481 -28.553 1.00 93.94 401 ARG A CA 1
ATOM 2748 C C . ARG A 1 401 ? 3.312 22.973 -28.585 1.00 93.94 401 ARG A C 1
ATOM 2750 O O . ARG A 1 401 ? 4.038 23.403 -29.462 1.00 93.94 401 ARG A O 1
ATOM 2757 N N . ARG A 1 402 ? 2.801 23.752 -27.625 1.00 94.00 402 ARG A N 1
ATOM 2758 C CA . ARG A 1 402 ? 3.047 25.205 -27.566 1.00 94.00 402 ARG A CA 1
ATOM 2759 C C . ARG A 1 402 ? 4.508 25.576 -27.327 1.00 94.00 402 ARG A C 1
ATOM 2761 O O . ARG A 1 402 ? 4.922 26.659 -27.712 1.00 94.00 402 ARG A O 1
ATOM 2768 N N . ARG A 1 403 ? 5.259 24.722 -26.631 1.00 92.19 403 ARG A N 1
ATOM 2769 C CA . ARG A 1 403 ? 6.671 24.943 -26.282 1.00 92.19 403 ARG A CA 1
ATOM 2770 C C . ARG A 1 403 ? 7.646 24.178 -27.178 1.00 92.19 403 ARG A C 1
ATOM 2772 O O . ARG A 1 403 ? 8.822 24.122 -26.840 1.00 92.19 403 ARG A O 1
ATOM 2779 N N . ASP A 1 404 ? 7.154 23.524 -28.231 1.00 88.19 404 ASP A N 1
ATOM 2780 C CA . ASP A 1 404 ? 7.941 22.663 -29.118 1.00 88.19 404 ASP A CA 1
ATOM 2781 C C . ASP A 1 404 ? 8.902 21.717 -28.379 1.00 88.19 404 ASP A C 1
ATOM 2783 O O . ASP A 1 404 ? 10.038 21.477 -28.786 1.00 88.19 404 ASP A O 1
ATOM 2787 N N . LEU A 1 405 ? 8.423 21.073 -27.310 1.00 84.88 405 LEU A N 1
ATOM 2788 C CA . LEU A 1 405 ? 9.255 20.157 -26.525 1.00 84.88 405 LEU A CA 1
ATOM 2789 C C . LEU A 1 405 ? 9.620 18.905 -27.333 1.00 84.88 405 LEU A C 1
ATOM 2791 O O . LEU A 1 405 ? 8.739 18.368 -28.019 1.00 84.88 405 LEU A O 1
ATOM 2795 N N . PRO A 1 406 ? 10.868 18.408 -27.256 1.00 82.50 406 PRO A N 1
ATOM 2796 C CA . PRO A 1 406 ? 11.268 17.189 -27.950 1.00 82.50 406 PRO A CA 1
ATOM 2797 C C . PRO A 1 406 ? 10.420 16.008 -27.468 1.00 82.50 406 PRO A C 1
ATOM 2799 O O . PRO A 1 406 ? 10.177 15.842 -26.274 1.00 82.50 406 PRO A O 1
ATOM 2802 N N . VAL A 1 407 ? 9.928 15.193 -28.402 1.00 83.62 407 VAL A N 1
ATOM 2803 C CA . VAL A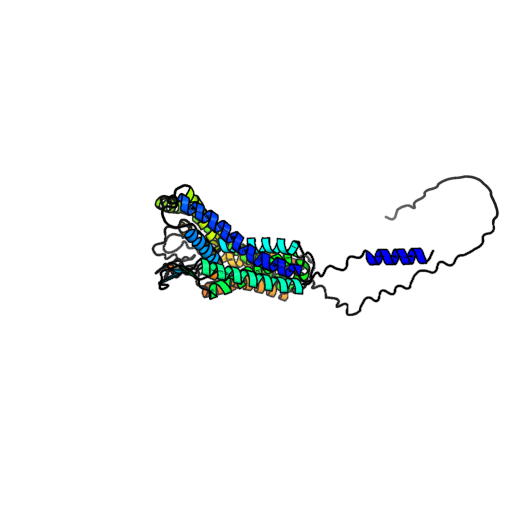 1 407 ? 9.119 14.010 -28.078 1.00 83.62 407 VAL A CA 1
ATOM 2804 C C . VAL A 1 407 ? 10.029 12.927 -27.507 1.00 83.62 407 VAL A C 1
ATOM 2806 O O . VAL A 1 407 ? 11.116 12.696 -28.027 1.00 83.62 407 VAL A O 1
ATOM 2809 N N . ALA A 1 408 ? 9.581 12.219 -26.469 1.00 77.88 408 ALA A N 1
ATOM 2810 C CA . ALA A 1 408 ? 10.276 11.021 -26.014 1.00 77.88 408 ALA A CA 1
ATOM 2811 C C . ALA A 1 408 ? 10.152 9.924 -27.089 1.00 77.88 408 ALA A C 1
ATOM 2813 O O . ALA A 1 408 ? 9.101 9.287 -27.211 1.00 77.88 408 ALA A O 1
ATOM 2814 N N . VAL A 1 409 ? 11.202 9.751 -27.894 1.00 72.00 409 VAL A N 1
ATOM 2815 C CA . VAL A 1 409 ? 11.265 8.753 -28.968 1.00 72.00 409 VAL A CA 1
ATOM 2816 C C . VAL A 1 409 ? 11.742 7.418 -28.401 1.00 72.00 409 VAL A C 1
ATOM 2818 O O . VAL A 1 409 ? 12.647 7.352 -27.570 1.00 72.00 409 VAL A O 1
ATOM 2821 N N . GLU A 1 410 ? 11.112 6.341 -28.852 1.00 64.81 410 GLU A N 1
ATOM 2822 C CA . GLU A 1 410 ? 11.592 4.985 -28.628 1.00 64.81 410 GLU A CA 1
ATOM 2823 C C . GLU A 1 410 ? 12.813 4.786 -29.531 1.00 64.81 410 GLU A C 1
ATOM 2825 O O . GLU A 1 410 ? 12.671 4.787 -30.750 1.00 64.81 410 GLU A O 1
ATOM 2830 N N . VAL A 1 411 ? 14.021 4.710 -28.961 1.00 56.28 411 VAL A N 1
ATOM 2831 C CA . VAL A 1 411 ? 15.234 4.468 -29.758 1.00 56.28 411 VAL A CA 1
ATOM 2832 C C . VAL A 1 411 ? 15.045 3.121 -30.462 1.00 56.28 411 VAL A C 1
ATOM 2834 O O . VAL A 1 411 ? 14.931 2.106 -29.763 1.00 56.28 411 VAL A O 1
ATOM 2837 N N . PRO A 1 412 ? 14.976 3.070 -31.808 1.00 51.41 412 PRO A N 1
ATOM 2838 C CA . PRO A 1 412 ? 14.848 1.807 -32.512 1.00 51.41 412 PRO A CA 1
ATOM 2839 C C . PRO A 1 412 ? 16.044 0.946 -32.130 1.00 51.41 412 PRO A C 1
ATOM 2841 O O . PRO A 1 412 ? 17.193 1.374 -32.262 1.00 51.41 412 PRO A O 1
ATOM 2844 N N . ARG A 1 413 ? 15.798 -0.265 -31.626 1.00 52.00 413 ARG A N 1
ATOM 2845 C CA . ARG A 1 413 ? 16.885 -1.226 -31.459 1.00 52.00 413 ARG A CA 1
ATOM 2846 C C . ARG A 1 413 ? 17.383 -1.567 -32.848 1.00 52.00 413 ARG A C 1
ATOM 2848 O O . ARG A 1 413 ? 16.746 -2.344 -33.553 1.00 52.00 413 ARG A O 1
ATOM 2855 N N . VAL A 1 414 ? 18.524 -1.007 -33.229 1.00 44.84 414 VAL A N 1
ATOM 2856 C CA . VAL A 1 414 ? 19.309 -1.569 -34.320 1.00 44.84 414 VAL A CA 1
ATOM 2857 C C . VAL A 1 414 ? 19.713 -2.959 -33.844 1.00 44.84 414 VAL A C 1
ATOM 2859 O O . VAL A 1 414 ? 20.617 -3.122 -33.027 1.00 44.84 414 VAL A O 1
ATOM 2862 N N . ARG A 1 415 ? 18.962 -3.974 -34.274 1.00 42.81 415 ARG A N 1
ATOM 2863 C CA . ARG A 1 415 ? 19.351 -5.371 -34.127 1.00 42.81 415 ARG A CA 1
ATOM 2864 C C . ARG A 1 415 ? 20.596 -5.510 -34.995 1.00 42.81 415 ARG A C 1
ATOM 2866 O O . ARG A 1 415 ? 20.480 -5.571 -36.215 1.00 42.81 415 ARG A O 1
ATOM 2873 N N . SER A 1 416 ? 21.788 -5.456 -34.403 1.00 45.41 416 SER A N 1
ATOM 2874 C CA . SER A 1 416 ? 23.018 -5.730 -35.144 1.00 45.41 416 SER A CA 1
ATOM 2875 C C . SER A 1 416 ? 23.044 -7.225 -35.470 1.00 45.41 416 SER A C 1
ATOM 2877 O O . SER A 1 416 ? 23.674 -8.020 -34.780 1.00 45.41 416 SER A O 1
ATOM 2879 N N . GLU A 1 417 ? 22.317 -7.636 -36.505 1.00 43.59 417 GLU A N 1
ATOM 2880 C CA . GLU A 1 417 ? 22.382 -8.998 -37.051 1.00 43.59 417 GLU A CA 1
ATOM 2881 C C . GLU A 1 417 ? 23.651 -9.235 -37.880 1.00 43.59 417 GLU A C 1
ATOM 2883 O O . GLU A 1 417 ? 23.777 -10.259 -38.541 1.00 43.59 417 GLU A O 1
ATOM 2888 N N . ARG A 1 418 ? 24.628 -8.324 -37.840 1.00 40.94 418 ARG A N 1
ATOM 2889 C CA . ARG A 1 418 ? 25.936 -8.554 -38.445 1.00 40.94 418 ARG A CA 1
ATOM 2890 C C . ARG A 1 418 ? 26.998 -8.569 -37.353 1.00 40.94 418 ARG A C 1
ATOM 2892 O O . ARG A 1 418 ? 27.130 -7.557 -36.660 1.00 40.94 418 ARG A O 1
ATOM 2899 N N . PRO A 1 419 ? 27.750 -9.671 -37.176 1.00 40.91 419 PRO A N 1
ATOM 2900 C CA . PRO A 1 419 ? 28.984 -9.597 -36.416 1.00 40.91 419 PRO A CA 1
ATOM 2901 C C . PRO A 1 419 ? 29.846 -8.524 -37.078 1.00 40.91 419 PRO A C 1
ATOM 2903 O O . PRO A 1 419 ? 30.028 -8.527 -38.296 1.00 40.91 419 PRO A O 1
ATOM 2906 N N . ILE A 1 420 ? 30.326 -7.570 -36.286 1.00 50.06 420 ILE A N 1
ATOM 2907 C CA . ILE A 1 420 ? 31.356 -6.641 -36.735 1.00 50.06 420 ILE A CA 1
ATOM 2908 C C . ILE A 1 420 ? 32.587 -7.508 -36.992 1.00 50.06 420 ILE A C 1
ATOM 2910 O O . ILE A 1 420 ? 33.306 -7.879 -36.066 1.00 50.06 420 ILE A O 1
ATOM 2914 N N . THR A 1 421 ? 32.794 -7.901 -38.247 1.00 45.56 421 THR A N 1
ATOM 2915 C CA . THR A 1 421 ? 34.059 -8.468 -38.694 1.00 45.56 421 THR A CA 1
ATOM 2916 C C . THR A 1 421 ? 35.063 -7.324 -38.641 1.00 45.56 421 THR A C 1
ATOM 2918 O O . THR A 1 421 ? 35.151 -6.509 -39.556 1.00 45.56 421 THR A O 1
ATOM 2921 N N . LEU A 1 422 ? 35.773 -7.208 -37.520 1.00 43.56 422 LEU A N 1
ATOM 2922 C CA . LEU A 1 422 ? 37.010 -6.441 -37.457 1.00 43.56 422 LEU A CA 1
ATOM 2923 C C . LEU A 1 422 ? 37.961 -7.079 -38.473 1.00 43.56 422 LEU A C 1
ATOM 2925 O O . LEU A 1 422 ? 38.547 -8.116 -38.185 1.00 43.56 422 LEU A O 1
ATOM 2929 N N . TYR A 1 423 ? 38.069 -6.508 -39.673 1.00 40.03 423 TYR A N 1
ATOM 2930 C CA . TYR A 1 423 ? 39.137 -6.852 -40.608 1.00 40.03 423 TYR A CA 1
ATOM 2931 C C . TYR A 1 423 ? 40.458 -6.342 -40.010 1.00 40.03 423 TYR A C 1
ATOM 2933 O O . TYR A 1 423 ? 40.658 -5.128 -39.962 1.00 40.03 423 TYR A O 1
ATOM 2941 N N . PRO A 1 424 ? 41.386 -7.207 -39.564 1.00 45.41 424 PRO A N 1
ATOM 2942 C CA . PRO A 1 424 ? 42.645 -6.780 -38.960 1.00 45.41 424 PRO A CA 1
ATOM 2943 C C . PRO A 1 424 ? 43.728 -6.485 -40.015 1.00 45.41 424 PRO A C 1
ATOM 2945 O O . PRO A 1 424 ? 44.902 -6.791 -39.807 1.00 45.41 424 PRO A O 1
ATOM 2948 N N . HIS A 1 425 ? 43.368 -5.957 -41.190 1.00 49.44 425 HIS A N 1
ATOM 2949 C CA . HIS A 1 425 ? 44.282 -5.921 -42.342 1.00 49.44 425 HIS A CA 1
ATOM 2950 C C . HIS A 1 425 ? 44.246 -4.605 -43.122 1.00 49.44 425 HIS A C 1
ATOM 2952 O O . HIS A 1 425 ? 44.086 -4.615 -44.334 1.00 49.44 425 HIS A O 1
ATOM 2958 N N . LEU A 1 426 ? 44.444 -3.473 -42.454 1.00 47.31 426 LEU A N 1
ATOM 2959 C CA . LEU A 1 426 ? 44.927 -2.254 -43.113 1.00 47.31 426 LEU A CA 1
ATOM 2960 C C . LEU A 1 426 ? 45.973 -1.594 -42.210 1.00 47.31 426 LEU A C 1
ATOM 2962 O O . LEU A 1 426 ? 45.774 -0.521 -41.654 1.00 47.31 426 LEU A O 1
ATOM 2966 N N . ALA A 1 427 ? 47.105 -2.279 -42.040 1.00 43.75 427 ALA A N 1
ATOM 2967 C CA . ALA A 1 427 ? 48.339 -1.608 -41.659 1.00 43.75 427 ALA A CA 1
ATOM 2968 C C . ALA A 1 427 ? 48.849 -0.856 -42.904 1.00 43.75 427 ALA A C 1
ATOM 2970 O O . ALA A 1 427 ? 49.048 -1.499 -43.942 1.00 43.75 427 ALA A O 1
ATOM 2971 N N . PRO A 1 428 ? 49.043 0.474 -42.864 1.00 43.81 428 PRO A N 1
ATOM 2972 C CA . PRO A 1 428 ? 49.635 1.182 -43.987 1.00 43.81 428 PRO A CA 1
ATOM 2973 C C . PRO A 1 428 ? 51.077 0.692 -44.168 1.00 43.81 428 PRO A C 1
ATOM 2975 O O . PRO A 1 428 ? 51.893 0.749 -43.248 1.00 43.81 428 PRO A O 1
ATOM 2978 N N . ARG A 1 429 ? 51.387 0.169 -45.359 1.00 38.00 429 ARG A N 1
ATOM 2979 C CA . ARG A 1 429 ? 52.760 -0.162 -45.752 1.00 38.00 429 ARG A CA 1
ATOM 2980 C C . ARG A 1 429 ? 53.552 1.142 -45.844 1.00 38.00 429 ARG A C 1
ATOM 2982 O O . ARG A 1 429 ? 53.353 1.916 -46.772 1.00 38.00 429 ARG A O 1
ATOM 2989 N N . LEU A 1 430 ? 54.449 1.375 -44.889 1.00 42.84 430 LEU A N 1
ATOM 2990 C CA . LEU A 1 430 ? 55.503 2.376 -45.020 1.00 42.84 430 LEU A CA 1
ATOM 2991 C C . LEU A 1 430 ? 56.547 1.834 -46.001 1.00 42.84 430 LEU A C 1
ATOM 2993 O O . LEU A 1 430 ? 57.292 0.907 -45.684 1.00 42.84 430 LEU A O 1
ATOM 2997 N N . THR A 1 431 ? 56.574 2.383 -47.211 1.00 37.69 431 THR A N 1
ATOM 2998 C CA . THR A 1 431 ? 57.634 2.130 -48.190 1.00 37.69 431 THR A CA 1
ATOM 2999 C C . THR A 1 431 ? 58.872 2.937 -47.779 1.00 37.69 431 THR A C 1
ATOM 3001 O O . THR A 1 431 ? 58.757 4.151 -47.609 1.00 37.69 431 THR A O 1
ATOM 3004 N N . PRO A 1 432 ? 60.060 2.331 -47.609 1.00 42.66 432 PRO A N 1
ATOM 3005 C CA . PRO A 1 432 ? 61.259 3.085 -47.268 1.00 42.66 432 PRO A CA 1
ATOM 3006 C C . PRO A 1 432 ? 61.822 3.741 -48.535 1.00 42.66 432 PRO A C 1
ATOM 3008 O O . PRO A 1 432 ? 62.389 3.067 -49.394 1.00 42.66 432 PRO A O 1
ATOM 3011 N N . GLN A 1 433 ? 61.665 5.059 -48.665 1.00 40.00 433 GLN A N 1
ATOM 3012 C CA . GLN A 1 433 ? 62.297 5.826 -49.736 1.00 40.00 433 GLN A CA 1
ATOM 3013 C C . GLN A 1 433 ? 63.733 6.171 -49.323 1.00 40.00 433 GLN A C 1
ATOM 3015 O O . GLN A 1 433 ? 63.975 6.968 -48.418 1.00 40.00 433 GLN A O 1
ATOM 3020 N N . ARG A 1 434 ? 64.699 5.514 -49.969 1.00 38.44 434 ARG A N 1
ATOM 3021 C CA . ARG A 1 434 ? 66.133 5.775 -49.826 1.00 38.44 434 ARG A CA 1
ATOM 3022 C C . ARG A 1 434 ? 66.565 6.750 -50.925 1.00 38.44 434 ARG A C 1
ATOM 3024 O O . ARG A 1 434 ? 66.333 6.454 -52.095 1.00 38.44 434 ARG A O 1
ATOM 3031 N N . SER A 1 435 ? 67.254 7.820 -50.522 1.00 35.91 435 SER A N 1
ATOM 3032 C CA . SER A 1 435 ? 68.415 8.483 -51.167 1.00 35.91 435 SER A CA 1
ATOM 3033 C C . SER A 1 435 ? 68.243 9.998 -51.295 1.00 35.91 435 SER A C 1
ATOM 3035 O O . SER A 1 435 ? 67.442 10.473 -52.092 1.00 35.91 435 SER A O 1
ATOM 3037 N N . ALA A 1 436 ? 69.054 10.738 -50.537 1.00 41.16 436 ALA A N 1
ATOM 3038 C CA . ALA A 1 436 ? 69.402 12.131 -50.816 1.00 41.16 436 ALA A CA 1
ATOM 3039 C C . ALA A 1 436 ? 70.233 12.239 -52.114 1.00 41.16 436 ALA A C 1
ATOM 3041 O O . ALA A 1 436 ? 70.818 11.243 -52.554 1.00 41.16 436 ALA A O 1
ATOM 3042 N N . PRO A 1 437 ? 70.376 13.455 -52.665 1.00 43.66 437 PRO A N 1
ATOM 3043 C CA . PRO A 1 437 ? 71.698 14.072 -52.566 1.00 43.66 437 PRO A CA 1
ATOM 3044 C C . PRO A 1 437 ? 71.675 15.527 -52.068 1.00 43.66 437 PRO A C 1
ATOM 3046 O O . PRO A 1 437 ? 70.639 16.179 -52.002 1.00 43.66 437 PRO A O 1
ATOM 3049 N N . ALA A 1 438 ? 72.864 15.957 -51.646 1.00 38.25 438 ALA A N 1
ATOM 3050 C CA . ALA A 1 438 ? 73.217 17.215 -50.995 1.00 38.25 438 ALA A CA 1
ATOM 3051 C C . ALA A 1 438 ? 73.345 18.418 -51.957 1.00 38.25 438 ALA A C 1
ATOM 3053 O O . ALA A 1 438 ? 73.228 18.222 -53.164 1.00 38.25 438 ALA A O 1
ATOM 3054 N N . VAL A 1 439 ? 73.684 19.586 -51.365 1.00 34.62 439 VAL A N 1
ATOM 3055 C CA . VAL A 1 439 ? 74.095 20.923 -51.898 1.00 34.62 439 VAL A CA 1
ATOM 3056 C C . VAL A 1 439 ? 73.093 21.990 -51.402 1.00 34.62 439 VAL A C 1
ATOM 3058 O O . VAL A 1 439 ? 71.897 21.780 -51.529 1.00 34.62 439 VAL A O 1
ATOM 3061 N N . GLU A 1 440 ? 73.420 23.144 -50.809 1.00 32.00 440 GLU A N 1
ATOM 3062 C CA . GLU A 1 440 ? 74.645 23.824 -50.356 1.00 32.00 440 GLU A CA 1
ATOM 3063 C C . GLU A 1 440 ? 74.196 25.081 -49.565 1.00 32.00 440 GLU A C 1
ATOM 3065 O O . GLU A 1 440 ? 73.049 25.512 -49.674 1.00 32.00 440 GLU A O 1
ATOM 3070 N N . ARG A 1 441 ? 75.059 25.618 -48.695 1.00 40.12 441 ARG A N 1
ATOM 3071 C CA . ARG A 1 441 ? 74.768 26.720 -47.757 1.00 40.12 441 ARG A CA 1
ATOM 3072 C C . ARG A 1 441 ? 74.879 28.105 -48.407 1.00 40.12 441 ARG A C 1
ATOM 3074 O O . ARG A 1 441 ? 75.899 28.360 -49.026 1.00 40.12 441 ARG A O 1
ATOM 3081 N N . THR A 1 442 ? 73.971 29.011 -48.041 1.00 33.09 442 THR A N 1
ATOM 3082 C CA . THR A 1 442 ? 74.116 30.469 -47.766 1.00 33.09 442 THR A CA 1
ATOM 3083 C C . THR A 1 442 ? 72.710 30.937 -47.325 1.00 33.09 442 THR A C 1
ATOM 3085 O O . THR A 1 442 ? 71.733 30.358 -47.774 1.00 33.09 442 THR A O 1
ATOM 3088 N N . GLY A 1 443 ? 72.415 31.852 -46.404 1.00 30.83 443 GLY A N 1
ATOM 3089 C CA . GLY A 1 443 ? 73.087 32.983 -45.773 1.00 30.83 443 GLY A CA 1
ATOM 3090 C C . GLY A 1 443 ? 72.040 34.120 -45.708 1.00 30.83 443 GLY A C 1
ATOM 3091 O O . GLY A 1 443 ? 71.373 34.341 -46.710 1.00 30.83 443 GLY A O 1
ATOM 3092 N N . ALA A 1 444 ? 71.939 34.814 -44.567 1.00 32.16 444 ALA A N 1
ATOM 3093 C CA . ALA A 1 444 ? 71.198 36.069 -44.311 1.00 32.16 444 ALA A CA 1
ATOM 3094 C C . ALA A 1 444 ? 69.688 36.022 -43.946 1.00 32.16 444 ALA A C 1
ATOM 3096 O O . ALA A 1 444 ? 68.830 35.649 -44.736 1.00 32.16 444 ALA A O 1
ATOM 3097 N N . GLU A 1 445 ? 69.444 36.421 -42.690 1.00 34.09 445 GLU A N 1
ATOM 3098 C CA . GLU A 1 445 ? 68.564 37.514 -42.231 1.00 34.09 445 GLU A CA 1
ATOM 3099 C C . GLU A 1 445 ? 67.108 37.642 -42.735 1.00 34.09 445 GLU A C 1
ATOM 3101 O O . GLU A 1 445 ? 66.820 37.873 -43.902 1.00 34.09 445 GLU A O 1
ATOM 3106 N N . ASP A 1 446 ? 66.228 37.667 -41.729 1.00 32.47 446 ASP A N 1
ATOM 3107 C CA . ASP A 1 446 ? 65.325 38.780 -41.407 1.00 32.47 446 ASP A CA 1
ATOM 3108 C C . ASP A 1 446 ? 63.793 38.643 -41.534 1.00 32.47 446 ASP A C 1
ATOM 3110 O O . ASP A 1 446 ? 63.208 38.265 -42.542 1.00 32.47 446 ASP A O 1
ATOM 3114 N N . THR A 1 447 ? 63.195 39.064 -40.413 1.00 31.39 447 THR A N 1
ATOM 3115 C CA . THR A 1 447 ? 61.885 39.690 -40.186 1.00 31.39 447 THR A CA 1
ATOM 3116 C C . THR A 1 447 ? 60.576 38.890 -40.299 1.00 31.39 447 THR A C 1
ATOM 3118 O O . THR A 1 447 ? 60.097 38.470 -41.346 1.00 31.39 447 THR A O 1
ATOM 3121 N N . VAL A 1 448 ? 59.926 38.824 -39.133 1.00 35.75 448 VAL A N 1
ATOM 3122 C CA . VAL A 1 448 ? 58.501 38.579 -38.892 1.00 35.75 448 VAL A CA 1
ATOM 3123 C C . VAL A 1 448 ? 57.666 39.731 -39.461 1.00 35.75 448 VAL A C 1
ATOM 3125 O O . VAL A 1 448 ? 57.888 40.878 -39.083 1.00 35.75 448 VAL A O 1
ATOM 3128 N N . VAL A 1 449 ? 56.636 39.427 -40.257 1.00 32.66 449 VAL A N 1
ATOM 3129 C CA . VAL A 1 449 ? 55.488 40.325 -40.463 1.00 32.66 449 VAL A CA 1
ATOM 3130 C C . VAL A 1 449 ? 54.197 39.521 -40.313 1.00 32.66 449 VAL A C 1
ATOM 3132 O O . VAL A 1 449 ? 53.954 38.547 -41.023 1.00 32.66 449 VAL A O 1
ATOM 3135 N N . VAL A 1 450 ? 53.402 39.933 -39.327 1.00 34.66 450 VAL A N 1
ATOM 3136 C CA . VAL A 1 450 ? 52.014 39.531 -39.089 1.00 34.66 450 VAL A CA 1
ATOM 3137 C C . VAL A 1 450 ? 51.136 40.541 -39.814 1.00 34.66 450 VAL A C 1
ATOM 3139 O O . VAL A 1 450 ? 51.243 41.731 -39.533 1.00 34.66 450 VAL A O 1
ATOM 3142 N N . GLU A 1 451 ? 50.242 40.083 -40.687 1.00 32.34 451 GLU A N 1
ATOM 3143 C CA . GLU A 1 451 ? 49.175 40.924 -41.230 1.00 32.34 451 GLU A CA 1
ATOM 3144 C C . GLU A 1 451 ? 47.878 40.108 -41.327 1.00 32.34 451 GLU A C 1
ATOM 3146 O O . GLU A 1 451 ? 47.833 39.031 -41.923 1.00 32.34 451 GLU A O 1
ATOM 3151 N N . ALA A 1 452 ? 46.834 40.605 -40.662 1.00 39.84 452 ALA A N 1
ATOM 3152 C CA . ALA A 1 452 ? 45.469 40.101 -40.726 1.00 39.84 452 ALA A CA 1
ATOM 3153 C C . ALA A 1 452 ? 44.635 41.067 -41.586 1.00 39.84 452 ALA A C 1
ATOM 3155 O O . ALA A 1 452 ? 44.768 42.278 -41.397 1.00 39.84 452 ALA A O 1
ATOM 3156 N N . PRO A 1 453 ? 43.761 40.585 -42.488 1.00 46.94 453 PRO A N 1
ATOM 3157 C CA . PRO A 1 453 ? 42.914 41.463 -43.279 1.00 46.94 453 PRO A CA 1
ATOM 3158 C C . PRO A 1 453 ? 41.610 41.812 -42.548 1.00 46.94 453 PRO A C 1
ATOM 3160 O O . PRO A 1 453 ? 40.779 40.957 -42.248 1.00 46.94 453 PRO A O 1
ATOM 3163 N N . ASP A 1 454 ? 41.543 43.102 -42.241 1.00 40.19 454 ASP A N 1
ATOM 3164 C CA . ASP A 1 454 ? 40.471 44.092 -42.377 1.00 40.19 454 ASP A CA 1
ATOM 3165 C C . ASP A 1 454 ? 38.988 43.679 -42.518 1.00 40.19 454 ASP A C 1
ATOM 3167 O O . ASP A 1 454 ? 38.577 42.775 -43.248 1.00 40.19 454 ASP A O 1
ATOM 3171 N N . SER A 1 455 ? 38.182 44.495 -41.846 1.00 43.72 455 SER A N 1
ATOM 3172 C CA . SER A 1 455 ? 36.731 44.528 -41.750 1.00 43.72 455 SER A CA 1
ATOM 3173 C C . SER A 1 455 ? 36.198 45.789 -42.437 1.00 43.72 455 SER A C 1
ATOM 3175 O O . SER A 1 455 ? 36.631 46.875 -42.071 1.00 43.72 455 SER A O 1
ATOM 3177 N N . SER A 1 456 ? 35.210 45.691 -43.336 1.00 42.44 456 SER A N 1
ATOM 3178 C CA . SER A 1 456 ? 34.075 46.643 -43.423 1.00 42.44 456 SER A CA 1
ATOM 3179 C C . SER A 1 456 ? 33.212 46.471 -44.684 1.00 42.44 456 SER A C 1
ATOM 3181 O O . SER A 1 456 ? 33.716 46.380 -45.802 1.00 42.44 456 SER A O 1
ATOM 3183 N N . ARG A 1 457 ? 31.895 46.433 -44.437 1.00 44.28 457 ARG A N 1
ATOM 3184 C CA . ARG A 1 457 ? 30.702 46.801 -45.238 1.00 44.28 457 ARG A CA 1
ATOM 3185 C C . ARG A 1 457 ? 29.525 46.220 -44.436 1.00 44.28 457 ARG A C 1
ATOM 3187 O O . ARG A 1 457 ? 29.454 45.001 -44.315 1.00 44.28 457 ARG A O 1
ATOM 3194 N N . ASP A 1 458 ? 28.642 46.952 -43.768 1.00 44.84 458 ASP A N 1
ATOM 3195 C CA . ASP A 1 458 ? 28.316 48.382 -43.659 1.00 44.84 458 ASP A CA 1
ATOM 3196 C C . ASP A 1 458 ? 27.936 48.709 -42.201 1.00 44.84 458 ASP A C 1
ATOM 3198 O O . ASP A 1 458 ? 27.571 47.754 -41.468 1.00 44.84 458 ASP A O 1
#

Sequence (458 aa):
MTDVLAAHAARLSATVPEPDRPSRRLPVLAALAGVLSPLVVVLVLWILGLGAWFAADGGSHGTTLSVLRLAADGWLLAHGSHLALGGAGAVVVTASPLGLTLVCVAVTVRVTRWAASLSPGGSLRDVRSAALVLTGAYVVTGLLLALVGRSGAVTPGLLSTLVGCVLLGGPAGALGLVLGTGNAGHLRSLVPVARRSVLLGALATSVLVVAAGSVLVAGSLAWHGGAAAEVADGLDLDAAGVVFSLLLAAALAPNAALLGSAYLAGPGFAVGTGTVVSTAQVSVGPLPSVPLLAAIPGDGAQPGWLVGLLALPPVLGVVGAVWAARAVPTRSWRSGALRGLGGGALAAVLLTVATAWAGGAVGPGRMTELGAPLFDLLLWNLAGLGLGGLLGGLGATWWARRRDLPVAVEVPRVRSERPITLYPHLAPRLTPQRSAPAVERTGAEDTVVVEAPDSSRD

Nearest PDB structures (foldseek):
  2exy-assembly1_B  TM=1.821E-01  e=2.279E-01  Escherichia coli
  4igg-assembly1_B  TM=1.260E-01  e=1.358E+00  Homo sapiens

Solvent-accessible surface area (backbone atoms only — not comparable to full-atom values): 23166 Å² total; per-residue (Å²): 120,68,68,62,52,52,53,49,53,52,53,56,59,69,65,53,74,72,81,69,77,80,81,62,59,54,38,53,39,26,27,50,28,22,43,47,32,59,50,54,53,35,50,52,40,25,55,52,37,47,52,51,46,37,71,73,60,72,52,74,80,81,50,77,63,56,34,42,20,51,16,31,46,54,52,37,22,30,35,46,13,36,36,25,33,47,85,83,49,83,28,47,32,38,40,17,40,42,32,49,27,51,49,53,39,53,46,25,21,50,44,21,17,53,42,23,48,80,46,63,55,81,53,73,67,53,54,51,52,14,28,52,40,14,26,52,33,28,29,52,48,52,53,52,37,42,59,60,30,42,52,76,54,33,43,55,35,66,67,37,37,45,52,21,30,48,69,44,48,24,57,26,30,36,50,11,32,33,60,23,25,63,42,49,65,60,56,56,72,70,50,54,66,65,59,51,30,16,51,43,8,13,52,43,20,38,52,49,42,37,50,51,6,38,51,51,44,52,52,34,33,63,74,28,38,66,58,21,46,53,40,46,57,73,64,68,55,49,78,66,50,48,53,54,50,52,50,50,47,54,23,36,43,55,25,49,10,37,45,32,30,29,26,36,52,46,74,5,26,23,78,15,64,96,28,38,40,32,38,61,37,26,42,71,70,94,73,77,90,45,47,76,60,39,36,59,76,75,74,39,80,42,64,74,72,46,53,60,45,49,56,47,47,20,51,38,11,19,52,14,13,31,55,19,32,69,80,46,32,42,67,45,60,69,58,17,28,52,30,7,25,47,3,13,37,46,17,17,52,53,49,37,54,50,29,56,49,38,16,32,16,72,37,61,81,50,33,46,36,30,34,50,60,56,69,55,43,31,53,39,26,34,52,31,16,15,51,16,1,24,53,16,10,39,52,38,14,52,48,31,53,76,65,67,52,77,58,65,70,77,78,76,79,77,75,74,87,58,84,83,76,78,75,94,76,78,77,83,82,82,76,86,86,84,81,86,86,88,87,83,91,84,84,84,87,85,83,91,82,89,84,81,87,85,86,92,86,132

Mean predicted aligned error: 10.47 Å

pLDDT: mean 86.16, std 18.78, range [30.83, 98.75]

Secondary structure (DSSP, 8-state):
-HHHHHHHHHHHHHTS-----TTSHHHHHHHHHHHHHHHHHHHHHHHHHHHHHHHHHTT-SS-HHHHHHHHHHHHHHHTT--EEESTT--EEE----HHHHHHHHHHHHHHHHHHHHTS----HHHHHHHHHHHHHHHHHHHHHHHHHH--SSEEE-HHHHHHHIIIIIHHHHHHHHHHHTTTHHHHHHHS-HHHHHHHHHHHHHHHHHHHHHHHHHHHHHHHTHHHHHHHHHTTT--HHHHHHHHHHHHHHHHHHHHHHHHHHHSS-BEESTT-EE-SSEEE--PPPS-GGGGGSPPSEEPPGGGGGGGGHHHHHHHHHHHHHHHHS----HHHHHHHHHHHHHHHHHHHHHHHHHH-B--SSGGGG-EE--HHHHHHHHHHHHHHHHHHHHHHHHHHHHHTTPPP----------S----------------------------------------